Protein AF-A0A3M7N2R2-F1 (afdb_monomer)

pLDDT: mean 72.58, std 25.27, range [22.66, 98.56]

Solvent-accessible surface area (backbone atoms only — not comparable to full-atom values): 35216 Å² total; per-residue (Å²): 145,80,88,87,88,80,86,85,82,85,84,80,87,85,84,91,87,86,88,87,83,89,89,89,83,96,84,85,85,85,82,63,71,76,46,90,87,60,56,60,75,69,77,81,58,79,75,78,83,73,83,75,81,64,78,78,63,75,79,76,78,75,76,82,89,76,85,82,92,79,80,88,79,89,80,85,88,80,91,81,74,99,67,85,85,73,81,83,85,83,85,88,86,88,86,61,90,68,68,75,62,40,80,56,42,72,60,48,73,85,70,78,74,69,78,76,85,76,64,88,87,76,83,77,87,78,90,69,78,85,81,62,92,46,73,65,58,51,50,49,51,49,59,76,67,41,85,74,81,78,76,80,79,76,59,65,72,55,46,53,52,10,37,48,40,20,64,71,56,50,34,74,69,56,66,52,66,57,64,85,78,60,49,77,93,81,45,55,65,61,35,52,46,36,35,23,21,47,7,14,36,69,39,98,46,73,64,37,41,53,51,15,52,53,44,42,54,53,49,51,50,54,48,63,78,36,39,65,69,51,71,66,44,95,67,64,55,69,56,55,55,54,20,53,56,49,42,39,53,37,21,61,34,54,56,39,47,69,38,33,50,50,34,62,71,43,43,63,57,54,52,53,50,49,54,53,47,50,54,55,50,50,54,50,48,66,69,46,67,86,50,95,69,89,50,66,66,61,57,49,53,49,46,36,51,46,36,49,53,39,50,49,46,39,47,34,29,49,48,18,70,54,58,73,43,59,43,83,69,50,78,75,73,63,68,65,79,88,63,72,54,65,65,60,62,64,48,89,85,78,99,81,78,83,82,68,77,77,52,68,41,65,67,58,50,32,55,51,29,50,53,36,30,50,50,46,37,46,63,68,71,40,63,97,81,60,86,56,64,68,59,50,48,50,56,28,49,55,48,55,78,60,47,51,93,59,38,70,66,32,29,59,67,58,42,57,65,35,55,51,32,36,36,49,37,60,69,49,37,66,62,60,60,49,41,26,42,72,36,47,67,38,66,73,53,11,61,76,36,38,64,60,46,30,55,44,34,66,35,69,43,39,58,53,35,49,54,32,25,50,51,32,50,54,55,58,72,71,59,54,87,87,58,71,78,30,89,62,46,50,59,33,45,40,52,29,28,48,54,29,49,47,40,43,71,35,31,54,98,82,52,74,71,72,94,50,72,72,81,49,42,83,41,57,69,49,31,36,32,44,79,46,64,77,45,42,75,68,53,49,56,50,48,49,74,55,54,50,43,56,71,36,22,49,53,52,26,51,49,42,26,52,49,28,46,67,57,41,47,37,39,33,20,39,45,46,19,54,42,50,48,58,56,74,72,109

Secondary structure (DSSP, 8-state):
------PPP-PPP------------S--PPP-TTSTTSS-GGGG------GGGGTTSPP----------------------TTTTSS-S-----S-SSTTSGGG-TT-------S----GGG-SS---STT---HHHHHHHHHHTS-PPPPPPPPHHHHHHHHHHHHHTGGGTS--S-GGG--GGGS-HHHHHHHHHHHHHTS-SHHHHHHHHHHHHHHHHHHHHTHHHHHHSS---HHHHHHHHHHHHHHHHTT-HHHHHHHHHHHHHHHHHHHHHHHHHHHHHHHHTTS----HHHHHHHHHHHHHHHHHHHHHHHHHHHHT---SS-TTTT-PPPPPPHHHHH--S---S---S----HHHHHHHHHHHHHHHHHHHHS-TT---HHHHHHHHHHHHHH-STTHHHHTTTT-HHHHHHHHHHHHH--HHHHHHHTTTTHHHHHHHHHHHHHHHHHSHHHHHHHHHHHHHHHHHHT--TTPPPPTTHHHHHHHHHHHHHHHHHHS-TT----SSGGGTTTSHHHHHHHHTTSS-HHHHHHHHHHHSSHHHHHHHHHHHHHHHHHTTTSHHHHHHHHHHHHHHT-

Radius of gyration: 28.62 Å; Cα contacts (8 Å, |Δi|>4): 581; chains: 1; bounding box: 61×123×64 Å

Sequence (586 aa):
MVPGDEPAATTLDTSTAGSTWPSYTPNDMFPDVFSGELAPDWFNQLDFDLPDLFQFAPPAQMPYTGATAVSNVMGADGSATPAAMRELEMTAPKASELEGREARWFSFVETPTALDEEDPQHSQNNAPEAYRFDDRYRGIAQRELSPMRSSALPPTSCLNRYLRQATTRFLRLLPLIHLPTFRPRESNAWLLIVLCSLGSQLVDTTEARHHGHAMFENLHRAVLSSWTSLFTKERVGLPILQAVILAQTFAMLSASPYHLLTAITFHGSVTASYRRATRILERRWGAEGNAETGNNLIHLARQALMRIGHALCIHDTELALLSHQAPVLRAKERRLAASYSDQGYYIPEPPNAQDGLGAFGLWDYVALSNIVASVVENRFYLEHGGNLSELEMELYSWLRARAGSNFTLRNRSLRLDCLWHSGWLTMLSDLDMLEIALGREGIPKAQEVQDSATEWAASEQARRSLVHAFGIQRTLASITLSEVPAIHVPRSAYHAGLILCSLAIFAPEQFVLPSSIDEMAAYADIKALTESGLLTWYDWQRFKSDYSERERLVEQATSVSSLLRRLGTWGISRNFATTLEAILSK

Foldseek 3Di:
DDDDDDDDDDDDDDDDDDDDDDDDDDDDDDDDCPDPPNDPPVLVVPDDDPPPLPPPDDPDPDPPDDDDDDDDDDDDDDDDDPPVVPPPPDDDDDDPPFPPLLVLALLRDDDPPDPPPPDPPPPDDDDDPPPDPDVVVVVVVCVVVPDPDQDDADDSVLLSQLLSQLLPAVCQQQVLDQVVPDDPVPADSLLSLLSSLLSLLLDPDPVSLVNSVSSLVNSVVVCVVCVCVQQVPLDNDLSNLNSLLSSLLSLLQSLDSVSLVVSVVCLVVSVVSLVSNVVVLVVVCVVCVVDPDPPVVSLLSVLSSLSSLLSSLLSQLSSCLSNVHQRPQDLVSLPGDDHDFPVCSHDDDDDDDDPPDQADGSVLSSQLSSLLSVLSNCVVPDDPPDDCVVSLVSLLCSLLVQFDPCSCVSHVQAVCLLSSLLSLLSNLDPLVLLCQLLQSPHDVSVVVSLVVLLVSLQDVSLLVNLVSLLSLLVSLVPDDLPHQYHSCSLSSLLSSLSSLLSNLVRHDQQQAHDPFLVVVCVRSSSVSCVVSVVCDRVNVVVSCVQRGHSVSSLVSSLSSLVSLVSSSSTNSSPSSSVSSVVSSVD

Structure (mmCIF, N/CA/C/O backbone):
data_AF-A0A3M7N2R2-F1
#
_entry.id   AF-A0A3M7N2R2-F1
#
loop_
_atom_site.group_PDB
_atom_site.id
_atom_site.type_symbol
_atom_site.label_atom_id
_atom_site.label_alt_id
_atom_site.label_comp_id
_atom_site.label_asym_id
_atom_site.label_entity_id
_atom_site.label_seq_id
_atom_site.pdbx_PDB_ins_code
_atom_site.Cartn_x
_atom_site.Cartn_y
_atom_site.Cartn_z
_atom_site.occupancy
_atom_site.B_iso_or_equiv
_atom_site.auth_seq_id
_atom_site.auth_comp_id
_atom_site.auth_asym_id
_atom_site.auth_atom_id
_atom_site.pdbx_PDB_model_num
ATOM 1 N N . MET A 1 1 ? 33.103 66.852 24.308 1.00 42.84 1 MET A N 1
ATOM 2 C CA . MET A 1 1 ? 32.942 66.794 22.840 1.00 42.84 1 MET A CA 1
ATOM 3 C C . MET A 1 1 ? 34.083 65.970 22.262 1.00 42.84 1 MET A C 1
ATOM 5 O O . MET A 1 1 ? 35.115 66.537 21.949 1.00 42.84 1 MET A O 1
ATOM 9 N N . VAL A 1 2 ? 33.901 64.648 22.212 1.00 29.19 2 VAL A N 1
ATOM 10 C CA . VAL A 1 2 ? 34.574 63.654 21.347 1.00 29.19 2 VAL A CA 1
ATOM 11 C C . VAL A 1 2 ? 33.600 62.452 21.312 1.00 29.19 2 VAL A C 1
ATOM 13 O O . VAL A 1 2 ? 33.060 62.146 22.379 1.00 29.19 2 VAL A O 1
ATOM 16 N N . PRO A 1 3 ? 33.271 61.852 20.149 1.00 35.00 3 PRO A N 1
ATOM 17 C CA . PRO A 1 3 ? 32.200 60.861 20.009 1.00 35.00 3 PRO A CA 1
ATOM 18 C C . PRO A 1 3 ? 32.693 59.415 20.196 1.00 35.00 3 PRO A C 1
ATOM 20 O O . PRO A 1 3 ? 33.892 59.158 20.149 1.00 35.00 3 PRO A O 1
ATOM 23 N N . GLY A 1 4 ? 31.748 58.504 20.457 1.00 28.59 4 GLY A N 1
ATOM 24 C CA . GLY A 1 4 ? 31.983 57.084 20.728 1.00 28.59 4 GLY A CA 1
ATOM 25 C C . GLY A 1 4 ? 32.066 56.203 19.478 1.00 28.59 4 GLY A C 1
ATOM 26 O O . GLY A 1 4 ? 31.467 56.520 18.453 1.00 28.59 4 GLY A O 1
ATOM 27 N N . ASP A 1 5 ? 32.783 55.089 19.626 1.00 30.53 5 ASP A N 1
ATOM 28 C CA . ASP A 1 5 ? 32.916 54.000 18.656 1.00 30.53 5 ASP A CA 1
ATOM 29 C C . ASP A 1 5 ? 32.099 52.779 19.123 1.00 30.53 5 ASP A C 1
ATOM 31 O O . ASP A 1 5 ? 32.392 52.187 20.165 1.00 30.53 5 ASP A O 1
ATOM 35 N N . GLU A 1 6 ? 31.099 52.387 18.331 1.00 29.41 6 GLU A N 1
ATOM 36 C CA . GLU A 1 6 ? 30.490 51.048 18.326 1.00 29.41 6 GLU A CA 1
ATOM 37 C C . GLU A 1 6 ? 30.972 50.284 17.077 1.00 29.41 6 GLU A C 1
ATOM 39 O O . GLU A 1 6 ? 31.042 50.873 15.994 1.00 29.41 6 GLU A O 1
ATOM 44 N N . PRO A 1 7 ? 31.281 48.976 17.168 1.00 29.80 7 PRO A N 1
ATOM 45 C CA . PRO A 1 7 ? 31.627 48.172 16.003 1.00 29.80 7 PRO A CA 1
ATOM 46 C C . PRO A 1 7 ? 30.380 47.704 15.230 1.00 29.80 7 PRO A C 1
ATOM 48 O O . PRO A 1 7 ? 29.374 47.288 15.801 1.00 29.80 7 PRO A O 1
ATOM 51 N N . ALA A 1 8 ? 30.494 47.755 13.902 1.00 27.91 8 ALA A N 1
ATOM 52 C CA . ALA A 1 8 ? 29.441 47.533 12.916 1.00 27.91 8 ALA A CA 1
ATOM 53 C C . ALA A 1 8 ? 28.788 46.135 12.963 1.00 27.91 8 ALA A C 1
ATOM 55 O O . ALA A 1 8 ? 29.453 45.108 12.811 1.00 27.91 8 ALA A O 1
ATOM 56 N N . ALA A 1 9 ? 27.456 46.122 13.063 1.00 25.89 9 ALA A N 1
ATOM 57 C CA . ALA A 1 9 ? 26.610 44.962 12.814 1.00 25.89 9 ALA A CA 1
ATOM 58 C C . ALA A 1 9 ? 26.428 44.743 11.301 1.00 25.89 9 ALA A C 1
ATOM 60 O O . ALA A 1 9 ? 26.029 45.643 10.563 1.00 25.89 9 ALA A O 1
ATOM 61 N N . THR A 1 10 ? 26.716 43.529 10.839 1.00 25.66 10 THR A N 1
ATOM 62 C CA . THR A 1 10 ? 26.479 43.074 9.466 1.00 25.66 10 THR A CA 1
ATOM 63 C C . THR A 1 10 ? 25.011 42.663 9.331 1.00 25.66 10 THR A C 1
ATOM 65 O O . THR A 1 10 ? 24.567 41.695 9.943 1.00 25.66 10 THR A O 1
ATOM 68 N N . THR A 1 11 ? 24.239 43.414 8.549 1.00 24.81 11 THR A N 1
ATOM 69 C CA . THR A 1 11 ? 22.847 43.109 8.196 1.00 24.81 11 THR A CA 1
ATOM 7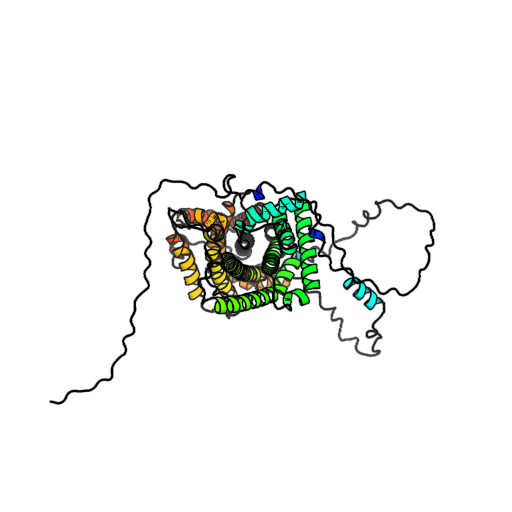0 C C . THR A 1 11 ? 22.794 41.981 7.164 1.00 24.81 11 THR A C 1
ATOM 72 O O . THR A 1 11 ? 23.331 42.127 6.067 1.00 24.81 11 THR A O 1
ATOM 75 N N . LEU A 1 12 ? 22.141 40.865 7.503 1.00 25.30 12 LEU A N 1
ATOM 76 C CA . LEU A 1 12 ? 21.748 39.819 6.555 1.00 25.30 12 LEU A CA 1
ATOM 77 C C . LEU A 1 12 ? 20.382 40.164 5.946 1.00 25.30 12 LEU A C 1
ATOM 79 O O . LEU A 1 12 ? 19.380 40.251 6.657 1.00 25.30 12 LEU A O 1
ATOM 83 N N . ASP A 1 13 ? 20.369 40.340 4.626 1.00 22.94 13 ASP A N 1
ATOM 84 C CA . ASP A 1 13 ? 19.175 40.509 3.800 1.00 22.94 13 ASP A CA 1
ATOM 85 C C . ASP A 1 13 ? 18.239 39.297 3.906 1.00 22.94 13 ASP A C 1
ATOM 87 O O . ASP A 1 13 ? 18.629 38.151 3.676 1.00 22.94 13 ASP A O 1
ATOM 91 N N . THR A 1 14 ? 16.969 39.569 4.197 1.00 26.58 14 THR A N 1
ATOM 92 C CA . THR A 1 14 ? 15.861 38.617 4.087 1.00 26.58 14 THR A CA 1
ATOM 93 C C . THR A 1 14 ? 14.987 39.029 2.909 1.00 26.58 14 THR A C 1
ATOM 95 O O . THR A 1 14 ? 14.162 39.931 3.006 1.00 26.58 14 THR A O 1
ATOM 98 N N . SER A 1 15 ? 15.142 38.359 1.767 1.00 24.53 15 SER A N 1
ATOM 99 C CA . SER A 1 15 ? 14.107 38.370 0.733 1.00 24.53 15 SER A CA 1
ATOM 100 C C . SER A 1 15 ? 14.062 37.042 -0.023 1.00 24.53 15 SER A C 1
ATOM 102 O O . SER A 1 15 ? 15.095 36.432 -0.283 1.00 24.53 15 SER A O 1
ATOM 104 N N . THR A 1 16 ? 12.834 36.652 -0.385 1.00 24.47 16 THR A N 1
ATOM 105 C CA . THR A 1 16 ? 12.381 35.517 -1.222 1.00 24.47 16 THR A CA 1
ATOM 106 C C . THR A 1 16 ? 11.805 34.282 -0.509 1.00 24.47 16 THR A C 1
ATOM 108 O O . THR A 1 16 ? 12.400 33.214 -0.452 1.00 24.47 16 THR A O 1
ATOM 111 N N . ALA A 1 17 ? 10.543 34.401 -0.078 1.00 25.84 17 ALA A N 1
ATOM 112 C CA . ALA A 1 17 ? 9.575 33.301 -0.108 1.00 25.84 17 ALA A CA 1
ATOM 113 C C . ALA A 1 17 ? 8.152 33.871 -0.249 1.00 25.84 17 ALA A C 1
ATOM 115 O O . ALA A 1 17 ? 7.616 34.470 0.678 1.00 25.84 17 ALA A O 1
ATOM 116 N N . GLY A 1 18 ? 7.546 33.704 -1.424 1.00 22.66 18 GLY A N 1
ATOM 117 C CA . GLY A 1 18 ? 6.162 34.092 -1.679 1.00 22.66 18 GLY A CA 1
ATOM 118 C C . GLY A 1 18 ? 5.741 33.705 -3.091 1.00 22.66 18 GLY A C 1
ATOM 119 O O . GLY A 1 18 ? 6.029 34.433 -4.033 1.00 22.66 18 GLY A O 1
ATOM 120 N N . SER A 1 19 ? 5.075 32.560 -3.248 1.00 24.39 19 SER A N 1
ATOM 121 C CA . SER A 1 19 ? 4.401 32.177 -4.495 1.00 24.39 19 SER A CA 1
ATOM 122 C C . SER A 1 19 ? 2.897 32.048 -4.246 1.00 24.39 19 SER A C 1
ATOM 124 O O . SER A 1 19 ? 2.455 31.103 -3.592 1.00 24.39 19 SER A O 1
ATOM 126 N N . THR A 1 20 ? 2.118 33.000 -4.751 1.00 25.47 20 THR A N 1
ATOM 127 C CA . THR A 1 20 ? 0.648 32.984 -4.783 1.00 25.47 20 THR A CA 1
ATOM 128 C C . THR A 1 20 ? 0.156 32.443 -6.133 1.00 25.47 20 THR A C 1
ATOM 130 O O . THR A 1 20 ? 0.708 32.779 -7.178 1.00 25.47 20 THR A O 1
ATOM 133 N N . TRP A 1 21 ? -0.881 31.595 -6.116 1.00 26.27 21 TRP A N 1
ATOM 134 C CA . TRP A 1 21 ? -1.510 30.990 -7.306 1.00 26.27 21 TRP A CA 1
ATOM 135 C C . TRP A 1 21 ? -2.873 31.653 -7.623 1.00 26.27 21 TRP A C 1
ATOM 137 O O . TRP A 1 21 ? -3.573 32.020 -6.677 1.00 26.27 21 TRP A O 1
ATOM 147 N N . PRO A 1 22 ? -3.287 31.796 -8.904 1.00 27.64 22 PRO A N 1
ATOM 148 C CA . PRO A 1 22 ? -4.569 32.404 -9.299 1.00 27.64 22 PRO A CA 1
ATOM 149 C C . PRO A 1 22 ? -5.723 31.386 -9.492 1.00 27.64 22 PRO A C 1
ATOM 151 O O . PRO A 1 22 ? -5.491 30.189 -9.647 1.00 27.64 22 PRO A O 1
ATOM 154 N N . SER A 1 23 ? -6.976 31.870 -9.483 1.00 27.22 23 SER A N 1
ATOM 155 C CA . SER A 1 23 ? -8.245 31.108 -9.555 1.00 27.22 23 SER A CA 1
ATOM 156 C C . SER A 1 23 ? -8.892 31.071 -10.962 1.00 27.22 23 SER A C 1
ATOM 158 O O . SER A 1 23 ? -8.635 31.955 -11.776 1.00 27.22 23 SER A O 1
ATOM 160 N N . TYR A 1 24 ? -9.758 30.072 -11.244 1.00 28.47 24 TYR A N 1
ATOM 161 C CA . TYR A 1 24 ? -10.377 29.815 -12.571 1.00 28.47 24 TYR A CA 1
ATOM 162 C C . TYR A 1 24 ? -11.889 29.466 -12.540 1.00 28.47 24 TYR A C 1
ATOM 164 O O . TYR A 1 24 ? -12.418 29.054 -11.507 1.00 28.47 24 TYR A O 1
ATOM 172 N N . THR A 1 25 ? -12.561 29.629 -13.695 1.00 26.98 25 THR A N 1
ATOM 173 C CA . THR A 1 25 ? -14.012 29.481 -13.978 1.00 26.98 25 THR A CA 1
ATOM 174 C C . THR A 1 25 ? -14.382 28.183 -14.753 1.00 26.98 25 THR A C 1
ATOM 176 O O . THR A 1 25 ? -13.494 27.551 -15.315 1.00 26.98 25 THR A O 1
ATOM 179 N N . PRO A 1 26 ? -15.669 27.742 -14.776 1.00 26.44 26 PRO A N 1
ATOM 180 C CA . PRO A 1 26 ? -16.032 26.307 -14.707 1.00 26.44 26 PRO A CA 1
ATOM 181 C C . PRO A 1 26 ? -16.337 25.486 -15.981 1.00 26.44 26 PRO A C 1
ATOM 183 O O . PRO A 1 26 ? -16.881 24.397 -15.823 1.00 26.44 26 PRO A O 1
ATOM 186 N N . ASN A 1 27 ? -16.047 25.914 -17.210 1.00 26.02 27 ASN A N 1
ATOM 187 C CA . ASN A 1 27 ? -16.445 25.133 -18.396 1.00 26.02 27 ASN A CA 1
ATOM 188 C C . ASN A 1 27 ? -15.246 24.837 -19.299 1.00 26.02 27 ASN A C 1
ATOM 190 O O . ASN A 1 27 ? -14.826 25.742 -20.002 1.00 26.02 27 ASN A O 1
ATOM 194 N N . ASP A 1 28 ? -14.703 23.612 -19.219 1.00 24.72 28 ASP A N 1
ATOM 195 C CA . ASP A 1 28 ? -14.259 22.765 -20.349 1.00 24.72 28 ASP A CA 1
ATOM 196 C C . ASP A 1 28 ? -13.649 21.438 -19.817 1.00 24.72 28 ASP A C 1
ATOM 198 O O . ASP A 1 28 ? -12.827 21.425 -18.900 1.00 24.72 28 ASP A O 1
ATOM 202 N N . MET A 1 29 ? -14.123 20.293 -20.331 1.00 28.56 29 MET A N 1
ATOM 203 C CA . MET A 1 29 ? -13.803 18.918 -19.890 1.00 28.56 29 MET A CA 1
ATOM 204 C C . MET A 1 29 ? -12.703 18.266 -20.761 1.00 28.56 29 MET A C 1
ATOM 206 O O . MET A 1 29 ? -12.718 18.405 -21.979 1.00 28.56 29 MET A O 1
ATOM 210 N N . PHE A 1 30 ? -11.782 17.516 -20.138 1.00 31.98 30 PHE A N 1
ATOM 211 C CA . PHE A 1 30 ? -10.568 16.920 -20.738 1.00 31.98 30 PHE A CA 1
ATOM 212 C C . PHE A 1 30 ? -10.793 15.711 -21.669 1.00 31.98 30 PHE A C 1
ATOM 214 O O . PHE A 1 30 ? -11.634 14.862 -21.361 1.00 31.98 30 PHE A O 1
ATOM 221 N N . PRO A 1 31 ? -9.938 15.524 -22.697 1.00 28.47 31 PRO A N 1
ATOM 222 C CA . PRO A 1 31 ? -9.765 14.253 -23.400 1.00 28.47 31 PRO A CA 1
ATOM 223 C C . PRO A 1 31 ? -8.740 13.324 -22.707 1.00 28.47 31 PRO A C 1
ATOM 225 O O . PRO A 1 31 ? -7.723 13.759 -22.168 1.00 28.47 31 PRO A O 1
ATOM 228 N N . ASP A 1 32 ? -9.011 12.017 -22.727 1.00 32.97 32 ASP A N 1
ATOM 229 C CA . ASP A 1 32 ? -8.154 10.948 -22.192 1.00 32.97 32 ASP A CA 1
ATOM 230 C C . ASP A 1 32 ? -6.944 10.720 -23.123 1.00 32.97 32 ASP A C 1
ATOM 232 O O . ASP A 1 32 ? -7.115 10.297 -24.265 1.00 32.97 32 ASP A O 1
ATOM 236 N N . VAL A 1 33 ? -5.717 10.972 -22.650 1.00 31.27 33 VAL A N 1
ATOM 237 C CA . VAL A 1 33 ? -4.449 10.867 -23.421 1.00 31.27 33 VAL A CA 1
ATOM 238 C C . VAL A 1 33 ? -4.163 9.436 -23.922 1.00 31.27 33 VAL A C 1
ATOM 240 O O . VAL A 1 33 ? -3.287 9.219 -24.752 1.00 31.27 33 VAL A O 1
ATOM 243 N N . PHE A 1 34 ? -4.918 8.439 -23.453 1.00 32.59 34 PHE A N 1
ATOM 244 C CA . PHE A 1 34 ? -4.834 7.051 -23.921 1.00 32.59 34 PHE A CA 1
ATOM 245 C C . PHE A 1 34 ? -6.103 6.561 -24.630 1.00 32.59 34 PHE A C 1
ATOM 247 O O . PHE A 1 34 ? -6.204 5.372 -24.948 1.00 32.59 34 PHE A O 1
ATOM 254 N N . SER A 1 35 ? -7.059 7.455 -24.898 1.00 33.78 35 SER A N 1
ATOM 255 C CA . SER A 1 35 ? -8.038 7.223 -25.958 1.00 33.78 35 SER A CA 1
ATOM 256 C C . SER A 1 35 ? -7.307 7.242 -27.307 1.00 33.78 35 SER A C 1
ATOM 258 O O . SER A 1 35 ? -6.276 7.899 -27.451 1.00 33.78 35 SER A O 1
ATOM 260 N N . GLY A 1 36 ? -7.766 6.424 -28.255 1.00 29.61 36 GLY A N 1
ATOM 261 C CA . GLY A 1 36 ? -6.981 5.883 -29.377 1.00 29.61 36 GLY A CA 1
ATOM 262 C C . GLY A 1 36 ? -6.277 6.852 -30.341 1.00 29.61 36 GLY A C 1
ATOM 263 O O . GLY A 1 36 ? -5.636 6.364 -31.264 1.00 29.61 36 GLY A O 1
ATOM 264 N N . GLU A 1 37 ? -6.352 8.168 -30.146 1.00 26.33 37 GLU A N 1
ATOM 265 C CA . GLU A 1 37 ? -5.715 9.182 -30.998 1.00 26.33 37 GLU A CA 1
ATOM 266 C C . GLU A 1 37 ? -4.309 9.617 -30.524 1.00 26.33 37 GLU A C 1
ATOM 268 O O . GLU A 1 37 ? -3.548 10.144 -31.329 1.00 26.33 37 GLU A O 1
ATOM 273 N N . LEU A 1 38 ? -3.922 9.366 -29.260 1.00 29.30 38 LEU A N 1
ATOM 274 C CA . LEU A 1 38 ? -2.619 9.774 -28.680 1.00 29.30 38 LEU A CA 1
ATOM 275 C C . LEU A 1 38 ? -1.691 8.600 -28.294 1.00 29.30 38 LEU A C 1
ATOM 277 O O . LEU A 1 38 ? -0.588 8.806 -27.783 1.00 29.30 38 LEU A O 1
ATOM 281 N N . ALA A 1 39 ? -2.104 7.353 -28.543 1.00 27.86 39 ALA A N 1
ATOM 282 C CA . ALA A 1 39 ? -1.231 6.194 -28.361 1.00 27.86 39 ALA A CA 1
ATOM 283 C C . ALA A 1 39 ? -0.158 6.166 -29.472 1.00 27.86 39 ALA A C 1
ATOM 285 O O . ALA A 1 39 ? -0.523 6.223 -30.644 1.00 27.86 39 ALA A O 1
ATOM 286 N N . PRO A 1 40 ? 1.148 6.051 -29.155 1.00 35.97 40 PRO A N 1
ATOM 287 C CA . PRO A 1 40 ? 2.190 6.040 -30.181 1.00 35.97 40 PRO A CA 1
ATOM 288 C C . PRO A 1 40 ? 2.008 4.848 -31.132 1.00 35.97 40 PRO A C 1
ATOM 290 O O . PRO A 1 40 ? 1.699 3.751 -30.677 1.00 35.97 40 PRO A O 1
ATOM 293 N N . ASP A 1 41 ? 2.238 5.037 -32.436 1.00 33.44 41 ASP A N 1
ATOM 294 C CA . ASP A 1 41 ? 1.888 4.081 -33.508 1.00 33.44 41 ASP A CA 1
ATOM 295 C C . ASP A 1 41 ? 2.359 2.631 -33.273 1.00 33.44 41 ASP A C 1
ATOM 297 O O . ASP A 1 41 ? 1.689 1.672 -33.664 1.00 33.44 41 ASP A O 1
ATOM 301 N N . TRP A 1 42 ? 3.478 2.440 -32.564 1.00 35.34 42 TRP A N 1
ATOM 302 C CA . TRP A 1 42 ? 4.003 1.116 -32.203 1.00 35.34 42 TRP A CA 1
ATOM 303 C C . TRP A 1 42 ? 3.094 0.331 -31.236 1.00 35.34 42 TRP A C 1
ATOM 305 O O . TRP A 1 42 ? 3.142 -0.898 -31.193 1.00 35.34 42 TRP A O 1
ATOM 315 N N . PHE A 1 43 ? 2.244 1.017 -30.469 1.00 28.03 43 PHE A N 1
ATOM 316 C CA . PHE A 1 43 ? 1.318 0.453 -29.484 1.00 28.03 43 PHE A CA 1
ATOM 317 C C . PHE A 1 43 ? 0.169 -0.354 -30.132 1.00 28.03 43 PHE A C 1
ATOM 319 O O . PHE A 1 43 ? -0.402 -1.269 -29.520 1.00 28.03 43 PHE A O 1
ATOM 326 N N . ASN A 1 44 ? -0.132 -0.063 -31.401 1.00 33.94 44 ASN A N 1
ATOM 327 C CA . ASN A 1 44 ? -1.134 -0.763 -32.209 1.00 33.94 44 ASN A CA 1
ATOM 328 C C . ASN A 1 44 ? -0.528 -1.855 -33.116 1.00 33.94 44 ASN A C 1
ATOM 330 O O . ASN A 1 44 ? -1.273 -2.643 -33.685 1.00 33.94 44 ASN A O 1
ATOM 334 N N . GLN A 1 45 ? 0.806 -1.956 -33.198 1.00 32.78 45 GLN A N 1
ATOM 335 C CA . GLN A 1 45 ? 1.544 -2.879 -34.082 1.00 32.78 45 GLN A CA 1
ATOM 336 C C . GLN A 1 45 ? 2.217 -4.049 -33.330 1.00 32.78 45 GLN A C 1
ATOM 338 O O . GLN A 1 45 ? 3.214 -4.606 -33.788 1.00 32.78 45 GLN A O 1
ATOM 343 N N . LEU A 1 46 ? 1.711 -4.414 -32.147 1.00 32.16 46 LEU A N 1
ATOM 344 C CA . LEU A 1 46 ? 2.277 -5.453 -31.269 1.00 32.16 46 LEU A CA 1
ATOM 345 C C . LEU A 1 46 ? 2.001 -6.890 -31.778 1.00 32.16 46 LEU A C 1
ATOM 347 O O . LEU A 1 46 ? 1.438 -7.702 -31.046 1.00 32.16 46 LEU A O 1
ATOM 351 N N . ASP A 1 47 ? 2.445 -7.209 -32.996 1.00 29.81 47 ASP A N 1
ATOM 352 C CA . ASP A 1 47 ? 2.693 -8.581 -33.452 1.00 29.81 47 ASP A CA 1
ATOM 353 C C . ASP A 1 47 ? 4.189 -8.884 -33.255 1.00 29.81 47 ASP A C 1
ATOM 355 O O . ASP A 1 47 ? 5.080 -8.182 -33.751 1.00 29.81 47 ASP A O 1
ATOM 359 N N . PHE A 1 48 ? 4.485 -9.883 -32.425 1.00 39.12 48 PHE A N 1
ATOM 360 C CA . PHE A 1 48 ? 5.846 -10.234 -32.024 1.00 39.12 48 PHE A CA 1
ATOM 361 C C . PHE A 1 48 ? 6.252 -11.565 -32.645 1.00 39.12 48 PHE A C 1
ATOM 363 O O . PHE A 1 48 ? 5.576 -12.567 -32.427 1.00 39.12 48 PHE A O 1
ATOM 370 N N . ASP A 1 49 ? 7.416 -11.582 -33.290 1.00 31.20 49 ASP A N 1
ATOM 371 C CA . ASP A 1 49 ? 8.203 -12.794 -33.491 1.00 31.20 49 ASP A CA 1
ATOM 372 C C . ASP A 1 49 ? 9.287 -12.851 -32.400 1.00 31.20 49 ASP A C 1
ATOM 374 O O . ASP A 1 49 ? 10.067 -11.916 -32.223 1.00 31.20 49 ASP A O 1
ATOM 378 N N . LEU A 1 50 ? 9.298 -13.944 -31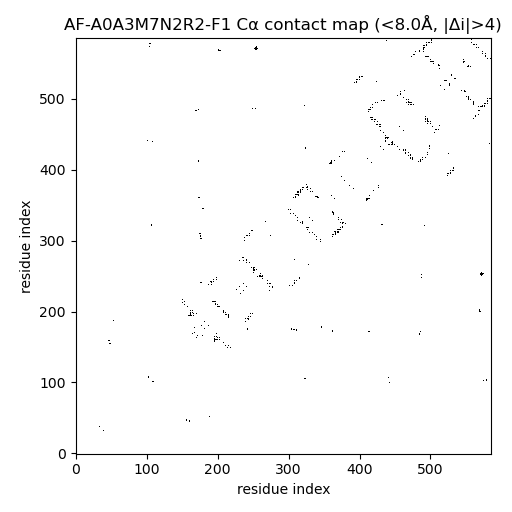.627 1.00 35.47 50 LEU A N 1
ATOM 379 C CA . LEU A 1 50 ? 10.153 -14.194 -30.454 1.00 35.47 50 LEU A CA 1
ATOM 380 C C . LEU A 1 50 ? 11.605 -14.715 -30.669 1.00 35.47 50 LEU A C 1
ATOM 382 O O . LEU A 1 50 ? 12.221 -15.027 -29.646 1.00 35.47 50 LEU A O 1
ATOM 386 N N . PRO A 1 51 ? 12.218 -14.848 -31.870 1.00 28.59 51 PRO A N 1
ATOM 387 C CA . PRO A 1 51 ? 13.520 -15.528 -31.977 1.00 28.59 51 PRO A CA 1
ATOM 388 C C . PRO A 1 51 ? 14.674 -14.926 -31.149 1.00 28.59 51 PRO A C 1
ATOM 390 O O . PRO A 1 51 ? 15.558 -15.667 -30.723 1.00 28.59 51 PRO A O 1
ATOM 393 N N . ASP A 1 52 ? 14.663 -13.621 -30.857 1.00 30.36 52 ASP A N 1
ATOM 394 C CA . ASP A 1 52 ? 15.836 -12.928 -30.296 1.00 30.36 52 ASP A CA 1
ATOM 395 C C . ASP A 1 52 ? 15.873 -12.823 -28.759 1.00 30.36 52 ASP A C 1
ATOM 397 O O . ASP A 1 52 ? 16.902 -12.454 -28.189 1.00 30.36 52 ASP A O 1
ATOM 401 N N . LEU A 1 53 ? 14.805 -13.211 -28.046 1.00 32.53 53 LEU A N 1
ATOM 402 C CA . LEU A 1 53 ? 14.779 -13.169 -26.570 1.00 32.53 53 LEU A CA 1
ATOM 403 C C . LEU A 1 53 ? 15.691 -14.233 -25.918 1.00 32.53 53 LEU A C 1
ATOM 405 O O . LEU A 1 53 ? 15.932 -14.193 -24.711 1.00 32.53 53 LEU A O 1
ATOM 409 N N . PHE A 1 54 ? 16.208 -15.176 -26.715 1.00 35.62 54 PHE A N 1
ATOM 410 C CA . PHE A 1 54 ? 16.868 -16.404 -26.262 1.00 35.62 54 PHE A CA 1
ATOM 411 C C . PHE A 1 54 ? 18.400 -16.417 -26.401 1.00 35.62 54 PHE A C 1
ATOM 413 O O . PHE A 1 54 ? 19.030 -17.405 -26.031 1.00 35.62 54 PHE A O 1
ATOM 420 N N . GLN A 1 55 ? 19.036 -15.338 -26.870 1.00 31.78 55 GLN A N 1
ATOM 421 C CA . GLN A 1 55 ? 20.503 -15.307 -27.027 1.00 31.78 55 GLN A CA 1
ATOM 422 C C . GLN A 1 55 ? 21.286 -15.061 -25.719 1.00 31.78 55 GLN A C 1
ATOM 424 O O . GLN A 1 55 ? 22.513 -15.095 -25.728 1.00 31.78 55 GLN A O 1
ATOM 429 N N . PHE A 1 56 ? 20.608 -14.852 -24.583 1.00 30.23 56 PHE A N 1
ATOM 430 C CA . PHE A 1 56 ? 21.240 -14.594 -23.278 1.00 30.23 56 PHE A CA 1
ATOM 431 C C . PHE A 1 56 ? 21.093 -15.740 -22.262 1.00 30.23 56 PHE A C 1
ATOM 433 O O . PHE A 1 56 ? 21.109 -15.507 -21.052 1.00 30.23 56 PHE A O 1
ATOM 440 N N . ALA A 1 57 ? 21.017 -16.990 -22.722 1.00 26.66 57 ALA A N 1
ATOM 441 C CA . ALA A 1 57 ? 21.491 -18.090 -21.886 1.00 26.66 57 ALA A CA 1
ATOM 442 C C . ALA A 1 57 ? 23.032 -18.008 -21.834 1.00 26.66 57 ALA A C 1
ATOM 444 O O . ALA A 1 57 ? 23.654 -17.924 -22.897 1.00 26.66 57 ALA A O 1
ATOM 445 N N . PRO A 1 58 ? 23.691 -18.012 -20.658 1.00 26.81 58 PRO A N 1
ATOM 446 C CA . PRO A 1 58 ? 25.133 -18.233 -20.633 1.00 26.81 58 PRO A CA 1
ATOM 447 C C . PRO A 1 58 ? 25.417 -19.566 -21.345 1.00 26.81 58 PRO A C 1
ATOM 449 O O . PRO A 1 58 ? 24.634 -20.506 -21.171 1.00 26.81 58 PRO A O 1
ATOM 452 N N . PRO A 1 59 ? 26.489 -19.681 -22.153 1.00 25.16 59 PRO A N 1
ATOM 453 C CA . PRO A 1 59 ? 26.854 -20.969 -22.719 1.00 25.16 59 PRO A CA 1
ATOM 454 C C . PRO A 1 59 ? 27.011 -21.934 -21.548 1.00 25.16 59 PRO A C 1
ATOM 456 O O . PRO A 1 59 ? 27.770 -21.655 -20.616 1.00 25.16 59 PRO A O 1
ATOM 459 N N . ALA A 1 60 ? 26.240 -23.023 -21.565 1.00 29.45 60 ALA A N 1
ATOM 460 C CA . ALA A 1 60 ? 26.421 -24.111 -20.622 1.00 29.45 60 ALA A CA 1
ATOM 461 C C . ALA A 1 60 ? 27.916 -24.439 -20.617 1.00 29.45 60 ALA A C 1
ATOM 463 O O . ALA A 1 60 ? 28.478 -24.782 -21.660 1.00 29.45 60 ALA A O 1
ATOM 464 N N . GLN A 1 61 ? 28.585 -24.237 -19.480 1.00 29.39 61 GLN A N 1
ATOM 465 C CA . GLN A 1 61 ? 29.967 -24.665 -19.341 1.00 29.39 61 GLN A CA 1
ATOM 466 C C . GLN A 1 61 ? 29.975 -26.165 -19.622 1.00 29.39 61 GLN A C 1
ATOM 468 O O . GLN A 1 61 ? 29.309 -26.934 -18.930 1.00 29.39 61 GLN A O 1
ATOM 473 N N . MET A 1 62 ? 30.654 -26.549 -20.704 1.00 26.39 62 MET A N 1
ATOM 474 C CA . MET A 1 62 ? 30.794 -27.937 -21.125 1.00 26.39 62 MET A CA 1
ATOM 475 C C . MET A 1 62 ? 31.287 -28.760 -19.929 1.00 26.39 62 MET A C 1
ATOM 477 O O . MET A 1 62 ? 32.324 -28.409 -19.356 1.00 26.39 62 MET A O 1
ATOM 481 N N . PRO A 1 63 ? 30.592 -29.840 -19.533 1.00 29.73 63 PRO A N 1
ATOM 482 C CA . PRO A 1 63 ? 31.143 -30.759 -18.557 1.00 29.73 63 PRO A CA 1
ATOM 483 C C . PRO A 1 63 ? 32.439 -31.342 -19.118 1.00 29.73 63 PRO A C 1
ATOM 485 O O . PRO A 1 63 ? 32.482 -31.793 -20.265 1.00 29.73 63 PRO A O 1
ATOM 488 N N . TYR A 1 64 ? 33.490 -31.325 -18.300 1.00 25.91 64 TYR A N 1
ATOM 489 C CA . TYR A 1 64 ? 34.721 -32.066 -18.547 1.00 25.91 64 TYR A CA 1
ATOM 490 C C . TYR A 1 64 ? 34.383 -33.498 -18.982 1.00 25.91 64 TYR A C 1
ATOM 492 O O . TYR A 1 64 ? 33.735 -34.249 -18.254 1.00 25.91 64 TYR A O 1
ATOM 500 N N . THR A 1 65 ? 34.826 -33.876 -20.179 1.00 30.50 65 THR A N 1
ATOM 501 C CA . THR A 1 65 ? 34.764 -35.250 -20.673 1.00 30.50 65 THR A CA 1
ATOM 502 C C . THR A 1 65 ? 35.693 -36.120 -19.837 1.00 30.50 65 THR A C 1
ATOM 504 O O . THR A 1 65 ? 36.914 -36.014 -19.946 1.00 30.50 65 THR A O 1
ATOM 507 N N . GLY A 1 66 ? 35.117 -36.995 -19.019 1.00 27.33 66 GLY A N 1
ATOM 508 C CA . GLY A 1 66 ? 35.854 -38.011 -18.286 1.00 27.33 66 GLY A CA 1
ATOM 509 C C . GLY A 1 66 ? 34.938 -39.138 -17.824 1.00 27.33 66 GLY A C 1
ATOM 510 O O . GLY A 1 66 ? 34.104 -38.927 -16.957 1.00 27.33 66 GLY A O 1
ATOM 511 N N . ALA A 1 67 ? 35.182 -40.325 -18.384 1.00 26.36 67 ALA A N 1
ATOM 512 C CA . ALA A 1 67 ? 34.714 -41.651 -17.964 1.00 26.36 67 ALA A CA 1
ATOM 513 C C . ALA A 1 67 ? 33.335 -42.155 -18.462 1.00 26.36 67 ALA A C 1
ATOM 515 O O . ALA A 1 67 ? 32.292 -41.981 -17.847 1.00 26.36 67 ALA A O 1
ATOM 516 N N . THR A 1 68 ? 33.434 -42.886 -19.582 1.00 26.12 68 THR A N 1
ATOM 517 C CA . THR A 1 68 ? 32.928 -44.256 -19.825 1.00 26.12 68 THR A CA 1
ATOM 518 C C . THR A 1 68 ? 31.442 -44.578 -19.648 1.00 26.12 68 THR A C 1
ATOM 520 O O . THR A 1 68 ? 30.908 -44.670 -18.548 1.00 26.12 68 THR A O 1
ATOM 523 N N . ALA A 1 69 ? 30.844 -44.910 -20.794 1.00 30.70 69 ALA A N 1
ATOM 524 C CA . ALA A 1 69 ? 29.574 -45.593 -20.961 1.00 30.70 69 ALA A CA 1
ATOM 525 C C . ALA A 1 69 ? 29.461 -46.867 -20.109 1.00 30.70 69 ALA A C 1
ATOM 527 O O . ALA A 1 69 ? 30.347 -47.722 -20.141 1.00 30.70 69 ALA A O 1
ATOM 528 N N . VAL A 1 70 ? 28.313 -47.031 -19.450 1.00 26.56 70 VAL A N 1
ATOM 529 C CA . VAL A 1 70 ? 27.798 -48.346 -19.063 1.00 26.56 70 VAL A CA 1
ATOM 530 C C . VAL A 1 70 ? 26.413 -48.501 -19.682 1.00 26.56 70 VAL A C 1
ATOM 532 O O . VAL A 1 70 ? 25.553 -47.629 -19.603 1.00 26.56 70 VAL A O 1
ATOM 535 N N . SER A 1 71 ? 26.293 -49.607 -20.396 1.00 27.12 71 SER A N 1
ATOM 536 C CA . SER A 1 71 ? 25.240 -50.056 -21.292 1.00 27.12 71 SER A CA 1
ATOM 537 C C . SER A 1 71 ? 23.856 -50.201 -20.656 1.00 27.12 71 SER A C 1
ATOM 539 O O . SER A 1 71 ? 23.712 -50.729 -19.557 1.00 27.12 71 SER A O 1
ATOM 541 N N . ASN A 1 72 ? 22.845 -49.836 -21.448 1.00 28.80 72 ASN A N 1
ATOM 542 C CA . ASN A 1 72 ? 21.448 -50.229 -21.286 1.00 28.80 72 ASN A CA 1
ATOM 543 C C . ASN A 1 72 ? 21.307 -51.746 -21.096 1.00 28.80 72 ASN A C 1
ATOM 545 O O . ASN A 1 72 ? 21.829 -52.521 -21.898 1.00 28.80 72 ASN A O 1
ATOM 549 N N . VAL A 1 73 ? 20.487 -52.149 -20.127 1.00 28.25 73 VAL A N 1
ATOM 550 C CA . VAL A 1 73 ? 19.788 -53.436 -20.153 1.00 28.25 73 VAL A CA 1
ATOM 551 C C . VAL A 1 73 ? 18.297 -53.134 -20.078 1.00 28.25 73 VAL A C 1
ATOM 553 O O . VAL A 1 73 ? 17.801 -52.632 -19.074 1.00 28.25 73 VAL A O 1
ATOM 556 N N . MET A 1 74 ? 17.603 -53.406 -21.183 1.00 30.97 74 MET A N 1
ATOM 557 C CA . MET A 1 74 ? 16.153 -53.553 -21.197 1.00 30.97 74 MET A CA 1
ATOM 558 C C . MET A 1 74 ? 15.764 -54.904 -20.586 1.00 30.97 74 MET A C 1
ATOM 560 O O . MET A 1 74 ? 16.342 -55.930 -20.937 1.00 30.97 74 MET A O 1
ATOM 564 N N . GLY A 1 75 ? 14.719 -54.890 -19.765 1.00 29.00 75 GLY A N 1
ATOM 565 C CA . GLY A 1 75 ? 13.771 -55.986 -19.545 1.00 29.00 75 GLY A CA 1
ATOM 566 C C . GLY A 1 75 ? 12.435 -55.310 -19.222 1.00 29.00 75 GLY A C 1
ATOM 567 O O . GLY A 1 75 ? 12.373 -54.534 -18.277 1.00 29.00 75 GLY A O 1
ATOM 568 N N . ALA A 1 76 ? 11.507 -55.235 -20.172 1.00 28.80 76 ALA A N 1
ATOM 569 C CA . ALA A 1 76 ? 10.491 -56.245 -20.475 1.00 28.80 76 ALA A CA 1
ATOM 570 C C . ALA A 1 76 ? 9.414 -56.339 -19.373 1.00 28.80 76 ALA A C 1
ATOM 572 O O . ALA A 1 76 ? 9.631 -56.915 -18.313 1.00 28.80 76 ALA A O 1
ATOM 573 N N . ASP A 1 77 ? 8.257 -55.778 -19.737 1.00 27.27 77 ASP A N 1
ATOM 574 C CA . ASP A 1 77 ? 6.893 -56.134 -19.333 1.00 27.27 77 ASP A CA 1
ATOM 575 C C . ASP A 1 77 ? 6.330 -55.599 -18.004 1.00 27.27 77 ASP A C 1
ATOM 577 O O . ASP A 1 77 ? 6.777 -55.931 -16.912 1.00 27.27 77 ASP A O 1
ATOM 581 N N . GLY A 1 78 ? 5.234 -54.831 -18.118 1.00 27.81 78 GLY A N 1
ATOM 582 C CA . GLY A 1 78 ? 4.292 -54.595 -17.019 1.00 27.81 78 GLY A CA 1
ATOM 583 C C . GLY A 1 78 ? 3.740 -53.174 -16.947 1.00 27.81 78 GLY A C 1
ATOM 584 O O . GLY A 1 78 ? 4.266 -52.325 -16.241 1.00 27.81 78 GLY A O 1
ATOM 585 N N . SER A 1 79 ? 2.647 -52.918 -17.662 1.00 33.50 79 SER A N 1
ATOM 586 C CA . SER A 1 79 ? 1.827 -51.703 -17.584 1.00 33.50 79 SER A CA 1
ATOM 587 C C . SER A 1 79 ? 1.482 -51.267 -16.149 1.00 33.50 79 SER A C 1
ATOM 589 O O . SER A 1 79 ? 0.968 -52.077 -15.379 1.00 33.50 79 SER A O 1
ATOM 591 N N . ALA A 1 80 ? 1.599 -49.971 -15.845 1.00 25.78 80 ALA A N 1
ATOM 592 C CA . ALA A 1 80 ? 0.902 -49.348 -14.719 1.00 25.78 80 ALA A CA 1
ATOM 593 C C . ALA A 1 80 ? 0.282 -48.007 -15.146 1.00 25.78 80 ALA A C 1
ATOM 595 O O . ALA A 1 80 ? 0.958 -47.087 -15.602 1.00 25.78 80 ALA A O 1
ATOM 596 N N . THR A 1 81 ? -1.043 -47.947 -15.046 1.00 31.47 81 THR A N 1
ATOM 597 C CA . THR A 1 81 ? -1.935 -46.831 -15.384 1.00 31.47 81 THR A CA 1
ATOM 598 C C . THR A 1 81 ? -1.896 -45.684 -14.355 1.00 31.47 81 THR A C 1
ATOM 600 O O . THR A 1 81 ? -1.545 -45.927 -13.200 1.00 31.47 81 THR A O 1
ATOM 603 N N . PRO A 1 82 ? -2.357 -44.458 -14.699 1.00 36.75 82 PRO A N 1
ATOM 604 C CA . PRO A 1 82 ? -2.318 -43.251 -13.845 1.00 36.75 82 PRO A CA 1
ATOM 605 C C . PRO A 1 82 ? -3.277 -43.235 -12.630 1.00 36.75 82 PRO A C 1
ATOM 607 O O . PRO A 1 82 ? -3.737 -42.172 -12.221 1.00 36.75 82 PRO A O 1
ATOM 610 N N . ALA A 1 83 ? -3.622 -44.391 -12.060 1.00 29.00 83 ALA A N 1
ATOM 611 C CA . ALA A 1 83 ? -4.667 -44.521 -11.037 1.00 29.00 83 ALA A CA 1
ATOM 612 C C . ALA A 1 83 ? -4.144 -44.748 -9.601 1.00 29.00 83 ALA A C 1
ATOM 614 O O . ALA A 1 83 ? -4.926 -44.681 -8.662 1.00 29.00 83 ALA A O 1
ATOM 615 N N . ALA A 1 84 ? -2.837 -44.948 -9.394 1.00 28.48 84 ALA A N 1
ATOM 616 C CA . ALA A 1 84 ? -2.276 -45.280 -8.075 1.00 28.48 84 ALA A CA 1
ATOM 617 C C . ALA A 1 84 ? -1.912 -44.069 -7.182 1.00 28.48 84 ALA A C 1
ATOM 619 O O . ALA A 1 84 ? -1.328 -44.246 -6.120 1.00 28.48 84 ALA A O 1
ATOM 620 N N . MET A 1 85 ? -2.264 -42.838 -7.577 1.00 29.25 85 MET A N 1
ATOM 621 C CA . MET A 1 85 ? -2.062 -41.628 -6.754 1.00 29.25 85 MET A CA 1
ATOM 622 C C . MET A 1 85 ? -3.336 -41.145 -6.037 1.00 29.25 85 MET A C 1
ATOM 624 O O . MET A 1 85 ? -3.332 -40.052 -5.481 1.00 29.25 85 MET A O 1
ATOM 628 N N . ARG A 1 86 ? -4.434 -41.918 -6.050 1.00 31.72 86 ARG A N 1
ATOM 629 C CA . ARG A 1 86 ? -5.746 -41.450 -5.559 1.00 31.72 86 ARG A CA 1
ATOM 630 C C . ARG A 1 86 ? -6.353 -42.207 -4.373 1.00 31.72 86 ARG A C 1
ATOM 632 O O . ARG A 1 86 ? -7.468 -41.883 -3.996 1.00 31.72 86 ARG A O 1
ATOM 639 N N . GLU A 1 87 ? -5.637 -43.144 -3.752 1.00 28.94 87 GLU A N 1
ATOM 640 C CA . GLU A 1 87 ? -6.148 -43.923 -2.602 1.00 28.94 87 GLU A CA 1
ATOM 641 C C . GLU A 1 87 ? -5.208 -43.918 -1.382 1.00 28.94 87 GLU A C 1
ATOM 643 O O . GLU A 1 87 ? -4.983 -44.940 -0.742 1.00 28.94 87 GLU A O 1
ATOM 648 N N . LEU A 1 88 ? -4.660 -42.754 -1.024 1.00 28.28 88 LEU A N 1
ATOM 649 C CA . LEU A 1 88 ? -3.988 -42.560 0.275 1.00 28.28 88 LEU A CA 1
ATOM 650 C C . LEU A 1 88 ? -4.523 -41.360 1.071 1.00 28.28 88 LEU A C 1
ATOM 652 O O . LEU A 1 88 ? -3.945 -40.970 2.080 1.00 28.28 88 LEU A O 1
ATOM 656 N N . GLU A 1 89 ? -5.679 -40.830 0.674 1.00 32.94 89 GLU A N 1
ATOM 657 C CA . GLU A 1 89 ? -6.509 -39.980 1.524 1.00 32.94 89 GLU A CA 1
ATOM 658 C C . GLU A 1 89 ? -7.704 -40.803 1.991 1.00 32.94 89 GLU A C 1
ATOM 660 O O . GLU A 1 89 ? -8.663 -40.970 1.247 1.00 32.94 89 GLU A O 1
ATOM 665 N N . MET A 1 90 ? -7.596 -41.352 3.203 1.00 31.58 90 MET A N 1
ATOM 666 C CA . MET A 1 90 ? -8.669 -41.623 4.173 1.00 31.58 90 MET A CA 1
ATOM 667 C C . MET A 1 90 ? -8.304 -42.851 5.016 1.00 31.58 90 MET A C 1
ATOM 669 O O . MET A 1 90 ? -8.494 -43.983 4.593 1.00 31.58 90 MET A O 1
ATOM 673 N N . THR A 1 91 ? -7.796 -42.640 6.233 1.00 26.30 91 THR A N 1
ATOM 674 C CA . THR A 1 91 ? -8.490 -42.997 7.489 1.00 26.30 91 THR A CA 1
ATOM 675 C C . THR A 1 91 ? -7.639 -42.640 8.720 1.00 26.30 91 THR A C 1
ATOM 677 O O . THR A 1 91 ? -6.440 -42.892 8.745 1.00 26.30 91 THR A O 1
ATOM 680 N N . ALA A 1 92 ? -8.338 -42.143 9.751 1.00 25.45 92 ALA A N 1
ATOM 681 C CA . ALA A 1 92 ? -7.966 -41.929 11.163 1.00 25.45 92 ALA A CA 1
ATOM 682 C C . ALA A 1 92 ? -7.464 -40.518 11.589 1.00 25.45 92 ALA A C 1
ATOM 684 O O . ALA A 1 92 ? -6.824 -39.828 10.802 1.00 25.45 92 ALA A O 1
ATOM 685 N N . PRO A 1 93 ? -7.849 -40.028 12.797 1.00 30.33 93 PRO A N 1
ATOM 686 C CA . PRO A 1 93 ? -8.302 -38.643 12.974 1.00 30.33 93 PRO A CA 1
ATOM 687 C C . PRO A 1 93 ? -7.456 -37.731 13.898 1.00 30.33 93 PRO A C 1
ATOM 689 O O . PRO A 1 93 ? -6.884 -38.175 14.884 1.00 30.33 93 PRO A O 1
ATOM 692 N N . LYS A 1 94 ? -7.533 -36.424 13.580 1.00 40.38 94 LYS A N 1
ATOM 693 C CA . LYS A 1 94 ? -7.441 -35.183 14.392 1.00 40.38 94 LYS A CA 1
ATOM 694 C C . LYS A 1 94 ? -6.309 -35.009 15.427 1.00 40.38 94 LYS A C 1
ATOM 696 O O . LYS A 1 94 ? -6.508 -35.232 16.616 1.00 40.38 94 LYS A O 1
ATOM 701 N N . ALA A 1 95 ? -5.225 -34.373 14.971 1.00 26.97 95 ALA A N 1
ATOM 702 C CA . ALA A 1 95 ? -4.378 -33.479 15.781 1.00 26.97 95 ALA A CA 1
ATOM 703 C C . ALA A 1 95 ? -4.076 -32.115 15.099 1.00 26.97 95 ALA A C 1
ATOM 705 O O . ALA A 1 95 ? -3.493 -31.237 15.719 1.00 26.97 95 ALA A O 1
ATOM 706 N N . SER A 1 96 ? -4.522 -31.877 13.857 1.00 34.53 96 SER A N 1
ATOM 707 C CA . SER A 1 96 ? -4.004 -30.794 12.998 1.00 34.53 96 SER A CA 1
ATOM 708 C C . SER A 1 96 ? -4.984 -29.645 12.688 1.00 34.53 96 SER A C 1
ATOM 710 O O . SER A 1 96 ? -4.936 -29.070 11.605 1.00 34.53 96 SER A O 1
ATOM 712 N N . GLU A 1 97 ? -5.924 -29.305 13.576 1.00 32.56 97 GLU A N 1
ATOM 713 C CA . GLU A 1 97 ? -6.806 -28.136 13.342 1.00 32.56 97 GLU A CA 1
ATOM 714 C C . GLU A 1 97 ? -6.192 -26.801 13.837 1.00 32.56 97 GLU A C 1
ATOM 716 O O . GLU A 1 97 ? -6.706 -25.724 13.506 1.00 32.56 97 GLU A O 1
ATOM 721 N N . LEU A 1 98 ? -5.074 -26.865 14.578 1.00 34.56 98 LEU A N 1
ATOM 722 C CA . LEU A 1 98 ? -4.339 -25.714 15.128 1.00 34.56 98 LEU A CA 1
ATOM 723 C C . LEU A 1 98 ? -2.981 -25.468 14.446 1.00 34.56 98 LEU A C 1
ATOM 725 O O . LEU A 1 98 ? -2.668 -24.315 14.152 1.00 34.56 98 LEU A O 1
ATOM 729 N N . GLU A 1 99 ? -2.228 -26.517 14.111 1.00 34.38 99 GLU A N 1
ATOM 730 C CA . GLU A 1 99 ? -1.022 -26.418 13.276 1.00 34.38 99 GLU A CA 1
ATOM 731 C C . GLU A 1 99 ? -1.416 -26.147 11.814 1.00 34.38 99 GLU A C 1
ATOM 733 O O . GLU A 1 99 ? -2.195 -26.890 11.218 1.00 34.38 99 GLU A O 1
ATOM 738 N N . GLY A 1 100 ? -0.921 -25.046 11.237 1.00 42.22 100 GLY A N 1
ATOM 739 C CA . GLY A 1 100 ? -1.204 -24.645 9.849 1.00 42.22 100 GLY A CA 1
ATOM 740 C C . GLY A 1 100 ? -2.056 -23.380 9.673 1.00 42.22 100 GLY A C 1
ATOM 741 O O . GLY A 1 100 ? -2.398 -23.018 8.544 1.00 42.22 100 GLY A O 1
ATOM 742 N N . ARG A 1 101 ? -2.404 -22.671 10.759 1.00 50.38 101 ARG A N 1
ATOM 743 C CA . ARG A 1 101 ? -3.067 -21.349 10.683 1.00 50.38 101 ARG A CA 1
ATOM 744 C C . ARG A 1 101 ? -2.083 -20.185 10.519 1.00 50.38 101 ARG A C 1
ATOM 746 O O . ARG A 1 101 ? -2.445 -19.185 9.901 1.00 50.38 101 ARG A O 1
ATOM 753 N N . GLU A 1 102 ? -0.853 -20.338 11.001 1.00 53.16 102 GLU A N 1
ATOM 754 C CA . GLU A 1 102 ? 0.211 -19.322 10.948 1.00 53.16 102 GLU A CA 1
ATOM 755 C C . GLU A 1 102 ? 0.666 -19.043 9.502 1.00 53.16 102 GLU A C 1
ATOM 757 O O . GLU A 1 102 ? 0.822 -17.892 9.106 1.00 53.16 102 GLU A O 1
ATOM 762 N N . ALA A 1 103 ? 0.686 -20.075 8.647 1.00 52.56 103 ALA A N 1
ATOM 763 C CA . ALA A 1 103 ? 1.055 -20.002 7.226 1.00 52.56 103 ALA A CA 1
ATOM 764 C C . ALA A 1 103 ? 0.135 -19.128 6.336 1.00 52.56 103 ALA A C 1
ATOM 766 O O . ALA A 1 103 ? 0.375 -18.993 5.135 1.00 52.56 103 ALA A O 1
ATOM 767 N N . ARG A 1 104 ? -0.952 -18.563 6.883 1.00 63.38 104 ARG A N 1
ATOM 768 C CA . ARG A 1 104 ? -1.886 -17.688 6.146 1.00 63.38 104 ARG A CA 1
ATOM 769 C C . ARG A 1 104 ? -1.533 -16.208 6.251 1.00 63.38 104 ARG A C 1
ATOM 771 O O . ARG A 1 104 ? -1.947 -15.432 5.389 1.00 63.38 104 ARG A O 1
ATOM 778 N N . TRP A 1 105 ? -0.788 -15.824 7.282 1.00 72.75 105 TRP A N 1
ATOM 779 C CA . TRP A 1 105 ? -0.379 -14.446 7.505 1.00 72.75 105 TRP A CA 1
ATOM 780 C C . TRP A 1 105 ? 0.757 -14.092 6.553 1.00 72.75 105 TRP A C 1
ATOM 782 O O . TRP A 1 105 ? 1.798 -14.739 6.547 1.00 72.75 105 TRP A O 1
ATOM 792 N N . PHE A 1 106 ? 0.567 -13.053 5.741 1.00 74.25 106 PHE A N 1
ATOM 793 C CA . PHE A 1 106 ? 1.598 -12.604 4.803 1.00 74.25 106 PHE A CA 1
ATOM 794 C C . PHE A 1 106 ? 2.869 -12.107 5.511 1.00 74.25 106 PHE A C 1
ATOM 796 O O . PHE A 1 106 ? 3.959 -12.218 4.957 1.00 74.25 106 PHE A O 1
ATOM 803 N N . SER A 1 107 ? 2.709 -11.592 6.733 1.00 70.94 107 SER A N 1
ATOM 804 C CA . SER A 1 107 ? 3.762 -11.140 7.645 1.00 70.94 107 SER A CA 1
ATOM 805 C C . SER A 1 107 ? 4.434 -12.283 8.421 1.00 70.94 107 SER A C 1
ATOM 807 O O . SER A 1 107 ? 5.491 -12.069 9.010 1.00 70.94 107 SER A O 1
ATOM 809 N N . PHE A 1 108 ? 3.870 -13.498 8.428 1.00 68.94 108 PHE A N 1
ATOM 810 C CA . PHE A 1 108 ? 4.477 -14.639 9.115 1.00 68.94 108 PHE A CA 1
ATOM 811 C C . PHE A 1 108 ? 5.538 -15.298 8.232 1.00 68.94 108 PHE A C 1
ATOM 813 O O . PHE A 1 108 ? 5.264 -15.754 7.119 1.00 68.94 108 PHE A O 1
ATOM 820 N N . VAL A 1 109 ? 6.761 -15.366 8.752 1.00 57.25 109 VAL A N 1
ATOM 821 C CA . VAL A 1 109 ? 7.856 -16.133 8.162 1.00 57.25 109 VAL A CA 1
ATOM 822 C C . VAL A 1 109 ? 8.145 -17.288 9.104 1.00 57.25 109 VAL A C 1
ATOM 824 O O . VAL A 1 109 ? 8.636 -17.072 10.208 1.00 57.25 109 VAL A O 1
ATOM 827 N N . GLU A 1 110 ? 7.840 -18.506 8.664 1.00 52.56 110 GLU A N 1
ATOM 828 C CA . GLU A 1 110 ? 8.177 -19.721 9.400 1.00 52.56 110 GLU A CA 1
ATOM 829 C C . GLU A 1 110 ? 9.701 -19.781 9.572 1.00 52.56 110 GLU A C 1
ATOM 831 O O . GLU A 1 110 ? 10.454 -19.942 8.606 1.00 52.56 110 GLU A O 1
ATOM 836 N N . THR A 1 111 ? 10.184 -19.580 10.798 1.00 42.78 111 THR A N 1
ATOM 837 C CA . THR A 1 111 ? 11.573 -19.888 11.129 1.00 42.78 111 THR A CA 1
ATOM 838 C C . THR A 1 111 ? 11.720 -21.400 11.062 1.00 42.78 111 THR A C 1
ATOM 840 O O . THR A 1 111 ? 10.947 -22.077 11.744 1.00 42.78 111 THR A O 1
ATOM 843 N N . PRO A 1 112 ? 12.679 -21.951 10.289 1.00 35.84 112 PRO A N 1
ATOM 844 C CA . PRO A 1 112 ? 12.980 -23.371 10.372 1.00 35.84 112 PRO A CA 1
ATOM 845 C C . PRO A 1 112 ? 13.212 -23.677 11.844 1.00 35.84 112 PRO A C 1
ATOM 847 O O . PRO A 1 112 ? 14.063 -23.027 12.460 1.00 35.84 112 PRO A O 1
ATOM 850 N N . THR A 1 113 ? 12.415 -24.583 12.409 1.00 35.22 113 THR A N 1
ATOM 851 C CA . THR A 1 113 ? 12.630 -25.095 13.757 1.00 35.22 113 THR A CA 1
ATOM 852 C C . THR A 1 113 ? 14.113 -25.402 13.864 1.00 35.22 113 THR A C 1
ATOM 854 O O . THR A 1 113 ? 14.666 -26.145 13.045 1.00 35.22 113 THR A O 1
ATOM 857 N N . ALA A 1 114 ? 14.789 -24.714 14.789 1.00 34.03 114 ALA A N 1
ATOM 858 C CA . ALA A 1 114 ? 16.146 -25.068 15.151 1.00 34.03 114 ALA A CA 1
ATOM 859 C C . ALA A 1 114 ? 16.138 -26.582 15.354 1.00 34.03 114 ALA A C 1
ATOM 861 O O . ALA A 1 114 ? 15.240 -27.070 16.036 1.00 34.03 114 ALA A O 1
ATOM 862 N N . LEU A 1 115 ? 17.048 -27.291 14.673 1.00 34.19 115 LEU A N 1
ATOM 863 C CA . LEU A 1 115 ? 17.285 -28.723 14.858 1.00 34.19 115 LEU A CA 1
ATOM 864 C C . LEU A 1 115 ? 17.057 -29.034 16.332 1.00 34.19 115 LEU A C 1
ATOM 866 O O . LEU A 1 115 ? 17.787 -28.468 17.146 1.00 34.19 115 LEU A O 1
ATOM 870 N N . ASP A 1 116 ? 16.002 -29.796 16.630 1.00 33.44 116 ASP A N 1
ATOM 871 C CA . ASP A 1 116 ? 15.503 -29.985 17.986 1.00 33.44 116 ASP A CA 1
ATOM 872 C C . ASP A 1 116 ? 16.686 -30.157 18.943 1.00 33.44 116 ASP A C 1
ATOM 874 O O . ASP A 1 116 ? 17.519 -31.052 18.766 1.00 33.44 116 ASP A O 1
ATOM 878 N N . GLU A 1 117 ? 16.811 -29.249 19.916 1.00 37.50 117 GLU A N 1
ATOM 879 C CA . GLU A 1 117 ? 17.712 -29.426 21.051 1.00 37.50 117 GLU A CA 1
ATOM 880 C C . GLU A 1 117 ? 17.159 -30.589 21.889 1.00 37.50 117 GLU A C 1
ATOM 882 O O . GLU A 1 117 ? 16.539 -30.399 22.935 1.00 37.50 117 GLU A O 1
ATOM 887 N N . GLU A 1 118 ? 17.327 -31.818 21.400 1.00 37.22 118 GLU A N 1
ATOM 888 C CA . GLU A 1 118 ? 17.039 -33.019 22.167 1.00 37.22 118 GLU A CA 1
ATOM 889 C C . GLU A 1 118 ? 18.085 -33.158 23.285 1.00 37.22 118 GLU A C 1
ATOM 891 O O . GLU A 1 118 ? 19.239 -33.520 23.068 1.00 37.22 118 GLU A O 1
ATOM 896 N N . ASP A 1 119 ? 17.623 -32.831 24.491 1.00 33.84 119 ASP A N 1
ATOM 897 C CA . ASP A 1 119 ? 17.951 -33.431 25.788 1.00 33.84 119 ASP A CA 1
ATOM 898 C C . ASP A 1 119 ? 19.445 -33.491 26.224 1.00 33.84 119 ASP A C 1
ATOM 900 O O . ASP A 1 119 ? 20.215 -34.363 25.804 1.00 33.84 119 ASP A O 1
ATOM 904 N N . PRO A 1 120 ? 19.877 -32.651 27.192 1.00 35.72 120 PRO A N 1
ATOM 905 C CA . PRO A 1 120 ? 21.236 -32.667 27.743 1.00 35.72 120 PRO A CA 1
ATOM 906 C C . PRO A 1 120 ? 21.627 -33.935 28.530 1.00 35.72 120 PRO A C 1
ATOM 908 O O . PRO A 1 120 ? 22.762 -34.017 29.009 1.00 35.72 120 PRO A O 1
ATOM 911 N N . GLN A 1 121 ? 20.739 -34.919 28.723 1.00 37.41 121 GLN A N 1
ATOM 912 C CA . GLN A 1 121 ? 20.998 -36.062 29.615 1.00 37.41 121 GLN A CA 1
ATOM 913 C C . GLN A 1 121 ? 21.595 -37.317 28.957 1.00 37.41 121 GLN A C 1
ATOM 915 O O . GLN A 1 121 ? 21.727 -38.345 29.622 1.00 37.41 121 GLN A O 1
ATOM 920 N N . HIS A 1 122 ? 22.051 -37.259 27.703 1.00 34.22 122 HIS A N 1
ATOM 921 C CA . HIS A 1 122 ? 22.823 -38.350 27.073 1.00 34.22 122 HIS A CA 1
ATOM 922 C C . HIS A 1 122 ? 24.278 -37.981 26.741 1.00 34.22 122 HIS A C 1
ATOM 924 O O . HIS A 1 122 ? 24.903 -38.544 25.845 1.00 34.22 122 HIS A O 1
ATOM 930 N N . SER A 1 123 ? 24.880 -37.085 27.528 1.00 39.56 123 SER A N 1
ATOM 931 C CA . SER A 1 123 ? 26.332 -36.886 27.526 1.00 39.56 123 SER A CA 1
ATOM 932 C C . SER A 1 123 ? 27.012 -37.857 28.491 1.00 39.56 123 SER A C 1
ATOM 934 O O . SER A 1 123 ? 27.341 -37.501 29.621 1.00 39.56 123 SER A O 1
ATOM 936 N N . GLN A 1 124 ? 27.214 -39.098 28.046 1.00 41.09 124 GLN A N 1
ATOM 937 C CA . GLN A 1 124 ? 28.394 -39.883 28.412 1.00 41.09 124 GLN A CA 1
ATOM 938 C C . GLN A 1 124 ? 28.509 -41.133 27.533 1.00 41.09 124 GLN A C 1
ATOM 940 O O . GLN A 1 124 ? 27.703 -42.053 27.615 1.00 41.09 124 GLN A O 1
ATOM 945 N N . ASN A 1 125 ? 29.614 -41.159 26.786 1.00 39.94 125 ASN A N 1
ATOM 946 C CA . ASN A 1 125 ? 30.224 -42.283 26.072 1.00 39.94 125 ASN A CA 1
ATOM 947 C C . ASN A 1 125 ? 29.883 -42.403 24.577 1.00 39.94 125 ASN A C 1
ATOM 949 O O . ASN A 1 125 ? 28.794 -42.802 24.186 1.00 39.94 125 ASN A O 1
ATOM 953 N N . ASN A 1 126 ? 30.937 -42.165 23.784 1.00 38.41 126 ASN A N 1
ATOM 954 C CA . ASN A 1 126 ? 31.096 -42.303 22.331 1.00 38.41 126 ASN A CA 1
ATOM 955 C C . ASN A 1 126 ? 30.798 -41.030 21.528 1.00 38.41 126 ASN A C 1
ATOM 957 O O . ASN A 1 126 ? 29.664 -40.753 21.161 1.00 38.41 126 ASN A O 1
ATOM 961 N N . ALA A 1 127 ? 31.857 -40.287 21.186 1.00 33.69 127 ALA A N 1
ATOM 962 C CA . ALA A 1 127 ? 31.810 -39.313 20.098 1.00 33.69 127 ALA A CA 1
ATOM 963 C C . ALA A 1 127 ? 31.414 -40.046 18.792 1.00 33.69 127 ALA A C 1
ATOM 965 O O . ALA A 1 127 ? 32.176 -40.921 18.366 1.00 33.69 127 ALA A O 1
ATOM 966 N N . PRO A 1 128 ? 30.253 -39.761 18.169 1.00 37.78 128 PRO A N 1
ATOM 967 C CA . PRO A 1 128 ? 29.800 -40.506 16.997 1.00 37.78 128 PRO A CA 1
ATOM 968 C C . PRO A 1 128 ? 30.484 -40.014 15.717 1.00 37.78 128 PRO A C 1
ATOM 970 O O . PRO A 1 128 ? 30.907 -38.864 15.619 1.00 37.78 128 PRO A O 1
ATOM 973 N N . GLU A 1 129 ? 30.497 -40.867 14.692 1.00 43.06 129 GLU A N 1
ATOM 974 C CA . GLU A 1 129 ? 30.915 -40.632 13.295 1.00 43.06 129 GLU A CA 1
ATOM 975 C C . GLU A 1 129 ? 30.210 -39.460 12.561 1.00 43.06 129 GLU A C 1
ATOM 977 O O . GLU A 1 129 ? 30.317 -39.338 11.343 1.00 43.06 129 GLU A O 1
ATOM 982 N N . ALA A 1 130 ? 29.523 -38.560 13.267 1.00 42.19 130 ALA A N 1
ATOM 983 C CA . ALA A 1 130 ? 28.730 -37.448 12.736 1.00 42.19 130 ALA A CA 1
ATOM 984 C C . ALA A 1 130 ? 29.553 -36.331 12.052 1.00 42.19 130 ALA A C 1
ATOM 986 O O . ALA A 1 130 ? 28.982 -35.407 11.482 1.00 42.19 130 ALA A O 1
ATOM 987 N N . TYR A 1 131 ? 30.888 -36.421 12.065 1.00 39.28 131 TYR A N 1
ATOM 988 C CA . TYR A 1 131 ? 31.797 -35.488 11.382 1.00 39.28 131 TYR A CA 1
ATOM 989 C C . TYR A 1 131 ? 32.431 -36.056 10.097 1.00 39.28 131 TYR A C 1
ATOM 991 O O . TYR 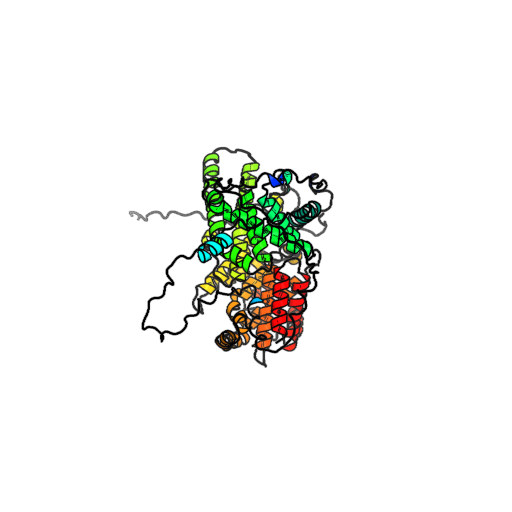A 1 131 ? 33.369 -35.466 9.555 1.00 39.28 131 TYR A O 1
ATOM 999 N N . ARG A 1 132 ? 31.950 -37.193 9.570 1.00 41.88 132 ARG A N 1
ATOM 1000 C CA . ARG A 1 132 ? 32.339 -37.661 8.227 1.00 41.88 132 ARG A CA 1
ATOM 1001 C C . ARG A 1 132 ? 31.448 -37.017 7.162 1.00 41.88 132 ARG A C 1
ATOM 1003 O O . ARG A 1 132 ? 30.254 -37.284 7.100 1.00 41.88 132 ARG A O 1
ATOM 1010 N N . PHE A 1 133 ? 32.049 -36.208 6.287 1.00 40.84 133 PHE A N 1
ATOM 1011 C CA . PHE A 1 133 ? 31.445 -35.792 5.016 1.00 40.84 133 PHE A CA 1
ATOM 1012 C C . PHE A 1 133 ? 31.141 -37.043 4.169 1.00 40.84 133 PHE A C 1
ATOM 1014 O O . PHE A 1 133 ? 32.047 -37.606 3.560 1.00 40.84 133 PHE A O 1
ATOM 1021 N N . ASP A 1 134 ? 29.888 -37.504 4.173 1.00 53.03 134 ASP A N 1
ATOM 1022 C CA . ASP A 1 134 ? 29.449 -38.695 3.433 1.00 53.03 134 ASP A CA 1
ATOM 1023 C C . ASP A 1 134 ? 29.009 -38.346 1.994 1.00 53.03 134 ASP A C 1
ATOM 1025 O O . ASP A 1 134 ? 28.518 -37.242 1.726 1.00 53.03 134 ASP A O 1
ATOM 1029 N N . ASP A 1 135 ? 29.120 -39.292 1.054 1.00 55.09 135 ASP A N 1
ATOM 1030 C CA . ASP A 1 135 ? 28.739 -39.101 -0.362 1.00 55.09 135 ASP A CA 1
ATOM 1031 C C . ASP A 1 135 ? 27.240 -38.779 -0.529 1.00 55.09 135 ASP A C 1
ATOM 1033 O O . ASP A 1 135 ? 26.821 -38.172 -1.518 1.00 55.09 135 ASP A O 1
ATOM 1037 N N . ARG A 1 136 ? 26.420 -39.109 0.477 1.00 44.47 136 ARG A N 1
ATOM 1038 C CA . ARG A 1 136 ? 25.008 -38.705 0.559 1.00 44.47 136 ARG A CA 1
ATOM 1039 C C . ARG A 1 136 ? 24.842 -37.200 0.744 1.00 44.47 136 ARG A C 1
ATOM 1041 O O . ARG A 1 136 ? 24.011 -36.608 0.061 1.00 44.47 136 ARG A O 1
ATOM 1048 N N . TYR A 1 137 ? 25.649 -36.568 1.600 1.00 46.94 137 TYR A N 1
ATOM 1049 C CA . TYR A 1 137 ? 25.650 -35.110 1.759 1.00 46.94 137 TYR A CA 1
ATOM 1050 C C . TYR A 1 137 ? 26.182 -34.425 0.506 1.00 46.94 137 TYR A C 1
ATOM 1052 O O . TYR A 1 137 ? 25.644 -33.395 0.108 1.00 46.94 137 TYR A O 1
ATOM 1060 N N . ARG A 1 138 ? 27.167 -35.028 -0.177 1.00 54.59 138 ARG A N 1
ATOM 1061 C CA . ARG A 1 138 ? 27.604 -34.573 -1.503 1.00 54.59 138 ARG A CA 1
ATOM 1062 C C . ARG A 1 138 ? 26.479 -34.675 -2.533 1.00 54.59 138 ARG A C 1
ATOM 1064 O O . ARG A 1 138 ? 26.290 -33.733 -3.288 1.00 54.59 138 ARG A O 1
ATOM 1071 N N . GLY A 1 139 ? 25.707 -35.761 -2.546 1.00 46.50 139 GLY A N 1
ATOM 1072 C CA . GLY A 1 139 ? 24.555 -35.940 -3.434 1.00 46.50 139 GLY A CA 1
ATOM 1073 C C . GLY A 1 139 ? 23.407 -34.966 -3.154 1.00 46.50 139 GLY A C 1
ATOM 1074 O O . GLY A 1 139 ? 22.837 -34.418 -4.094 1.00 46.50 139 GLY A O 1
ATOM 1075 N N . ILE A 1 140 ? 23.106 -34.697 -1.878 1.00 51.09 140 ILE A N 1
ATOM 1076 C CA . ILE A 1 140 ? 22.132 -33.675 -1.465 1.00 51.09 140 ILE A CA 1
ATOM 1077 C C . ILE A 1 140 ? 22.639 -32.296 -1.877 1.00 51.09 140 ILE A C 1
ATOM 1079 O O . ILE A 1 140 ? 21.960 -31.618 -2.635 1.00 51.09 140 ILE A O 1
ATOM 1083 N N . ALA A 1 141 ? 23.861 -31.917 -1.494 1.00 42.12 141 ALA A N 1
ATOM 1084 C CA . ALA A 1 141 ? 24.461 -30.646 -1.886 1.00 42.12 141 ALA A CA 1
ATOM 1085 C C . ALA A 1 141 ? 24.514 -30.490 -3.411 1.00 42.12 141 ALA A C 1
ATOM 1087 O O . ALA A 1 141 ? 24.189 -29.434 -3.925 1.00 42.12 141 ALA A O 1
ATOM 1088 N N . GLN A 1 142 ? 24.851 -31.538 -4.161 1.00 51.44 142 GLN A N 1
ATOM 1089 C CA . GLN A 1 142 ? 24.891 -31.503 -5.621 1.00 51.44 142 GLN A CA 1
ATOM 1090 C C . GLN A 1 142 ? 23.492 -31.434 -6.248 1.00 51.44 142 GLN A C 1
ATOM 1092 O O . GLN A 1 142 ? 23.348 -30.850 -7.319 1.00 51.44 142 GLN A O 1
ATOM 1097 N N . ARG A 1 143 ? 22.455 -31.964 -5.587 1.00 46.59 143 ARG A N 1
ATOM 1098 C CA . ARG A 1 143 ? 21.045 -31.782 -5.966 1.00 46.59 143 ARG A CA 1
ATOM 1099 C C . ARG A 1 143 ? 20.564 -30.358 -5.678 1.00 46.59 143 ARG A C 1
ATOM 1101 O O . ARG A 1 143 ? 19.945 -29.765 -6.553 1.00 46.59 143 ARG A O 1
ATOM 1108 N N . GLU A 1 144 ? 20.907 -29.799 -4.519 1.00 41.56 144 GLU A N 1
ATOM 1109 C CA . GLU A 1 144 ? 20.621 -28.401 -4.151 1.00 41.56 144 GLU A CA 1
ATOM 1110 C C . GLU A 1 144 ? 21.398 -27.400 -5.035 1.00 41.56 144 GLU A C 1
ATOM 1112 O O . GLU A 1 144 ? 20.899 -26.328 -5.366 1.00 41.56 144 GLU A O 1
ATOM 1117 N N . LEU A 1 145 ? 22.608 -27.768 -5.476 1.00 40.03 145 LEU A N 1
ATOM 1118 C CA . LEU A 1 145 ? 23.478 -26.993 -6.374 1.00 40.03 145 LEU A CA 1
ATOM 1119 C C . LEU A 1 145 ? 23.241 -27.291 -7.867 1.00 40.03 145 LEU A C 1
ATOM 1121 O O . LEU A 1 145 ? 23.902 -26.694 -8.721 1.00 40.03 145 LEU A O 1
ATOM 1125 N N . SER A 1 146 ? 22.350 -28.228 -8.213 1.00 39.31 146 SER A N 1
ATOM 1126 C CA . SER A 1 146 ? 22.080 -28.569 -9.614 1.00 39.31 146 SER A CA 1
ATOM 1127 C C . SER A 1 146 ? 21.440 -27.377 -10.337 1.00 39.31 146 SER A C 1
ATOM 1129 O O . SER A 1 146 ? 20.585 -26.705 -9.756 1.00 39.31 146 SER A O 1
ATOM 1131 N N . PRO A 1 147 ? 21.780 -27.113 -11.617 1.00 47.91 147 PRO A N 1
ATOM 1132 C CA . PRO A 1 147 ? 21.141 -26.052 -12.389 1.00 47.91 147 PRO A CA 1
ATOM 1133 C C . PRO A 1 147 ? 19.627 -26.289 -12.438 1.00 47.91 147 PRO A C 1
ATOM 1135 O O . PRO A 1 147 ? 19.155 -27.247 -13.056 1.00 47.91 147 PRO A O 1
ATOM 1138 N N . MET A 1 148 ? 18.863 -25.440 -11.750 1.00 45.00 148 MET A N 1
ATOM 1139 C CA . MET A 1 148 ? 17.410 -25.569 -11.680 1.00 45.00 148 MET A CA 1
ATOM 1140 C C . MET A 1 148 ? 16.820 -25.460 -13.088 1.00 45.00 148 MET A C 1
ATOM 1142 O O . MET A 1 148 ? 17.101 -24.506 -13.818 1.00 45.00 148 MET A O 1
ATOM 1146 N N . ARG A 1 149 ? 16.010 -26.452 -13.477 1.00 47.16 149 ARG A N 1
ATOM 1147 C CA . ARG A 1 149 ? 15.395 -26.528 -14.808 1.00 47.16 149 ARG A CA 1
ATOM 1148 C C . ARG A 1 149 ? 14.599 -25.245 -15.076 1.00 47.16 149 ARG A C 1
ATOM 1150 O O . ARG A 1 149 ? 13.693 -24.905 -14.319 1.00 47.16 149 ARG A O 1
ATOM 1157 N N . SER A 1 150 ? 14.943 -24.531 -16.147 1.00 52.16 150 SER A N 1
ATOM 1158 C CA . SER A 1 150 ? 14.154 -23.394 -16.629 1.00 52.16 150 SER A CA 1
ATOM 1159 C C . SER A 1 150 ? 12.801 -23.914 -17.103 1.00 52.16 150 SER A C 1
ATOM 1161 O O . SER A 1 150 ? 12.752 -24.748 -18.007 1.00 52.16 150 SER A O 1
ATOM 1163 N N . SER A 1 151 ? 11.701 -23.428 -16.526 1.00 59.38 151 SER A N 1
ATOM 1164 C CA . SER A 1 151 ? 10.390 -23.609 -17.152 1.00 59.38 151 SER A CA 1
ATOM 1165 C C . SER A 1 151 ? 10.360 -22.844 -18.480 1.00 59.38 151 SER A C 1
ATOM 1167 O O . SER A 1 151 ? 11.008 -21.801 -18.618 1.00 59.38 151 SER A O 1
ATOM 1169 N N . ALA A 1 152 ? 9.674 -23.392 -19.484 1.00 68.69 152 ALA A N 1
ATOM 1170 C CA . ALA A 1 152 ? 9.504 -22.714 -20.764 1.00 68.69 152 ALA A CA 1
ATOM 1171 C C . ALA A 1 152 ? 8.721 -21.406 -20.564 1.00 68.69 152 ALA A C 1
ATOM 1173 O O . ALA A 1 152 ? 7.811 -21.343 -19.733 1.00 68.69 152 ALA A O 1
ATOM 1174 N N . LEU A 1 153 ? 9.077 -20.360 -21.316 1.00 74.56 153 LEU A N 1
ATOM 1175 C CA . LEU A 1 153 ? 8.326 -19.107 -21.297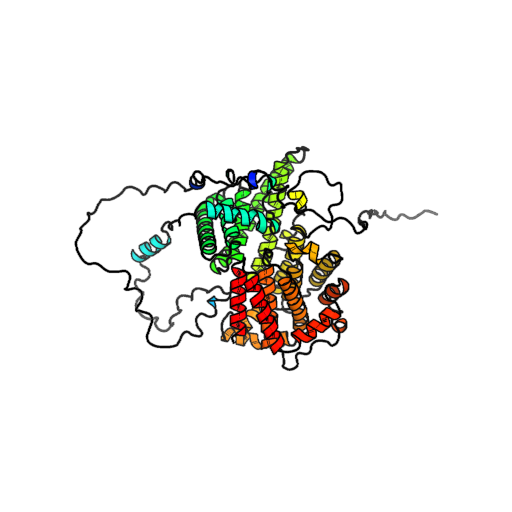 1.00 74.56 153 LEU A CA 1
ATOM 1176 C C . LEU A 1 153 ? 6.897 -19.319 -21.842 1.00 74.56 153 LEU A C 1
ATOM 1178 O O . LEU A 1 153 ? 6.698 -20.184 -22.700 1.00 74.56 153 LEU A O 1
ATOM 1182 N N . PRO A 1 154 ? 5.912 -18.520 -21.386 1.00 82.88 154 PRO A N 1
ATOM 1183 C CA . PRO A 1 154 ? 4.556 -18.543 -21.931 1.00 82.88 154 PRO A CA 1
ATOM 1184 C C . PRO A 1 154 ? 4.513 -18.256 -23.445 1.00 82.88 154 PRO A C 1
ATOM 1186 O O . PRO A 1 154 ? 5.433 -17.626 -23.975 1.00 82.88 154 PRO A O 1
ATOM 1189 N N . PRO A 1 155 ? 3.417 -18.621 -24.142 1.00 82.06 155 PRO A N 1
ATOM 1190 C CA . PRO A 1 155 ? 3.218 -18.265 -25.546 1.00 82.06 155 PRO A CA 1
ATOM 1191 C C . PRO A 1 155 ? 3.318 -16.754 -25.793 1.00 82.06 155 PRO A C 1
ATOM 1193 O O . PRO A 1 155 ? 2.905 -15.949 -24.954 1.00 82.06 155 PRO A O 1
ATOM 1196 N N . THR A 1 156 ? 3.777 -16.353 -26.982 1.00 79.12 156 THR A N 1
ATOM 1197 C CA . THR A 1 156 ? 3.947 -14.938 -27.358 1.00 79.12 156 THR A CA 1
ATOM 1198 C C . THR A 1 156 ? 2.695 -14.095 -27.138 1.00 79.12 156 THR A C 1
ATOM 1200 O O . THR A 1 156 ? 2.766 -12.991 -26.608 1.00 79.12 156 THR A O 1
ATOM 1203 N N . SER A 1 157 ? 1.524 -14.625 -27.493 1.00 79.25 157 SER A N 1
ATOM 1204 C CA . SER A 1 157 ? 0.240 -13.936 -27.326 1.00 79.25 157 SER A CA 1
ATOM 1205 C C . SER A 1 157 ? -0.054 -13.591 -25.859 1.00 79.25 157 SER A C 1
ATOM 1207 O O . SER A 1 157 ? -0.593 -12.518 -25.573 1.00 79.25 157 SER A O 1
ATOM 1209 N N . CYS A 1 158 ? 0.353 -14.453 -24.923 1.00 83.88 158 CYS A N 1
ATOM 1210 C CA . CYS A 1 158 ? 0.264 -14.202 -23.488 1.00 83.88 158 CYS A CA 1
ATOM 1211 C C . CYS A 1 158 ? 1.241 -13.102 -23.059 1.00 83.88 158 CYS A C 1
ATOM 1213 O O . CYS A 1 158 ? 0.822 -12.145 -22.409 1.00 83.88 158 CYS A O 1
ATOM 1215 N N . LEU A 1 159 ? 2.508 -13.184 -23.478 1.00 83.12 159 LEU A N 1
ATOM 1216 C CA . LEU A 1 159 ? 3.526 -12.169 -23.171 1.00 83.12 159 LEU A CA 1
ATOM 1217 C C . LEU A 1 159 ? 3.110 -10.773 -23.659 1.00 83.12 159 LEU A C 1
ATOM 1219 O O . LEU A 1 159 ? 3.188 -9.807 -22.903 1.00 83.12 159 LEU A O 1
ATOM 1223 N N . ASN A 1 160 ? 2.566 -10.671 -24.873 1.00 81.25 160 ASN A N 1
ATOM 1224 C CA . ASN A 1 160 ? 2.102 -9.405 -25.449 1.00 81.25 160 ASN A CA 1
ATOM 1225 C C . ASN A 1 160 ? 0.946 -8.811 -24.646 1.00 81.25 160 ASN A C 1
ATOM 1227 O O . ASN A 1 160 ? 0.902 -7.605 -24.388 1.00 81.25 160 ASN A O 1
ATOM 1231 N N . ARG A 1 161 ? 0.008 -9.668 -24.222 1.00 87.62 161 ARG A N 1
ATOM 1232 C CA . ARG A 1 161 ? -1.110 -9.273 -23.364 1.00 87.62 161 ARG A CA 1
ATOM 1233 C C . ARG A 1 161 ? -0.604 -8.751 -22.023 1.00 87.62 161 ARG A C 1
ATOM 1235 O O . ARG A 1 161 ? -1.054 -7.692 -21.590 1.00 87.62 161 ARG A O 1
ATOM 1242 N N . TYR A 1 162 ? 0.324 -9.458 -21.383 1.00 91.81 162 TYR A N 1
ATOM 1243 C CA . TYR A 1 162 ? 0.881 -9.050 -20.094 1.00 91.81 162 TYR A CA 1
ATOM 1244 C C . TYR A 1 162 ? 1.649 -7.737 -20.212 1.00 91.81 162 TYR A C 1
ATOM 1246 O O . TYR A 1 162 ? 1.374 -6.800 -19.466 1.00 91.81 162 TYR A O 1
ATOM 1254 N N . LEU A 1 163 ? 2.535 -7.615 -21.201 1.00 87.56 163 LEU A N 1
ATOM 1255 C CA . LEU A 1 163 ? 3.275 -6.383 -21.444 1.00 87.56 163 LEU A CA 1
ATOM 1256 C C . LEU A 1 163 ? 2.330 -5.195 -21.660 1.00 87.56 163 LEU A C 1
ATOM 1258 O O . LEU A 1 163 ? 2.546 -4.138 -21.073 1.00 87.56 163 LEU A O 1
ATOM 1262 N N . ARG A 1 164 ? 1.246 -5.378 -22.429 1.00 87.56 164 ARG A N 1
ATOM 1263 C CA . ARG A 1 164 ? 0.217 -4.347 -22.623 1.00 87.56 164 ARG A CA 1
ATOM 1264 C C . ARG A 1 164 ? -0.440 -3.946 -21.303 1.00 87.56 164 ARG A C 1
ATOM 1266 O O . ARG A 1 164 ? -0.598 -2.755 -21.060 1.00 87.56 164 ARG A O 1
ATOM 1273 N N . GLN A 1 165 ? -0.806 -4.891 -20.434 1.00 90.56 165 GLN A N 1
ATOM 1274 C CA . GLN A 1 165 ? -1.375 -4.561 -19.117 1.00 90.56 165 GLN A CA 1
ATOM 1275 C C . GLN A 1 165 ? -0.384 -3.775 -18.247 1.00 90.56 165 GLN A C 1
ATOM 1277 O O . GLN A 1 165 ? -0.757 -2.781 -17.622 1.00 90.56 165 GLN A O 1
ATOM 1282 N N . ALA A 1 166 ? 0.890 -4.174 -18.242 1.00 90.75 166 ALA A N 1
ATOM 1283 C CA . ALA A 1 166 ? 1.918 -3.491 -17.469 1.00 90.75 166 ALA A CA 1
ATOM 1284 C C . ALA A 1 166 ? 2.148 -2.052 -17.953 1.00 90.75 166 ALA A C 1
ATOM 1286 O O . ALA A 1 166 ? 2.172 -1.127 -17.143 1.00 90.75 166 ALA A O 1
ATOM 1287 N N . THR A 1 167 ? 2.265 -1.837 -19.266 1.00 86.88 167 THR A N 1
ATOM 1288 C CA . THR A 1 167 ? 2.548 -0.506 -19.822 1.00 86.88 167 THR A CA 1
ATOM 1289 C C . THR A 1 167 ? 1.359 0.441 -19.762 1.00 86.88 167 THR A C 1
ATOM 1291 O O . THR A 1 167 ? 1.546 1.638 -19.569 1.00 86.88 167 THR A O 1
ATOM 1294 N N . THR A 1 168 ? 0.136 -0.077 -19.888 1.00 85.25 168 THR A N 1
ATOM 1295 C CA . THR A 1 168 ? -1.071 0.763 -19.915 1.00 85.25 168 THR A CA 1
ATOM 1296 C C . THR A 1 168 ? -1.654 1.060 -18.555 1.00 85.25 168 THR A C 1
ATOM 1298 O O . THR A 1 168 ? -2.271 2.109 -18.405 1.00 85.25 168 THR A O 1
ATOM 1301 N N . ARG A 1 169 ? -1.515 0.152 -17.586 1.00 88.94 169 ARG A N 1
ATOM 1302 C CA . ARG A 1 169 ? -2.186 0.280 -16.288 1.00 88.94 169 ARG A CA 1
ATOM 1303 C C . ARG A 1 169 ? -1.184 0.418 -15.155 1.00 88.94 169 ARG A C 1
ATOM 1305 O O . ARG A 1 169 ? -1.251 1.393 -14.419 1.00 88.94 169 ARG A O 1
ATOM 1312 N N . PHE A 1 170 ? -0.221 -0.497 -15.045 1.00 91.75 170 PHE A N 1
ATOM 1313 C CA . PHE A 1 170 ? 0.734 -0.469 -13.933 1.00 91.75 170 PHE A CA 1
ATOM 1314 C C . PHE A 1 170 ? 1.699 0.727 -14.000 1.00 91.75 170 PHE A C 1
ATOM 1316 O O . PHE A 1 170 ? 1.851 1.440 -13.011 1.00 91.75 170 PHE A O 1
ATOM 1323 N N . LEU A 1 171 ? 2.315 1.004 -15.156 1.00 90.50 171 LEU A N 1
ATOM 1324 C CA . LEU A 1 171 ? 3.290 2.101 -15.275 1.00 90.50 171 LEU A CA 1
ATOM 1325 C C . LEU A 1 171 ? 2.678 3.500 -15.083 1.00 90.50 171 LEU A C 1
ATOM 1327 O O . LEU A 1 171 ? 3.427 4.446 -14.872 1.00 90.50 171 LEU A O 1
ATOM 1331 N N . ARG A 1 172 ? 1.343 3.642 -15.074 1.00 86.44 172 ARG A N 1
ATOM 1332 C CA . ARG A 1 172 ? 0.680 4.891 -14.653 1.00 86.44 172 ARG A CA 1
ATOM 1333 C C . ARG A 1 172 ? 0.785 5.140 -13.146 1.00 86.44 172 ARG A C 1
ATOM 1335 O O . ARG A 1 172 ? 0.753 6.286 -12.721 1.00 86.44 172 ARG A O 1
ATOM 1342 N N . LEU A 1 173 ? 0.882 4.074 -12.351 1.00 89.69 173 LEU A N 1
ATOM 1343 C CA . LEU A 1 173 ? 1.011 4.133 -10.892 1.00 89.69 173 LEU A CA 1
ATOM 1344 C C . LEU A 1 173 ? 2.475 4.299 -10.475 1.00 89.69 173 LEU A C 1
ATOM 1346 O O . LEU A 1 173 ? 2.771 4.985 -9.500 1.00 89.69 173 LEU A O 1
ATOM 1350 N N . LEU A 1 174 ? 3.384 3.662 -11.221 1.00 92.31 174 LEU A N 1
ATOM 1351 C CA . LEU A 1 174 ? 4.824 3.711 -10.982 1.00 92.31 174 LEU A CA 1
ATOM 1352 C C . LEU A 1 174 ? 5.587 4.001 -12.294 1.00 92.31 174 LEU A C 1
ATOM 1354 O O . LEU A 1 174 ? 6.130 3.085 -12.923 1.00 92.31 174 LEU A O 1
ATOM 1358 N N . PRO A 1 175 ? 5.613 5.272 -12.735 1.00 91.31 175 PRO A N 1
ATOM 1359 C CA . PRO A 1 175 ? 6.200 5.708 -14.006 1.00 91.31 175 PRO A CA 1
ATOM 1360 C C . PRO A 1 175 ? 7.735 5.673 -13.993 1.00 91.31 175 PRO A C 1
ATOM 1362 O O . PRO A 1 175 ? 8.401 6.702 -13.907 1.00 91.31 175 PRO A O 1
ATOM 1365 N N . LEU A 1 176 ? 8.305 4.468 -14.075 1.00 91.50 176 LEU A N 1
ATOM 1366 C CA . LEU A 1 176 ? 9.755 4.221 -14.068 1.00 91.50 176 LEU A CA 1
ATOM 1367 C C . LEU A 1 176 ? 10.393 4.189 -15.452 1.00 91.50 176 LEU A C 1
ATOM 1369 O O . LEU A 1 176 ? 11.611 4.322 -15.576 1.00 91.50 176 LEU A O 1
ATOM 1373 N N . ILE A 1 177 ? 9.582 3.957 -16.479 1.00 89.00 177 ILE A N 1
ATOM 1374 C CA . ILE A 1 177 ? 10.015 3.812 -17.865 1.00 89.00 177 ILE A CA 1
ATOM 1375 C C . ILE A 1 177 ? 9.413 4.956 -18.661 1.00 89.00 177 ILE A C 1
ATOM 1377 O O . ILE A 1 177 ? 8.210 5.211 -18.576 1.00 89.00 177 ILE A O 1
ATOM 1381 N N . HIS A 1 178 ? 10.243 5.610 -19.465 1.00 85.88 178 HIS A N 1
ATOM 1382 C CA . HIS A 1 178 ? 9.792 6.610 -20.415 1.00 85.88 178 HIS A CA 1
ATOM 1383 C C . HIS A 1 178 ? 9.092 5.942 -21.600 1.00 85.88 178 HIS A C 1
ATOM 1385 O O . HIS A 1 178 ? 9.740 5.510 -22.555 1.00 85.88 178 HIS A O 1
ATOM 1391 N N . LEU A 1 179 ? 7.765 5.832 -21.517 1.00 85.06 179 LEU A N 1
ATOM 1392 C CA . LEU A 1 179 ? 6.934 5.154 -22.512 1.00 85.06 179 LEU A CA 1
ATOM 1393 C C . LEU A 1 179 ? 7.134 5.663 -23.952 1.00 85.06 179 LEU A C 1
ATOM 1395 O O . LEU A 1 179 ? 7.254 4.813 -24.832 1.00 85.06 179 LEU A O 1
ATOM 1399 N N . PRO A 1 180 ? 7.248 6.980 -24.226 1.00 82.00 180 PRO A N 1
ATOM 1400 C CA . PRO A 1 180 ? 7.411 7.465 -25.598 1.00 82.00 180 PRO A CA 1
ATOM 1401 C C . PRO A 1 180 ? 8.672 6.948 -26.299 1.00 82.00 180 PRO A C 1
ATOM 1403 O O . PRO A 1 180 ? 8.666 6.745 -27.509 1.00 82.00 180 PRO A O 1
ATOM 1406 N N . THR A 1 181 ? 9.756 6.703 -25.554 1.00 76.00 181 THR A N 1
ATOM 1407 C CA . THR A 1 181 ? 11.016 6.175 -26.114 1.00 76.00 181 THR A CA 1
ATOM 1408 C C . THR A 1 181 ? 11.197 4.682 -25.861 1.00 76.00 181 THR A C 1
ATOM 1410 O O . THR A 1 181 ? 12.224 4.120 -26.238 1.00 76.00 181 THR A O 1
ATOM 1413 N N . PHE A 1 182 ? 10.258 4.029 -25.177 1.00 80.75 182 PHE A N 1
ATOM 1414 C CA . PHE A 1 182 ? 10.385 2.624 -24.822 1.00 80.75 182 PHE A CA 1
ATOM 1415 C C . PHE A 1 182 ? 10.125 1.744 -26.043 1.00 80.75 182 PHE A C 1
ATOM 1417 O O . PHE A 1 182 ? 9.028 1.733 -26.596 1.00 80.75 182 PHE A O 1
ATOM 1424 N N . ARG A 1 183 ? 11.140 0.977 -26.448 1.00 73.69 183 ARG A N 1
ATOM 1425 C CA . ARG A 1 183 ? 11.054 0.030 -27.564 1.00 73.69 183 ARG A CA 1
ATOM 1426 C C . ARG A 1 183 ? 11.230 -1.390 -27.039 1.00 73.69 183 ARG A C 1
ATOM 1428 O O . ARG A 1 183 ? 12.365 -1.774 -26.750 1.00 73.69 183 ARG A O 1
ATOM 1435 N N . PRO A 1 184 ? 10.156 -2.194 -26.925 1.00 72.81 184 PRO A N 1
ATOM 1436 C CA . PRO A 1 184 ? 10.252 -3.540 -26.368 1.00 72.81 184 PRO A CA 1
ATOM 1437 C C . PRO A 1 184 ? 11.281 -4.427 -27.077 1.00 72.81 184 PRO A C 1
ATOM 1439 O O . PRO A 1 184 ? 12.059 -5.094 -26.413 1.00 72.81 184 PRO A O 1
ATOM 1442 N N . ARG A 1 185 ? 11.352 -4.378 -28.415 1.00 68.12 185 ARG A N 1
ATOM 1443 C CA . ARG A 1 185 ? 12.283 -5.199 -29.215 1.00 68.12 185 ARG A CA 1
ATOM 1444 C C . ARG A 1 185 ? 13.762 -4.898 -28.951 1.00 68.12 185 ARG A C 1
ATOM 1446 O O . ARG A 1 185 ? 14.597 -5.778 -29.090 1.00 68.12 185 ARG A O 1
ATOM 1453 N N . GLU A 1 186 ? 14.076 -3.668 -28.557 1.00 66.31 186 GLU A N 1
ATOM 1454 C CA . GLU A 1 186 ? 15.444 -3.203 -28.286 1.00 66.31 186 GLU A CA 1
ATOM 1455 C C . GLU A 1 186 ? 15.750 -3.182 -26.773 1.00 66.31 186 GLU A C 1
ATOM 1457 O O . GLU A 1 186 ? 16.816 -2.742 -26.342 1.00 66.31 186 GLU A O 1
ATOM 1462 N N . SER A 1 187 ? 14.798 -3.622 -25.941 1.00 70.94 187 SER A N 1
ATOM 1463 C CA . SER A 1 187 ? 14.892 -3.539 -24.486 1.00 70.94 187 SER A CA 1
ATOM 1464 C C . SER A 1 187 ? 15.600 -4.740 -23.873 1.00 70.94 187 SER A C 1
ATOM 1466 O O . SER A 1 187 ? 15.620 -5.845 -24.408 1.00 70.94 187 SER A O 1
ATOM 1468 N N . ASN A 1 188 ? 16.152 -4.530 -22.679 1.00 80.12 188 ASN A N 1
ATOM 1469 C CA . ASN A 1 188 ? 16.754 -5.601 -21.899 1.00 80.12 188 ASN A CA 1
ATOM 1470 C C . ASN A 1 188 ? 15.721 -6.700 -21.572 1.00 80.12 188 ASN A C 1
ATOM 1472 O O . ASN A 1 188 ? 14.631 -6.404 -21.079 1.00 80.12 188 ASN A O 1
ATOM 1476 N N . ALA A 1 189 ? 16.089 -7.966 -21.787 1.00 79.56 189 ALA A N 1
ATOM 1477 C CA . ALA A 1 189 ? 15.194 -9.104 -21.582 1.00 79.56 189 ALA A CA 1
ATOM 1478 C C . ALA A 1 189 ? 14.637 -9.192 -20.148 1.00 79.56 189 ALA A C 1
ATOM 1480 O O . ALA A 1 189 ? 13.475 -9.542 -19.968 1.00 79.56 189 ALA A O 1
ATOM 1481 N N . TRP A 1 190 ? 15.410 -8.822 -19.122 1.00 84.25 190 TRP A N 1
ATOM 1482 C CA . TRP A 1 190 ? 14.947 -8.857 -17.727 1.00 84.25 190 TRP A CA 1
ATOM 1483 C C . TRP A 1 190 ? 13.874 -7.813 -17.453 1.00 84.25 190 TRP A C 1
ATOM 1485 O O . TRP A 1 190 ? 12.913 -8.091 -16.739 1.00 84.25 190 TRP A O 1
ATOM 1495 N N . LEU A 1 191 ? 14.009 -6.635 -18.068 1.00 84.50 191 LEU A N 1
ATOM 1496 C CA . LEU A 1 191 ? 12.995 -5.589 -17.999 1.00 84.50 191 LEU A CA 1
ATOM 1497 C C . LEU A 1 191 ? 11.684 -6.054 -18.648 1.00 84.50 191 LEU A C 1
ATOM 1499 O O . LEU A 1 191 ? 10.611 -5.842 -18.091 1.00 84.50 191 LEU A O 1
ATOM 1503 N N . LEU A 1 192 ? 11.758 -6.736 -19.793 1.00 86.69 192 LEU A N 1
ATOM 1504 C CA . LEU A 1 192 ? 10.574 -7.286 -20.456 1.00 86.69 192 LEU A CA 1
ATOM 1505 C C . LEU A 1 192 ? 9.916 -8.397 -19.638 1.00 86.69 192 LEU A C 1
ATOM 1507 O O . LEU A 1 192 ? 8.697 -8.385 -19.473 1.00 86.69 192 LEU A O 1
ATOM 1511 N N . ILE A 1 193 ? 10.713 -9.329 -19.107 1.00 87.88 193 ILE A N 1
ATOM 1512 C CA . ILE A 1 193 ? 10.214 -10.444 -18.295 1.00 87.88 193 ILE A CA 1
ATOM 1513 C C . ILE A 1 193 ? 9.504 -9.910 -17.054 1.00 87.88 193 ILE A C 1
ATOM 1515 O O . ILE A 1 193 ? 8.379 -10.320 -16.793 1.00 87.88 193 ILE A O 1
ATOM 1519 N N . VAL A 1 194 ? 10.089 -8.951 -16.328 1.00 93.00 194 VAL A N 1
ATOM 1520 C CA . VAL A 1 194 ? 9.447 -8.422 -15.117 1.00 93.00 194 VAL A CA 1
ATOM 1521 C C . VAL A 1 194 ? 8.190 -7.605 -15.416 1.00 93.00 194 VAL A C 1
ATOM 1523 O O . VAL A 1 194 ? 7.216 -7.687 -14.667 1.00 93.00 194 VAL A O 1
ATOM 1526 N N . LEU A 1 195 ? 8.158 -6.865 -16.532 1.00 92.56 195 LEU A N 1
ATOM 1527 C CA . LEU A 1 195 ? 6.938 -6.201 -16.993 1.00 92.56 195 LEU A CA 1
ATOM 1528 C C . LEU A 1 195 ? 5.857 -7.234 -17.325 1.00 92.56 195 LEU A C 1
ATOM 1530 O O . LEU A 1 195 ? 4.706 -7.053 -16.937 1.00 92.56 195 LEU A O 1
ATOM 1534 N N . CYS A 1 196 ? 6.214 -8.343 -17.975 1.00 92.81 196 CYS A N 1
ATOM 1535 C CA . CYS A 1 196 ? 5.282 -9.441 -18.219 1.00 92.81 196 CYS A CA 1
ATOM 1536 C C . CYS A 1 196 ? 4.829 -10.102 -16.907 1.00 92.81 196 CYS A C 1
ATOM 1538 O O . CYS A 1 196 ? 3.643 -10.381 -16.750 1.00 92.81 196 CYS A O 1
ATOM 1540 N N . SER A 1 197 ? 5.719 -10.297 -15.931 1.00 93.81 197 SER A N 1
ATOM 1541 C CA . SER A 1 197 ? 5.353 -10.802 -14.603 1.00 93.81 197 SER A CA 1
ATOM 1542 C C . SER A 1 197 ? 4.336 -9.888 -13.920 1.00 93.81 197 SER A C 1
ATOM 1544 O O . SER A 1 197 ? 3.277 -10.361 -13.513 1.00 93.81 197 SER A O 1
ATOM 1546 N N . LEU A 1 198 ? 4.577 -8.576 -13.858 1.00 94.81 198 LEU A N 1
ATOM 1547 C CA . LEU A 1 198 ? 3.628 -7.612 -13.284 1.00 94.81 198 LEU A CA 1
ATOM 1548 C C . LEU A 1 198 ? 2.301 -7.580 -14.046 1.00 94.81 198 LEU A C 1
ATOM 1550 O O . LEU A 1 198 ? 1.230 -7.659 -13.448 1.00 94.81 198 LEU A O 1
ATOM 1554 N N . GLY A 1 199 ? 2.367 -7.513 -15.374 1.00 93.25 199 GLY A N 1
ATOM 1555 C CA . GLY A 1 199 ? 1.193 -7.472 -16.237 1.00 93.25 199 GLY A CA 1
ATOM 1556 C C . GLY A 1 199 ? 0.337 -8.734 -16.169 1.00 93.25 199 GLY A C 1
ATOM 1557 O O . GLY A 1 199 ? -0.878 -8.654 -16.327 1.00 93.25 199 GLY A O 1
ATOM 1558 N N . SER A 1 200 ? 0.942 -9.886 -15.882 1.00 93.81 200 SER A N 1
ATOM 1559 C CA . SER A 1 200 ? 0.212 -11.139 -15.691 1.00 93.81 200 SER A CA 1
ATOM 1560 C C . SER A 1 200 ? -0.678 -11.131 -14.444 1.00 93.81 200 SER A C 1
ATOM 1562 O O . SER A 1 200 ? -1.741 -11.743 -14.475 1.00 93.81 200 SER A O 1
ATOM 1564 N N . GLN A 1 201 ? -0.313 -10.382 -13.390 1.00 90.94 201 GLN A N 1
ATOM 1565 C CA . GLN A 1 201 ? -1.172 -10.219 -12.208 1.00 90.94 201 GLN A CA 1
ATOM 1566 C C . GLN A 1 201 ? -2.457 -9.455 -12.554 1.00 90.94 201 GLN A C 1
ATOM 1568 O O . GLN A 1 201 ? -3.521 -9.742 -12.021 1.00 90.94 201 GLN A O 1
ATOM 1573 N N . LEU A 1 202 ? -2.380 -8.529 -13.512 1.00 91.06 202 LEU A N 1
ATOM 1574 C CA . LEU A 1 202 ? -3.519 -7.735 -13.976 1.00 91.06 202 LEU A CA 1
ATOM 1575 C C . LEU A 1 202 ? -4.466 -8.497 -14.917 1.00 91.06 202 LEU A C 1
ATOM 1577 O O . LEU A 1 202 ? -5.487 -7.945 -15.330 1.00 91.06 202 LEU A O 1
ATOM 1581 N N . VAL A 1 203 ? -4.133 -9.741 -15.272 1.00 90.69 203 VAL A N 1
ATOM 1582 C CA . VAL A 1 203 ? -4.995 -10.634 -16.047 1.00 90.69 203 VAL A CA 1
ATOM 1583 C C . VAL A 1 203 ? -5.678 -11.602 -15.088 1.00 90.69 203 VAL A C 1
ATOM 1585 O O . VAL A 1 203 ? -5.021 -12.427 -14.460 1.00 90.69 203 VAL A O 1
ATOM 1588 N N . ASP A 1 204 ? -7.007 -11.532 -15.008 1.00 83.12 204 ASP A N 1
ATOM 1589 C CA . ASP A 1 204 ? -7.804 -12.287 -14.034 1.00 83.12 204 ASP A CA 1
ATOM 1590 C C . ASP A 1 204 ? -7.993 -13.766 -14.426 1.00 83.12 204 ASP A C 1
ATOM 1592 O O . ASP A 1 204 ? -9.083 -14.233 -14.742 1.00 83.12 204 ASP A O 1
ATOM 1596 N N . THR A 1 205 ? -6.888 -14.515 -14.476 1.00 90.06 205 THR A N 1
ATOM 1597 C CA . THR A 1 205 ? -6.880 -15.965 -14.719 1.00 90.06 205 THR A CA 1
ATOM 1598 C C . THR A 1 205 ? -5.846 -16.645 -13.825 1.00 90.06 205 THR A C 1
ATOM 1600 O O . THR A 1 205 ? -4.803 -16.074 -13.499 1.00 90.06 205 THR A O 1
ATOM 1603 N N . THR A 1 206 ? -6.113 -17.889 -13.428 1.00 88.44 206 THR A N 1
ATOM 1604 C CA . THR A 1 206 ? -5.162 -18.699 -12.651 1.00 88.44 206 THR A CA 1
ATOM 1605 C C . THR A 1 206 ? -3.891 -18.993 -13.445 1.00 88.44 206 THR A C 1
ATOM 1607 O O . THR A 1 206 ? -2.797 -18.908 -12.897 1.00 88.44 206 THR A O 1
ATOM 1610 N N . GLU A 1 207 ? -4.018 -19.271 -14.742 1.00 89.94 207 GLU A N 1
ATOM 1611 C CA . GLU A 1 207 ? -2.898 -19.524 -15.653 1.00 89.94 207 GLU A CA 1
ATOM 1612 C C . GLU A 1 207 ? -1.935 -18.330 -15.742 1.00 89.94 207 GLU A C 1
ATOM 1614 O O . GLU A 1 207 ? -0.733 -18.498 -15.540 1.00 89.94 207 GLU A O 1
ATOM 1619 N N . ALA A 1 208 ? -2.446 -17.108 -15.950 1.00 92.19 208 ALA A N 1
ATOM 1620 C CA . ALA A 1 208 ? -1.597 -15.916 -15.996 1.00 92.19 208 ALA A CA 1
ATOM 1621 C C . ALA A 1 208 ? -0.822 -15.703 -14.693 1.00 92.19 208 ALA A C 1
ATOM 1623 O O . ALA A 1 208 ? 0.352 -15.343 -14.724 1.00 92.19 208 ALA A O 1
ATOM 1624 N N . ARG A 1 209 ? -1.442 -15.998 -13.548 1.00 89.56 209 ARG A N 1
ATOM 1625 C CA . ARG A 1 209 ? -0.771 -15.919 -12.249 1.00 89.56 209 ARG A CA 1
ATOM 1626 C C . ARG A 1 209 ? 0.397 -16.900 -12.148 1.00 89.56 209 ARG A C 1
ATOM 1628 O O . ARG A 1 209 ? 1.479 -16.494 -11.730 1.00 89.56 209 ARG A O 1
ATOM 1635 N N . HIS A 1 210 ? 0.201 -18.151 -12.570 1.00 89.25 210 HIS A N 1
ATOM 1636 C CA . HIS A 1 210 ? 1.277 -19.145 -12.611 1.00 89.25 210 HIS A CA 1
ATOM 1637 C C . HIS A 1 210 ? 2.409 -18.711 -13.550 1.00 89.25 210 HIS A C 1
ATOM 1639 O O . HIS A 1 210 ? 3.577 -18.800 -13.174 1.00 89.25 210 HIS A O 1
ATOM 1645 N N . HIS A 1 211 ? 2.082 -18.169 -14.730 1.00 91.31 211 HIS A N 1
ATOM 1646 C CA . HIS A 1 211 ? 3.080 -17.597 -15.637 1.00 91.31 211 HIS A CA 1
ATOM 1647 C C . HIS A 1 211 ? 3.884 -16.476 -14.972 1.00 91.31 211 HIS A C 1
ATOM 1649 O O . HIS A 1 211 ? 5.109 -16.464 -15.068 1.00 91.31 211 HIS A O 1
ATOM 1655 N N . GLY A 1 212 ? 3.212 -15.554 -14.280 1.00 91.25 212 GLY A N 1
ATOM 1656 C CA . GLY A 1 212 ? 3.853 -14.448 -13.574 1.00 91.25 212 GLY A CA 1
ATOM 1657 C C . GLY A 1 212 ? 4.856 -14.898 -12.526 1.00 91.25 212 GLY A C 1
ATOM 1658 O O . GLY A 1 212 ? 5.988 -14.409 -12.523 1.00 91.25 212 GLY A O 1
ATOM 1659 N N . HIS A 1 213 ? 4.440 -15.840 -11.673 1.00 90.19 213 HIS A N 1
ATOM 1660 C CA . HIS A 1 213 ? 5.281 -16.443 -10.634 1.00 90.19 213 HIS A CA 1
ATOM 1661 C C . HIS A 1 213 ? 6.492 -17.147 -11.250 1.00 90.19 213 HIS A C 1
ATOM 1663 O O . HIS A 1 213 ? 7.622 -16.792 -10.930 1.00 90.19 213 HIS A O 1
ATOM 1669 N N . ALA A 1 214 ? 6.280 -18.035 -12.225 1.00 86.50 214 ALA A N 1
ATOM 1670 C CA . ALA A 1 214 ? 7.368 -18.757 -12.883 1.00 86.50 214 ALA A CA 1
ATOM 1671 C C . ALA A 1 214 ? 8.378 -17.816 -13.572 1.00 86.50 214 ALA A C 1
ATOM 1673 O O . ALA A 1 214 ? 9.589 -18.001 -13.449 1.00 86.50 214 ALA A O 1
ATOM 1674 N N . MET A 1 215 ? 7.897 -16.783 -14.276 1.00 89.94 215 MET A N 1
ATOM 1675 C CA . MET A 1 215 ? 8.755 -15.770 -14.903 1.00 89.94 215 MET A CA 1
ATOM 1676 C C . MET A 1 215 ? 9.560 -14.976 -13.866 1.00 89.94 215 MET A C 1
ATOM 1678 O O . MET A 1 215 ? 10.754 -14.754 -14.071 1.00 89.94 215 MET A O 1
ATOM 1682 N N . PHE A 1 216 ? 8.933 -14.580 -12.753 1.00 91.00 216 PHE A N 1
ATOM 1683 C CA . PHE A 1 216 ? 9.609 -13.867 -11.669 1.00 91.00 216 PHE A CA 1
ATOM 1684 C C . PHE A 1 216 ? 10.686 -14.734 -11.012 1.00 91.00 216 PHE A C 1
ATOM 1686 O O . PHE A 1 216 ? 11.818 -14.284 -10.870 1.00 91.00 216 PHE A O 1
ATOM 1693 N N . GLU A 1 217 ? 10.375 -15.982 -10.666 1.00 87.56 217 GLU A N 1
ATOM 1694 C CA . GLU A 1 217 ? 11.328 -16.900 -10.038 1.00 87.56 217 GLU A CA 1
ATOM 1695 C C . GLU A 1 217 ? 12.510 -17.218 -10.960 1.00 87.56 217 GLU A C 1
ATOM 1697 O O . GLU A 1 217 ? 13.656 -17.231 -10.511 1.00 87.56 217 GLU A O 1
ATOM 1702 N N . ASN A 1 218 ? 12.256 -17.445 -12.255 1.00 82.69 218 ASN A N 1
ATOM 1703 C CA . ASN A 1 218 ? 13.309 -17.646 -13.254 1.00 82.69 218 ASN A CA 1
ATOM 1704 C C . ASN A 1 218 ? 14.208 -16.400 -13.364 1.00 82.69 218 ASN A C 1
ATOM 1706 O O . ASN A 1 218 ? 15.434 -16.525 -13.379 1.00 82.69 218 ASN A O 1
ATOM 1710 N N . LEU A 1 219 ? 13.614 -15.200 -13.407 1.00 84.12 219 LEU A N 1
ATOM 1711 C CA . LEU A 1 219 ? 14.355 -13.938 -13.435 1.00 84.12 219 LEU A CA 1
ATOM 1712 C C . LEU A 1 219 ? 15.188 -13.754 -12.163 1.00 84.12 219 LEU A C 1
ATOM 1714 O O . LEU A 1 219 ? 16.374 -13.445 -12.248 1.00 84.12 219 LEU A O 1
ATOM 1718 N N . HIS A 1 220 ? 14.588 -13.961 -10.993 1.00 82.75 220 HIS A N 1
ATOM 1719 C CA . HIS A 1 220 ? 15.266 -13.820 -9.712 1.00 82.75 220 HIS A CA 1
ATOM 1720 C C . HIS A 1 220 ? 16.456 -14.781 -9.613 1.00 82.75 220 HIS A C 1
ATOM 1722 O O . HIS A 1 220 ? 17.564 -14.363 -9.278 1.00 82.75 220 HIS A O 1
ATOM 1728 N N . ARG A 1 221 ? 16.279 -16.043 -10.028 1.00 81.00 221 ARG A N 1
ATOM 1729 C CA . ARG A 1 221 ? 17.370 -17.023 -10.131 1.00 81.00 221 ARG A CA 1
ATOM 1730 C C . ARG A 1 221 ? 18.491 -16.558 -11.062 1.00 81.00 221 ARG A C 1
ATOM 1732 O O . ARG A 1 221 ? 19.657 -16.664 -10.690 1.00 81.00 221 ARG A O 1
ATOM 1739 N N . ALA A 1 222 ? 18.163 -15.998 -12.226 1.00 75.31 222 ALA A N 1
ATOM 1740 C CA . ALA A 1 222 ? 19.156 -15.470 -13.165 1.00 75.31 222 ALA A CA 1
ATOM 1741 C C . ALA A 1 222 ? 19.917 -14.246 -12.615 1.00 75.31 222 ALA A C 1
ATOM 1743 O O . ALA A 1 222 ? 21.121 -14.096 -12.854 1.00 75.31 222 ALA A O 1
ATOM 1744 N N . VAL A 1 223 ? 19.237 -13.378 -11.857 1.00 72.75 223 VAL A N 1
ATOM 1745 C CA . VAL A 1 223 ? 19.859 -12.248 -11.151 1.00 72.75 223 VAL A CA 1
ATOM 1746 C C . VAL A 1 223 ? 20.823 -12.762 -10.084 1.00 72.75 223 VAL A C 1
ATOM 1748 O O . VAL A 1 223 ? 21.967 -12.312 -10.046 1.00 72.75 223 VAL A O 1
ATOM 1751 N N . LEU A 1 224 ? 20.403 -13.737 -9.271 1.00 74.19 224 LEU A N 1
ATOM 1752 C CA . LEU A 1 224 ? 21.244 -14.345 -8.238 1.00 74.19 224 LEU A CA 1
ATOM 1753 C C . LEU A 1 224 ? 22.456 -15.066 -8.826 1.00 74.19 224 LEU A C 1
ATOM 1755 O O . LEU A 1 224 ? 23.564 -14.865 -8.345 1.00 74.19 224 LEU A O 1
ATOM 1759 N N . SER A 1 225 ? 22.301 -15.840 -9.901 1.00 71.38 225 SER A N 1
ATOM 1760 C CA . SER A 1 225 ? 23.438 -16.514 -10.543 1.00 71.38 225 SER A CA 1
ATOM 1761 C C . SER A 1 225 ? 24.437 -15.529 -11.160 1.00 71.38 225 SER A C 1
ATOM 1763 O O . SER A 1 225 ? 25.605 -15.857 -11.355 1.00 71.38 225 SER A O 1
ATOM 1765 N N . SER A 1 226 ? 23.984 -14.311 -11.462 1.00 66.38 226 SER A N 1
ATOM 1766 C CA . SER A 1 226 ? 24.776 -13.259 -12.102 1.00 66.38 226 SER A CA 1
ATOM 1767 C C . SER A 1 226 ? 25.171 -12.135 -11.139 1.00 66.38 226 SER A C 1
ATOM 1769 O O . SER A 1 226 ? 25.747 -11.142 -11.586 1.00 66.38 226 SER A O 1
ATOM 1771 N N . TRP A 1 227 ? 24.882 -12.260 -9.838 1.00 66.12 227 TRP A N 1
ATOM 1772 C CA . TRP A 1 227 ? 24.942 -11.147 -8.884 1.00 66.12 227 TRP A CA 1
ATOM 1773 C C . TRP A 1 227 ? 26.326 -10.491 -8.826 1.00 66.12 227 TRP A C 1
ATOM 1775 O O . TRP A 1 227 ? 26.430 -9.266 -8.851 1.00 66.12 227 TRP A O 1
ATOM 1785 N N . THR A 1 228 ? 27.402 -11.284 -8.849 1.00 63.53 228 THR A N 1
ATOM 1786 C CA . THR A 1 228 ? 28.775 -10.768 -8.877 1.00 63.53 228 THR A CA 1
ATOM 1787 C C . THR A 1 228 ? 28.996 -9.933 -10.131 1.00 63.53 228 THR A C 1
ATOM 1789 O O . THR A 1 228 ? 29.354 -8.766 -10.036 1.00 63.53 228 THR A O 1
ATOM 1792 N N . SER A 1 229 ? 28.704 -10.462 -11.318 1.00 62.50 229 SER A N 1
ATOM 1793 C CA . SER A 1 229 ? 28.839 -9.738 -12.589 1.00 62.50 229 SER A CA 1
ATOM 1794 C C . SER A 1 229 ? 27.981 -8.467 -12.637 1.00 62.50 229 SER A C 1
ATOM 1796 O O . SER A 1 229 ? 28.433 -7.445 -13.146 1.00 62.50 229 SER A O 1
ATOM 1798 N N . LEU A 1 230 ? 26.767 -8.493 -12.084 1.00 60.47 230 LEU A N 1
ATOM 1799 C CA . LEU A 1 230 ? 25.848 -7.352 -12.089 1.00 60.47 230 LEU A CA 1
ATOM 1800 C C . LEU A 1 230 ? 26.280 -6.243 -11.136 1.00 60.47 230 LEU A C 1
ATOM 1802 O O . LEU A 1 230 ? 26.287 -5.077 -11.519 1.00 60.47 230 LEU A O 1
ATOM 1806 N N . PHE A 1 231 ? 26.626 -6.603 -9.902 1.00 58.56 231 PHE A N 1
ATOM 1807 C CA . PHE A 1 231 ? 26.828 -5.645 -8.821 1.00 58.56 231 PHE A CA 1
ATOM 1808 C C . PHE A 1 231 ? 28.300 -5.283 -8.597 1.00 58.56 231 PHE A C 1
ATOM 1810 O O . PHE A 1 231 ? 28.570 -4.276 -7.944 1.00 58.56 231 PHE A O 1
ATOM 1817 N N . THR A 1 232 ? 29.260 -6.029 -9.166 1.00 56.97 232 THR A N 1
ATOM 1818 C CA . THR A 1 232 ? 30.696 -5.680 -9.111 1.00 56.97 232 THR A CA 1
ATOM 1819 C C . THR A 1 232 ? 31.143 -4.811 -10.281 1.00 56.97 232 THR A C 1
ATOM 1821 O O . THR A 1 232 ? 31.955 -3.904 -10.061 1.00 56.97 232 THR A O 1
ATOM 1824 N N . LYS A 1 233 ? 30.574 -5.001 -11.486 1.00 55.91 233 LYS A N 1
ATOM 1825 C CA . LYS A 1 233 ? 30.872 -4.164 -12.659 1.00 55.91 233 LYS A CA 1
ATOM 1826 C C . LYS A 1 233 ? 30.707 -2.689 -12.313 1.00 55.91 233 LYS A C 1
ATOM 1828 O O . LYS A 1 233 ? 29.788 -2.300 -11.596 1.00 55.91 233 LYS A O 1
ATOM 1833 N N . GLU A 1 234 ? 31.587 -1.849 -12.859 1.00 47.16 234 GLU A N 1
ATOM 1834 C CA . GLU A 1 234 ? 31.521 -0.401 -12.638 1.00 47.16 234 GLU A CA 1
ATOM 1835 C C . GLU A 1 234 ? 30.174 0.205 -13.030 1.00 47.16 234 GLU A C 1
ATOM 1837 O O . GLU A 1 234 ? 29.817 1.251 -12.506 1.00 47.16 234 GLU A O 1
ATOM 1842 N N . ARG A 1 235 ? 29.409 -0.433 -13.922 1.00 52.69 235 ARG A N 1
ATOM 1843 C CA . ARG A 1 235 ? 28.159 0.107 -14.456 1.00 52.69 235 ARG A CA 1
ATOM 1844 C C . ARG A 1 235 ? 27.038 -0.921 -14.337 1.00 52.69 235 ARG A C 1
ATOM 1846 O O . ARG A 1 235 ? 27.049 -1.921 -15.051 1.00 52.69 235 ARG A O 1
ATOM 1853 N N . VAL A 1 236 ? 26.046 -0.626 -13.499 1.00 59.19 236 VAL A N 1
ATOM 1854 C CA . VAL A 1 236 ? 24.723 -1.256 -13.590 1.00 59.19 236 VAL A CA 1
ATOM 1855 C C . VAL A 1 236 ? 23.918 -0.460 -14.613 1.00 59.19 236 VAL A C 1
ATOM 1857 O O . VAL A 1 236 ? 23.794 0.759 -14.492 1.00 59.19 236 VAL A O 1
ATOM 1860 N N . GLY A 1 237 ? 23.415 -1.122 -15.655 1.00 70.06 237 GLY A N 1
ATOM 1861 C CA . GLY A 1 237 ? 22.600 -0.461 -16.674 1.00 70.06 237 GLY A CA 1
ATOM 1862 C C . GLY A 1 237 ? 21.255 0.003 -16.109 1.00 70.06 237 GLY A C 1
ATOM 1863 O O . GLY A 1 237 ? 20.640 -0.712 -15.320 1.00 70.06 237 GLY A O 1
ATOM 1864 N N . LEU A 1 238 ? 20.769 1.166 -16.553 1.00 78.69 238 LEU A N 1
ATOM 1865 C CA . LEU A 1 238 ? 19.457 1.701 -16.164 1.00 78.69 238 LEU A CA 1
ATOM 1866 C C . LEU A 1 238 ? 18.309 0.676 -16.339 1.00 78.69 238 LEU A C 1
ATOM 1868 O O . LEU A 1 238 ? 17.554 0.506 -15.382 1.00 78.69 238 LEU A O 1
ATOM 1872 N N . PRO A 1 239 ? 18.215 -0.090 -17.450 1.00 81.12 239 PRO A N 1
ATOM 1873 C CA . PRO A 1 239 ? 17.184 -1.123 -17.601 1.00 81.12 239 PRO A CA 1
ATOM 1874 C C . PRO A 1 239 ? 17.245 -2.237 -16.554 1.00 81.12 239 PRO A C 1
ATOM 1876 O O . PRO A 1 239 ? 16.214 -2.792 -16.194 1.00 81.12 239 PRO A O 1
ATOM 1879 N N . ILE A 1 240 ? 18.437 -2.560 -16.043 1.00 79.81 240 ILE A N 1
ATOM 1880 C CA . ILE A 1 240 ? 18.610 -3.578 -14.998 1.00 79.81 240 ILE A CA 1
ATOM 1881 C C . ILE A 1 240 ? 18.117 -3.030 -13.658 1.00 79.81 240 ILE A C 1
ATOM 1883 O O . ILE A 1 240 ? 17.404 -3.730 -12.950 1.00 79.81 240 ILE A O 1
ATOM 1887 N N . LEU A 1 241 ? 18.433 -1.773 -13.321 1.00 82.44 241 LEU A N 1
ATOM 1888 C CA . LEU A 1 241 ? 17.894 -1.135 -12.112 1.00 82.44 241 LEU A CA 1
ATOM 1889 C C . LEU A 1 241 ? 16.367 -1.025 -12.168 1.00 82.44 241 LEU A C 1
ATOM 1891 O O . LEU A 1 241 ? 15.708 -1.344 -11.183 1.00 82.44 241 LEU A O 1
ATOM 1895 N N . GLN A 1 242 ? 15.812 -0.644 -13.326 1.00 89.50 242 GLN A N 1
ATOM 1896 C CA . GLN A 1 242 ? 14.367 -0.660 -13.575 1.00 89.50 242 GLN A CA 1
ATOM 1897 C C . GLN A 1 242 ? 13.792 -2.072 -13.406 1.00 89.50 242 GLN A C 1
ATOM 1899 O O . GLN A 1 242 ? 12.760 -2.239 -12.766 1.00 89.50 242 GLN A O 1
ATOM 1904 N N . ALA A 1 243 ? 14.467 -3.100 -13.928 1.00 88.12 243 ALA A N 1
ATOM 1905 C CA . ALA A 1 243 ? 13.994 -4.472 -13.805 1.00 88.12 243 ALA A CA 1
ATOM 1906 C C . ALA A 1 243 ? 13.973 -4.949 -12.344 1.00 88.12 243 ALA A C 1
ATOM 1908 O O . ALA A 1 243 ? 12.987 -5.526 -11.895 1.00 88.12 243 ALA A O 1
ATOM 1909 N N . VAL A 1 244 ? 15.037 -4.671 -11.588 1.00 87.12 244 VAL A N 1
ATOM 1910 C CA . VAL A 1 244 ? 15.169 -5.087 -10.186 1.00 87.12 244 VAL A CA 1
ATOM 1911 C C . VAL A 1 244 ? 14.158 -4.371 -9.286 1.00 87.12 244 VAL A C 1
ATOM 1913 O O . VAL A 1 244 ? 13.535 -5.020 -8.450 1.00 87.12 244 VAL A O 1
ATOM 1916 N N . ILE A 1 245 ? 13.936 -3.063 -9.470 1.00 92.56 245 ILE A N 1
ATOM 1917 C CA . ILE A 1 245 ? 12.935 -2.339 -8.672 1.00 92.56 245 ILE A CA 1
ATOM 1918 C C . ILE A 1 245 ? 11.513 -2.831 -8.993 1.00 92.56 245 ILE A C 1
ATOM 1920 O O . ILE A 1 245 ? 10.739 -3.092 -8.079 1.00 92.56 245 ILE A O 1
ATOM 1924 N N . LEU A 1 246 ? 11.188 -3.074 -10.269 1.00 95.31 246 LEU A N 1
ATOM 1925 C CA . LEU A 1 246 ? 9.903 -3.658 -10.676 1.00 95.31 246 LEU A CA 1
ATOM 1926 C C . LEU A 1 246 ? 9.722 -5.090 -10.148 1.00 95.31 246 LEU A C 1
ATOM 1928 O O . LEU A 1 246 ? 8.604 -5.494 -9.824 1.00 95.31 246 LEU A O 1
ATOM 1932 N N . ALA A 1 247 ? 10.812 -5.852 -10.020 1.00 93.38 247 ALA A N 1
ATOM 1933 C CA . ALA A 1 247 ? 10.784 -7.196 -9.452 1.00 93.38 247 ALA A CA 1
ATOM 1934 C C . ALA A 1 247 ? 10.424 -7.149 -7.962 1.00 93.38 247 ALA A C 1
ATOM 1936 O O . ALA A 1 247 ? 9.621 -7.963 -7.512 1.00 93.38 247 ALA A O 1
ATOM 1937 N N . GLN A 1 248 ? 10.923 -6.156 -7.215 1.00 94.25 248 GLN A N 1
ATOM 1938 C CA . GLN A 1 248 ? 10.477 -5.926 -5.836 1.00 94.25 248 GLN A CA 1
ATOM 1939 C C . GLN A 1 248 ? 8.984 -5.590 -5.769 1.00 94.25 248 GLN A C 1
ATOM 1941 O O . GLN A 1 248 ? 8.287 -6.120 -4.906 1.00 94.25 248 GLN A O 1
ATOM 1946 N N . THR A 1 249 ? 8.461 -4.784 -6.702 1.00 96.25 249 THR A N 1
ATOM 1947 C CA . THR A 1 249 ? 7.014 -4.530 -6.764 1.00 96.25 249 THR A CA 1
ATOM 1948 C C . THR A 1 249 ? 6.225 -5.816 -6.997 1.00 96.25 249 THR A C 1
ATOM 1950 O O . THR A 1 249 ? 5.236 -6.061 -6.309 1.00 96.25 249 THR A O 1
ATOM 1953 N N . PHE A 1 250 ? 6.664 -6.664 -7.936 1.00 95.81 250 PHE A N 1
ATOM 1954 C CA . PHE A 1 250 ? 6.011 -7.951 -8.182 1.00 95.81 250 PHE A CA 1
ATOM 1955 C C . PHE A 1 250 ? 5.998 -8.800 -6.913 1.00 95.81 250 PHE A C 1
ATOM 1957 O O . PHE A 1 250 ? 4.951 -9.334 -6.548 1.00 95.81 250 PHE A O 1
ATOM 1964 N N . ALA A 1 251 ? 7.148 -8.894 -6.246 1.00 93.31 251 ALA A N 1
ATOM 1965 C CA . ALA A 1 251 ? 7.335 -9.707 -5.063 1.00 93.31 251 ALA A CA 1
ATOM 1966 C C . ALA A 1 251 ? 6.353 -9.331 -3.942 1.00 93.31 251 ALA A C 1
ATOM 1968 O O . ALA A 1 251 ? 5.615 -10.204 -3.481 1.00 93.31 251 ALA A O 1
ATOM 1969 N N . MET A 1 252 ? 6.251 -8.036 -3.613 1.00 94.12 252 MET A N 1
ATOM 1970 C CA . MET A 1 252 ? 5.296 -7.517 -2.623 1.00 94.12 252 MET A CA 1
ATOM 1971 C C . MET A 1 252 ? 3.840 -7.816 -2.999 1.00 94.12 252 MET A C 1
ATOM 1973 O O . MET A 1 252 ? 3.041 -8.183 -2.148 1.00 94.12 252 MET A O 1
ATOM 1977 N N . LEU A 1 253 ? 3.475 -7.708 -4.279 1.00 93.56 253 LEU A N 1
ATOM 1978 C CA . LEU A 1 253 ? 2.081 -7.860 -4.717 1.00 93.56 253 LEU A CA 1
ATOM 1979 C C . LEU A 1 253 ? 1.663 -9.316 -4.982 1.00 93.56 253 LEU A C 1
ATOM 1981 O O . LEU A 1 253 ? 0.472 -9.597 -5.128 1.00 93.56 253 LEU A O 1
ATOM 1985 N N . SER A 1 254 ? 2.612 -10.254 -5.044 1.00 90.56 254 SER A N 1
ATOM 1986 C CA . SER A 1 254 ? 2.394 -11.620 -5.545 1.00 90.56 254 SER A CA 1
ATOM 1987 C C . SER A 1 254 ? 1.610 -12.565 -4.621 1.00 90.56 254 SER A C 1
ATOM 1989 O O . SER A 1 254 ? 1.203 -13.628 -5.096 1.00 90.56 254 SER A O 1
ATOM 1991 N N . ALA A 1 255 ? 1.376 -12.192 -3.352 1.00 86.62 255 ALA A N 1
ATOM 1992 C CA . ALA A 1 255 ? 0.850 -13.066 -2.285 1.00 86.62 255 ALA A CA 1
ATOM 1993 C C . ALA A 1 255 ? 1.707 -14.308 -1.969 1.00 86.62 255 ALA A C 1
ATOM 1995 O O . ALA A 1 255 ? 1.194 -15.303 -1.468 1.00 86.62 255 ALA A O 1
ATOM 1996 N N . SER A 1 256 ? 3.011 -14.260 -2.246 1.00 86.62 256 SER A N 1
ATOM 1997 C CA . SER A 1 256 ? 3.958 -15.281 -1.792 1.00 86.62 256 SER A CA 1
ATOM 1998 C C . SER A 1 256 ? 4.814 -14.716 -0.653 1.00 86.62 256 SER A C 1
ATOM 2000 O O . SER A 1 256 ? 5.577 -13.777 -0.906 1.00 86.62 256 SER A O 1
ATOM 2002 N N . PRO A 1 257 ? 4.733 -15.268 0.573 1.00 83.50 257 PRO A N 1
ATOM 2003 C CA . PRO A 1 257 ? 5.620 -14.883 1.674 1.00 83.50 257 PRO A CA 1
ATOM 2004 C C . PRO A 1 257 ? 7.104 -15.069 1.321 1.00 83.50 257 PRO A C 1
ATOM 2006 O O . PRO A 1 257 ? 7.940 -14.247 1.682 1.00 83.50 257 PRO A O 1
ATOM 2009 N N . TYR A 1 258 ? 7.438 -16.084 0.514 1.00 85.25 258 TYR A N 1
ATOM 2010 C CA . TYR A 1 258 ? 8.801 -16.295 0.015 1.00 85.25 258 TYR A CA 1
ATOM 2011 C C . TYR A 1 258 ? 9.274 -15.161 -0.910 1.00 85.25 258 TYR A C 1
ATOM 2013 O O . TYR A 1 258 ? 10.419 -14.705 -0.826 1.00 85.25 258 TYR A O 1
ATOM 2021 N N . HIS A 1 259 ? 8.392 -14.661 -1.782 1.00 90.06 259 HIS A N 1
ATOM 2022 C CA . HIS A 1 259 ? 8.712 -13.493 -2.601 1.00 90.06 259 HIS A CA 1
ATOM 2023 C C . HIS A 1 259 ? 8.852 -12.234 -1.742 1.00 90.06 259 HIS A C 1
ATOM 2025 O O . HIS A 1 259 ? 9.782 -11.461 -1.966 1.00 90.06 259 HIS A O 1
ATOM 2031 N N . LEU A 1 260 ? 7.985 -12.033 -0.743 1.00 89.19 260 LEU A N 1
ATOM 2032 C CA . LEU A 1 260 ? 8.118 -10.918 0.196 1.00 89.19 260 LEU A CA 1
ATOM 2033 C C . LEU A 1 260 ? 9.472 -10.959 0.912 1.00 89.19 260 LEU A C 1
ATOM 2035 O O . LEU A 1 260 ? 10.200 -9.969 0.885 1.00 89.19 260 LEU A O 1
ATOM 2039 N N . LEU A 1 261 ? 9.841 -12.112 1.474 1.00 86.62 261 LEU A N 1
ATOM 2040 C CA . LEU A 1 261 ? 11.126 -12.306 2.141 1.00 86.62 261 LEU A CA 1
ATOM 2041 C C . LEU A 1 261 ? 12.287 -11.983 1.199 1.00 86.62 261 LEU A C 1
ATOM 2043 O O . LEU A 1 261 ? 13.194 -11.242 1.560 1.00 86.62 261 LEU A O 1
ATOM 2047 N N . THR A 1 262 ? 12.210 -12.448 -0.048 1.00 87.56 262 THR A N 1
ATOM 2048 C CA . THR A 1 262 ? 13.175 -12.094 -1.093 1.00 87.56 262 THR A CA 1
ATOM 2049 C C . THR A 1 262 ? 13.276 -10.573 -1.283 1.00 87.56 262 THR A C 1
ATOM 2051 O O . THR A 1 262 ? 14.376 -10.021 -1.332 1.00 87.56 262 THR A O 1
ATOM 2054 N N . ALA A 1 263 ? 12.146 -9.866 -1.365 1.00 91.81 263 ALA A N 1
ATOM 2055 C CA . ALA A 1 263 ? 12.144 -8.413 -1.514 1.00 91.81 263 ALA A CA 1
ATOM 2056 C C . ALA A 1 263 ? 12.806 -7.710 -0.321 1.00 91.81 263 ALA A C 1
ATOM 2058 O O . ALA A 1 263 ? 13.624 -6.818 -0.554 1.00 91.81 263 ALA A O 1
ATOM 2059 N N . ILE A 1 264 ? 12.502 -8.145 0.909 1.00 90.00 264 ILE A N 1
ATOM 2060 C CA . ILE A 1 264 ? 13.085 -7.635 2.161 1.00 90.00 264 ILE A CA 1
ATOM 2061 C C . ILE A 1 264 ? 14.599 -7.873 2.177 1.00 90.00 264 ILE A C 1
ATOM 2063 O O . ILE A 1 264 ? 15.374 -6.921 2.276 1.00 90.00 264 ILE A O 1
ATOM 2067 N N . THR A 1 265 ? 15.037 -9.125 2.002 1.00 87.44 265 THR A N 1
ATOM 2068 C CA . THR A 1 265 ? 16.453 -9.517 2.073 1.00 87.44 265 THR A CA 1
ATOM 2069 C C . THR A 1 265 ? 17.311 -8.751 1.069 1.00 87.44 265 THR A C 1
ATOM 2071 O O . THR A 1 265 ? 18.405 -8.297 1.402 1.00 87.44 265 THR A O 1
ATOM 2074 N N . PHE A 1 266 ? 16.820 -8.562 -0.159 1.00 87.12 266 PHE A N 1
ATOM 2075 C CA . PHE A 1 266 ? 17.591 -7.895 -1.207 1.00 87.12 266 PHE A CA 1
ATOM 2076 C C . PHE A 1 266 ? 17.401 -6.372 -1.253 1.00 87.12 266 PHE A C 1
ATOM 2078 O O . PHE A 1 266 ? 18.128 -5.707 -1.997 1.00 87.12 266 PHE A O 1
ATOM 2085 N N . HIS A 1 267 ? 16.507 -5.778 -0.448 1.00 91.25 267 HIS A N 1
ATOM 2086 C CA . HIS A 1 267 ? 16.230 -4.335 -0.494 1.00 91.25 267 HIS A CA 1
ATOM 2087 C C . HIS A 1 267 ? 17.471 -3.467 -0.250 1.00 91.25 267 HIS A C 1
ATOM 2089 O O . HIS A 1 267 ? 17.723 -2.512 -0.995 1.00 91.25 267 HIS A O 1
ATOM 2095 N N . GLY A 1 268 ? 18.318 -3.851 0.709 1.00 88.12 268 GLY A N 1
ATOM 2096 C CA . GLY A 1 268 ? 19.599 -3.183 0.959 1.00 88.12 268 GLY A CA 1
ATOM 2097 C C . GLY A 1 268 ? 20.561 -3.245 -0.237 1.00 88.12 268 GLY A C 1
ATOM 2098 O O . GLY A 1 268 ? 21.224 -2.255 -0.560 1.00 88.12 268 GLY A O 1
ATOM 2099 N N . SER A 1 269 ? 20.601 -4.372 -0.958 1.00 83.69 269 SER A N 1
ATOM 2100 C CA . SER A 1 269 ? 21.440 -4.550 -2.153 1.00 83.69 269 SER A CA 1
ATOM 2101 C C . SER A 1 269 ? 20.965 -3.689 -3.325 1.00 83.69 269 SER A C 1
ATOM 2103 O O . SER A 1 269 ? 21.787 -3.060 -4.002 1.00 83.69 26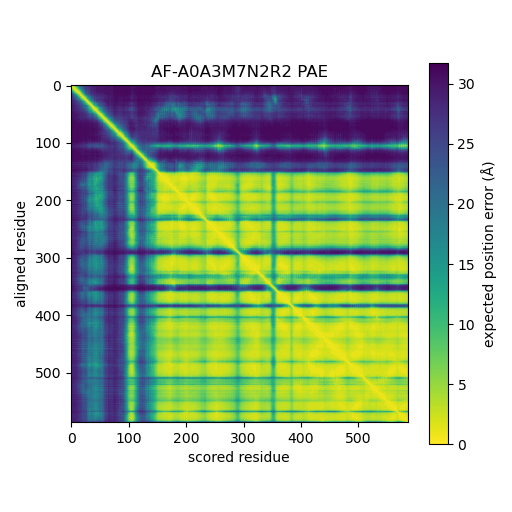9 SER A O 1
ATOM 2105 N N . VAL A 1 270 ? 19.648 -3.604 -3.548 1.00 84.94 270 VAL A N 1
ATOM 2106 C CA . VAL A 1 270 ? 19.071 -2.716 -4.574 1.00 84.94 270 VAL A CA 1
ATOM 2107 C C . VAL A 1 270 ? 19.397 -1.260 -4.245 1.00 84.94 270 VAL A C 1
ATOM 2109 O O . VAL A 1 270 ? 19.896 -0.522 -5.098 1.00 84.94 270 VAL A O 1
ATOM 2112 N N . THR A 1 271 ? 19.223 -0.877 -2.981 1.00 86.38 271 THR A N 1
ATOM 2113 C CA . THR A 1 271 ? 19.565 0.450 -2.468 1.00 86.38 271 THR A CA 1
ATOM 2114 C C . THR A 1 271 ? 21.039 0.798 -2.694 1.00 86.38 271 THR A C 1
ATOM 2116 O O . THR A 1 271 ? 21.356 1.877 -3.204 1.00 86.38 271 THR A O 1
ATOM 2119 N N . ALA A 1 272 ? 21.964 -0.109 -2.371 1.00 82.62 272 ALA A N 1
ATOM 2120 C CA . ALA A 1 272 ? 23.394 0.098 -2.600 1.00 82.62 272 ALA A CA 1
ATOM 2121 C C . ALA A 1 272 ? 23.721 0.272 -4.096 1.00 82.62 272 ALA A C 1
ATOM 2123 O O . ALA A 1 272 ? 24.519 1.139 -4.470 1.00 82.62 272 ALA A O 1
ATOM 2124 N N . SER A 1 273 ? 23.059 -0.506 -4.954 1.00 78.94 273 SER A N 1
ATOM 2125 C CA . SER A 1 273 ? 23.228 -0.463 -6.411 1.00 78.94 273 SER A CA 1
ATOM 2126 C C . SER A 1 273 ? 22.738 0.852 -7.009 1.00 78.94 273 SER A C 1
ATOM 2128 O O . SER A 1 273 ? 23.447 1.467 -7.808 1.00 78.94 273 SER A O 1
ATOM 2130 N N . TYR A 1 274 ? 21.574 1.329 -6.564 1.00 83.06 274 TYR A N 1
ATOM 2131 C CA . TYR A 1 274 ? 21.052 2.646 -6.915 1.00 83.06 274 TYR A CA 1
ATOM 2132 C C . TYR A 1 274 ? 22.028 3.757 -6.511 1.00 83.06 274 TYR A C 1
ATOM 2134 O O . TYR A 1 274 ? 22.443 4.542 -7.361 1.00 83.06 274 TYR A O 1
ATOM 2142 N N . ARG A 1 275 ? 22.501 3.773 -5.255 1.00 81.62 275 ARG A N 1
ATOM 2143 C CA . ARG A 1 275 ? 23.475 4.778 -4.777 1.00 81.62 275 ARG A CA 1
ATOM 2144 C C . ARG A 1 275 ? 24.738 4.805 -5.629 1.00 81.62 275 ARG A C 1
ATOM 2146 O O . ARG A 1 275 ? 25.252 5.878 -5.941 1.00 81.62 275 ARG A O 1
ATOM 2153 N N . ARG A 1 276 ? 25.256 3.630 -5.999 1.00 76.25 276 ARG A N 1
ATOM 2154 C CA . ARG A 1 276 ? 26.431 3.518 -6.870 1.00 76.25 276 ARG A CA 1
ATOM 2155 C C . ARG A 1 276 ? 26.155 4.126 -8.246 1.00 76.25 276 ARG A C 1
ATOM 2157 O O . ARG A 1 276 ? 26.969 4.920 -8.714 1.00 76.25 276 ARG A O 1
ATOM 2164 N N . ALA A 1 277 ? 25.022 3.791 -8.864 1.00 73.94 277 ALA A N 1
ATOM 2165 C CA . ALA A 1 277 ? 24.636 4.321 -10.170 1.00 73.94 277 ALA A CA 1
ATOM 2166 C C . ALA A 1 277 ? 24.452 5.847 -10.149 1.00 73.94 277 ALA A C 1
ATOM 2168 O O . ALA A 1 277 ? 24.993 6.533 -11.017 1.00 73.94 277 ALA A O 1
ATOM 2169 N N . THR A 1 278 ? 23.789 6.381 -9.119 1.00 75.31 278 THR A N 1
ATOM 2170 C CA . THR A 1 278 ? 23.591 7.824 -8.931 1.00 75.31 278 THR A CA 1
ATOM 2171 C C . THR A 1 278 ? 24.913 8.567 -8.812 1.00 75.31 278 THR A C 1
ATOM 2173 O O . THR A 1 278 ? 25.144 9.488 -9.587 1.00 75.31 278 THR A O 1
ATOM 2176 N N . ARG A 1 279 ? 25.846 8.114 -7.961 1.00 76.56 279 ARG A N 1
ATOM 2177 C CA . ARG A 1 279 ? 27.166 8.767 -7.830 1.00 76.56 279 ARG A CA 1
ATOM 2178 C C . ARG A 1 279 ? 27.957 8.789 -9.136 1.00 76.56 279 ARG A C 1
ATOM 2180 O O . ARG A 1 279 ? 28.667 9.751 -9.415 1.00 76.56 279 ARG A O 1
ATOM 2187 N N . ILE A 1 280 ? 27.904 7.708 -9.915 1.00 69.62 280 ILE A N 1
ATOM 2188 C CA . ILE A 1 280 ? 28.629 7.627 -11.191 1.00 69.62 280 ILE A CA 1
ATOM 2189 C C . ILE A 1 280 ? 28.059 8.626 -12.183 1.00 69.62 280 ILE A C 1
ATOM 2191 O O . ILE A 1 280 ? 28.819 9.311 -12.868 1.00 69.62 280 ILE A O 1
ATOM 2195 N N . LEU A 1 281 ? 26.734 8.703 -12.263 1.00 66.19 281 LEU A N 1
ATOM 2196 C CA . LEU A 1 281 ? 26.096 9.630 -13.171 1.00 66.19 281 LEU A CA 1
ATOM 2197 C C . LEU A 1 281 ? 26.280 11.084 -12.705 1.00 66.19 281 LEU A C 1
ATOM 2199 O O . LEU A 1 281 ? 26.618 11.919 -13.532 1.00 66.19 281 LEU A O 1
ATOM 2203 N N . GLU A 1 282 ? 26.207 11.381 -11.403 1.00 69.81 282 GLU A N 1
ATOM 2204 C CA . GLU A 1 282 ? 26.530 12.705 -10.834 1.00 69.81 282 GLU A CA 1
ATOM 2205 C C . GLU A 1 282 ? 27.944 13.167 -11.176 1.00 69.81 282 GLU A C 1
ATOM 2207 O O . GLU A 1 282 ? 28.133 14.320 -11.549 1.00 69.81 282 GLU A O 1
ATOM 2212 N N . ARG A 1 283 ? 28.939 12.273 -11.126 1.00 70.06 283 ARG A N 1
ATOM 2213 C CA . ARG A 1 283 ? 30.310 12.601 -11.553 1.00 70.06 283 ARG A CA 1
ATOM 2214 C C . ARG A 1 283 ? 30.390 12.952 -13.037 1.00 70.06 283 ARG A C 1
ATOM 2216 O O . ARG A 1 283 ? 31.138 13.853 -13.398 1.00 70.06 283 ARG A O 1
ATOM 2223 N N . ARG A 1 284 ? 29.638 12.251 -13.891 1.00 61.59 284 ARG A N 1
ATOM 2224 C CA . ARG A 1 284 ? 29.574 12.561 -15.329 1.00 61.59 284 ARG A CA 1
ATOM 2225 C C . ARG A 1 284 ? 28.867 13.884 -15.581 1.00 61.59 284 ARG A C 1
ATOM 2227 O O . ARG A 1 284 ? 29.390 14.708 -16.314 1.00 61.59 284 ARG A O 1
ATOM 2234 N N . TRP A 1 285 ? 27.746 14.115 -14.904 1.00 63.22 285 TRP A N 1
ATOM 2235 C CA . TRP A 1 285 ? 27.001 15.367 -14.986 1.00 63.22 285 TRP A CA 1
ATOM 2236 C C . TRP A 1 285 ? 27.811 16.561 -14.486 1.00 63.22 285 TRP A C 1
ATOM 2238 O O . TRP A 1 285 ? 27.828 17.586 -15.148 1.00 63.22 285 TRP A O 1
ATOM 2248 N N . GLY A 1 286 ? 28.519 16.436 -13.361 1.00 58.97 286 GLY A N 1
ATOM 2249 C CA . GLY A 1 286 ? 29.388 17.497 -12.844 1.00 58.97 286 GLY A CA 1
ATOM 2250 C C . GLY A 1 286 ? 30.590 17.794 -13.747 1.00 58.97 286 GLY A C 1
ATOM 2251 O O . GLY A 1 286 ? 31.058 18.926 -13.775 1.00 58.97 286 GLY A O 1
ATOM 2252 N N . ALA A 1 287 ? 31.065 16.805 -14.512 1.00 56.97 287 ALA A N 1
ATOM 2253 C CA . ALA A 1 287 ? 32.099 16.999 -15.529 1.00 56.97 287 ALA A CA 1
ATOM 2254 C C . ALA A 1 287 ? 31.552 17.631 -16.826 1.00 56.97 287 ALA A C 1
ATOM 2256 O O . ALA A 1 287 ? 32.275 18.363 -17.497 1.00 56.97 287 ALA A O 1
ATOM 2257 N N . GLU A 1 288 ? 30.286 17.372 -17.169 1.00 51.03 288 GLU A N 1
ATOM 2258 C CA . GLU A 1 288 ? 29.600 17.911 -18.355 1.00 51.03 288 GLU A CA 1
ATOM 2259 C C . GLU A 1 288 ? 28.876 19.247 -18.094 1.00 51.03 288 GLU A C 1
ATOM 2261 O O . GLU A 1 288 ? 28.544 19.950 -19.041 1.00 51.03 288 GLU A O 1
ATOM 2266 N N . GLY A 1 289 ? 28.688 19.651 -16.832 1.00 46.81 289 GLY A N 1
ATOM 2267 C CA . GLY A 1 289 ? 27.946 20.850 -16.406 1.00 46.81 289 GLY A CA 1
ATOM 2268 C C . GLY A 1 289 ? 28.549 22.208 -16.795 1.00 46.81 289 GLY A C 1
ATOM 2269 O O . GLY A 1 289 ? 27.981 23.236 -16.441 1.00 46.81 289 GLY A O 1
ATOM 2270 N N . ASN A 1 290 ? 29.662 22.220 -17.534 1.00 44.62 290 ASN A N 1
ATOM 2271 C CA . ASN A 1 290 ? 30.221 23.413 -18.182 1.00 44.62 290 ASN A CA 1
ATOM 2272 C C . ASN A 1 290 ? 29.825 23.538 -19.663 1.00 44.62 290 ASN A C 1
ATOM 2274 O O . ASN A 1 290 ? 30.223 24.497 -20.321 1.00 44.62 290 ASN A O 1
ATOM 2278 N N . ALA A 1 291 ? 29.063 22.586 -20.199 1.00 44.38 291 ALA A N 1
ATOM 2279 C CA . ALA A 1 291 ? 28.456 22.690 -21.512 1.00 44.38 291 ALA A CA 1
ATOM 2280 C C . ALA A 1 291 ? 26.935 22.689 -21.341 1.00 44.38 291 ALA A C 1
ATOM 2282 O O . ALA A 1 291 ? 26.364 21.777 -20.748 1.00 44.38 291 ALA A O 1
ATOM 2283 N N . GLU A 1 292 ? 26.264 23.700 -21.885 1.00 46.12 292 GLU A N 1
ATOM 2284 C CA . GLU A 1 292 ? 24.827 23.680 -22.173 1.00 46.12 292 GLU A CA 1
ATOM 2285 C C . GLU A 1 292 ? 24.524 22.620 -23.254 1.00 46.12 292 GLU A C 1
ATOM 2287 O O . GLU A 1 292 ? 24.037 22.914 -24.344 1.00 46.12 292 GLU A O 1
ATOM 2292 N N . THR A 1 293 ? 24.886 21.360 -23.029 1.00 45.94 293 THR A N 1
ATOM 2293 C CA . THR A 1 293 ? 24.689 20.300 -24.010 1.00 45.94 293 THR A CA 1
ATOM 2294 C C . THR A 1 293 ? 23.264 19.785 -23.905 1.00 45.94 293 THR A C 1
ATOM 2296 O O . THR A 1 293 ? 22.942 18.954 -23.058 1.00 45.94 293 THR A O 1
ATOM 2299 N N . GLY A 1 294 ? 22.424 20.258 -24.830 1.00 51.22 294 GLY A N 1
ATOM 2300 C CA . GLY A 1 294 ? 21.075 19.780 -25.143 1.00 51.22 294 GLY A CA 1
ATOM 2301 C C . GLY A 1 294 ? 20.998 18.314 -25.592 1.00 51.22 294 GLY A C 1
ATOM 2302 O O . GLY A 1 294 ? 20.433 18.002 -26.637 1.00 51.22 294 GLY A O 1
ATOM 2303 N N . ASN A 1 295 ? 21.561 17.385 -24.816 1.00 61.91 295 ASN A N 1
ATOM 2304 C CA . ASN A 1 295 ? 21.394 15.955 -25.031 1.00 61.91 295 ASN A CA 1
ATOM 2305 C C . ASN A 1 295 ? 20.183 15.451 -24.233 1.00 61.91 295 ASN A C 1
ATOM 2307 O O . ASN A 1 295 ? 20.305 14.983 -23.097 1.00 61.91 295 ASN A O 1
ATOM 2311 N N . ASN A 1 296 ? 19.004 15.527 -24.854 1.00 67.69 296 ASN A N 1
ATOM 2312 C CA . ASN A 1 296 ? 17.721 15.101 -24.281 1.00 67.69 296 ASN A CA 1
ATOM 2313 C C . ASN A 1 296 ? 17.758 13.680 -23.675 1.00 67.69 296 ASN A C 1
ATOM 2315 O O . ASN A 1 296 ? 17.069 13.413 -22.690 1.00 67.69 296 ASN A O 1
ATOM 2319 N N . LEU A 1 297 ? 18.607 12.778 -24.187 1.00 67.56 297 LEU A N 1
ATOM 2320 C CA . LEU A 1 297 ? 18.758 11.414 -23.661 1.00 67.56 297 LEU A CA 1
ATOM 2321 C C . LEU A 1 297 ? 19.383 11.379 -22.259 1.00 67.56 297 LEU A C 1
ATOM 2323 O O . LEU A 1 297 ? 18.985 10.565 -21.425 1.00 67.56 297 LEU A O 1
ATOM 2327 N N . ILE A 1 298 ? 20.344 12.261 -21.982 1.00 67.75 298 ILE A N 1
ATOM 2328 C CA . ILE A 1 298 ? 21.016 12.343 -20.679 1.00 67.75 298 ILE A CA 1
ATOM 2329 C C . ILE A 1 298 ? 20.049 12.893 -19.623 1.00 67.75 298 ILE A C 1
ATOM 2331 O O . ILE A 1 298 ? 19.964 12.351 -18.516 1.00 67.75 298 ILE A O 1
ATOM 2335 N N . HIS A 1 299 ? 19.271 13.919 -19.979 1.00 72.19 299 HIS A N 1
ATOM 2336 C CA . HIS A 1 299 ? 18.204 14.445 -19.125 1.00 72.19 299 HIS A CA 1
ATOM 2337 C C . HIS A 1 299 ? 17.142 13.386 -18.831 1.00 72.19 299 HIS A C 1
ATOM 2339 O O . HIS A 1 299 ? 16.738 13.217 -17.679 1.00 72.19 299 HIS A O 1
ATOM 2345 N N . LEU A 1 300 ? 16.741 12.616 -19.842 1.00 76.38 300 LEU A N 1
ATOM 2346 C CA . LEU A 1 300 ? 15.752 11.567 -19.665 1.00 76.38 300 LEU A CA 1
ATOM 2347 C C . LEU A 1 300 ? 16.261 10.421 -18.779 1.00 76.38 300 LEU A C 1
ATOM 2349 O O . LEU A 1 300 ? 15.540 9.953 -17.895 1.00 76.38 300 LEU A O 1
ATOM 2353 N N . ALA A 1 301 ? 17.517 10.004 -18.959 1.00 74.62 301 ALA A N 1
ATOM 2354 C CA . ALA A 1 301 ? 18.156 9.010 -18.100 1.00 74.62 301 ALA A CA 1
ATOM 2355 C C . ALA A 1 301 ? 18.245 9.489 -16.640 1.00 74.62 301 ALA A C 1
ATOM 2357 O O . ALA A 1 301 ? 18.024 8.700 -15.719 1.00 74.62 301 ALA A O 1
ATOM 2358 N N . ARG A 1 302 ? 18.498 10.787 -16.417 1.00 76.81 302 ARG A N 1
ATOM 2359 C CA . ARG A 1 302 ? 18.462 11.403 -15.082 1.00 76.81 302 ARG A CA 1
ATOM 2360 C C . ARG A 1 302 ? 17.068 11.330 -14.464 1.00 76.81 302 ARG A C 1
ATOM 2362 O O . ARG A 1 302 ? 16.942 10.925 -13.312 1.00 76.81 302 ARG A O 1
ATOM 2369 N N . GLN A 1 303 ? 16.030 11.687 -15.220 1.00 82.50 303 GLN A N 1
ATOM 2370 C CA . GLN A 1 303 ? 14.643 11.606 -14.751 1.00 82.50 303 GLN A CA 1
ATOM 2371 C C . GLN A 1 303 ? 14.246 10.167 -14.408 1.00 82.50 303 GLN A C 1
ATOM 2373 O O . GLN A 1 303 ? 13.694 9.927 -13.337 1.00 82.50 303 GLN A O 1
ATOM 2378 N N . ALA A 1 304 ? 14.592 9.200 -15.263 1.00 84.50 304 ALA A N 1
ATOM 2379 C CA . ALA A 1 304 ? 14.355 7.783 -14.997 1.00 84.50 304 ALA A CA 1
ATOM 2380 C C . ALA A 1 304 ? 15.049 7.319 -13.705 1.00 84.50 304 ALA A C 1
ATOM 2382 O O . ALA A 1 304 ? 14.444 6.625 -12.892 1.00 84.50 304 ALA A O 1
ATOM 2383 N N . LEU A 1 305 ? 16.296 7.743 -13.474 1.00 83.75 305 LEU A N 1
ATOM 2384 C CA . LEU A 1 305 ? 17.024 7.402 -12.254 1.00 83.75 305 LEU A CA 1
ATOM 2385 C C . LEU A 1 305 ? 16.397 8.025 -10.999 1.00 83.75 305 LEU A C 1
ATOM 2387 O O . LEU A 1 305 ? 16.251 7.330 -9.998 1.00 83.75 305 LEU A O 1
ATOM 2391 N N . MET A 1 306 ? 15.986 9.297 -11.040 1.00 85.00 306 MET A N 1
ATOM 2392 C CA . MET A 1 306 ? 15.301 9.936 -9.904 1.00 85.00 306 MET A CA 1
ATOM 2393 C C . MET A 1 306 ? 14.003 9.202 -9.548 1.00 85.00 306 MET A C 1
ATOM 2395 O O . MET A 1 306 ? 13.744 8.948 -8.374 1.00 85.00 306 MET A O 1
ATOM 2399 N N . ARG A 1 307 ? 13.248 8.768 -10.563 1.00 91.44 307 ARG A N 1
ATOM 2400 C CA . ARG A 1 307 ? 12.013 7.987 -10.402 1.00 91.44 307 ARG A CA 1
ATOM 2401 C C . ARG A 1 307 ? 12.271 6.603 -9.792 1.00 91.44 307 ARG A C 1
ATOM 2403 O O . ARG A 1 307 ? 11.482 6.158 -8.964 1.00 91.44 307 ARG A O 1
ATOM 2410 N N . ILE A 1 308 ? 13.400 5.954 -10.109 1.00 91.06 308 ILE A N 1
ATOM 2411 C CA . ILE A 1 308 ? 13.849 4.730 -9.408 1.00 91.06 308 ILE A CA 1
ATOM 2412 C C . ILE A 1 308 ? 14.108 5.019 -7.925 1.00 91.06 308 ILE A C 1
ATOM 2414 O O . ILE A 1 308 ? 13.706 4.229 -7.076 1.00 91.06 308 ILE A O 1
ATOM 2418 N N . GLY A 1 309 ? 14.734 6.155 -7.604 1.00 91.25 309 GLY A N 1
ATOM 2419 C CA . GLY A 1 309 ? 14.905 6.605 -6.222 1.00 91.25 309 GLY A CA 1
ATOM 2420 C C . GLY A 1 309 ? 13.571 6.782 -5.492 1.00 91.25 309 GLY A C 1
ATOM 2421 O O . GLY A 1 309 ? 13.416 6.305 -4.372 1.00 91.25 309 GLY A O 1
ATOM 2422 N N . HIS A 1 310 ? 12.581 7.408 -6.134 1.00 93.50 310 HIS A N 1
ATOM 2423 C CA . HIS A 1 310 ? 11.244 7.564 -5.550 1.00 93.50 310 HIS A CA 1
ATOM 2424 C C . HIS A 1 310 ? 10.550 6.220 -5.322 1.00 93.50 310 HIS A C 1
ATOM 2426 O O . HIS A 1 310 ? 9.995 5.999 -4.248 1.00 93.50 310 HIS A O 1
ATOM 2432 N N . ALA A 1 311 ? 10.628 5.300 -6.288 1.00 95.75 311 ALA A N 1
ATOM 2433 C CA . ALA A 1 311 ? 10.100 3.948 -6.127 1.00 95.75 311 ALA A CA 1
ATOM 2434 C C . ALA A 1 311 ? 10.789 3.182 -4.991 1.00 95.75 311 ALA A C 1
ATOM 2436 O O . ALA A 1 311 ? 10.112 2.468 -4.260 1.00 95.75 311 ALA A O 1
ATOM 2437 N N . LEU A 1 312 ? 12.100 3.365 -4.795 1.00 94.62 312 LEU A N 1
ATOM 2438 C CA . LEU A 1 312 ? 12.815 2.795 -3.651 1.00 94.62 312 LEU A CA 1
ATOM 2439 C C . LEU A 1 312 ? 12.250 3.290 -2.320 1.00 94.62 312 LEU A C 1
ATOM 2441 O O . LEU A 1 312 ? 11.996 2.467 -1.453 1.00 94.62 312 LEU A O 1
ATOM 2445 N N . CYS A 1 313 ? 11.992 4.591 -2.167 1.00 94.75 313 CYS A N 1
ATOM 2446 C CA . CYS A 1 313 ? 11.379 5.133 -0.950 1.00 94.75 313 CYS A CA 1
ATOM 2447 C C . CYS A 1 313 ? 9.953 4.606 -0.715 1.00 94.75 313 CYS A C 1
ATOM 2449 O O . CYS A 1 313 ? 9.591 4.277 0.416 1.00 94.75 313 CYS A O 1
ATOM 2451 N N . ILE A 1 314 ? 9.152 4.487 -1.779 1.00 96.56 314 ILE A N 1
ATOM 2452 C CA . ILE A 1 314 ? 7.809 3.895 -1.697 1.00 96.56 314 ILE A CA 1
ATOM 2453 C C . ILE A 1 314 ? 7.903 2.426 -1.262 1.00 96.56 314 ILE A C 1
ATOM 2455 O O . ILE A 1 314 ? 7.179 2.014 -0.361 1.00 96.56 314 ILE A O 1
ATOM 2459 N N . HIS A 1 315 ? 8.803 1.646 -1.866 1.00 96.94 315 HIS A N 1
ATOM 2460 C CA . HIS A 1 315 ? 9.005 0.239 -1.517 1.00 96.94 315 HIS A CA 1
ATOM 2461 C C . HIS A 1 315 ? 9.561 0.057 -0.107 1.00 96.94 315 HIS A C 1
ATOM 2463 O O . HIS A 1 315 ? 9.125 -0.856 0.573 1.00 96.94 315 HIS A O 1
ATOM 2469 N N . ASP A 1 316 ? 10.484 0.905 0.344 1.00 95.88 316 ASP A N 1
ATOM 2470 C CA . ASP A 1 316 ? 11.028 0.853 1.706 1.00 95.88 316 ASP A CA 1
ATOM 2471 C C . ASP A 1 316 ? 9.918 1.048 2.748 1.00 95.88 316 ASP A C 1
ATOM 2473 O O . ASP A 1 316 ? 9.798 0.276 3.695 1.00 95.88 316 ASP A O 1
ATOM 2477 N N . THR A 1 317 ? 9.031 2.019 2.502 1.00 95.75 317 THR A N 1
ATOM 2478 C CA . THR A 1 317 ? 7.837 2.254 3.328 1.00 95.75 317 THR A CA 1
ATOM 2479 C C . THR A 1 317 ? 6.893 1.053 3.309 1.00 95.75 317 THR A C 1
ATOM 2481 O O . THR A 1 317 ? 6.394 0.628 4.346 1.00 95.75 317 THR A O 1
ATOM 2484 N N . GLU A 1 318 ? 6.615 0.518 2.119 1.00 96.38 318 GLU A N 1
ATOM 2485 C CA . GLU A 1 318 ? 5.658 -0.573 1.957 1.00 96.38 318 GLU A CA 1
ATOM 2486 C C . GLU A 1 318 ? 6.183 -1.877 2.566 1.00 96.38 318 GLU A C 1
ATOM 2488 O O . GLU A 1 318 ? 5.436 -2.554 3.261 1.00 96.38 318 GLU A O 1
ATOM 2493 N N . LEU A 1 319 ? 7.467 -2.199 2.384 1.00 95.56 319 LEU A N 1
ATOM 2494 C CA . LEU A 1 319 ? 8.108 -3.354 3.012 1.00 95.56 319 LEU A CA 1
ATOM 2495 C C . LEU A 1 319 ? 8.083 -3.234 4.535 1.00 95.56 319 LEU A C 1
ATOM 2497 O O . LEU A 1 319 ? 7.655 -4.180 5.181 1.00 95.56 319 LEU A O 1
ATOM 2501 N N . ALA A 1 320 ? 8.450 -2.073 5.087 1.00 93.88 320 ALA A N 1
ATOM 2502 C CA . ALA A 1 320 ? 8.411 -1.816 6.527 1.00 93.88 320 ALA A CA 1
ATOM 2503 C C . ALA A 1 320 ? 7.020 -2.080 7.131 1.00 93.88 320 ALA A C 1
ATOM 2505 O O . ALA A 1 320 ? 6.895 -2.720 8.172 1.00 93.88 320 ALA A O 1
ATOM 2506 N N . LEU A 1 321 ? 5.961 -1.638 6.443 1.00 94.12 321 LEU A N 1
ATOM 2507 C CA . LEU A 1 321 ? 4.579 -1.848 6.881 1.00 94.12 321 LEU A CA 1
ATOM 2508 C C . LEU A 1 321 ? 4.065 -3.276 6.643 1.00 94.12 321 LEU A C 1
ATOM 2510 O O . LEU A 1 321 ? 3.152 -3.696 7.339 1.00 94.12 321 LEU A O 1
ATOM 2514 N N . LEU A 1 322 ? 4.589 -4.000 5.648 1.00 93.38 322 LEU A N 1
ATOM 2515 C CA . LEU A 1 322 ? 4.212 -5.393 5.370 1.00 93.38 322 LEU A CA 1
ATOM 2516 C C . LEU A 1 322 ? 4.907 -6.392 6.302 1.00 93.38 322 LEU A C 1
ATOM 2518 O O . LEU A 1 322 ? 4.368 -7.472 6.527 1.00 93.38 322 LEU A O 1
ATOM 2522 N N . SER A 1 323 ? 6.106 -6.063 6.789 1.00 89.56 323 SER A N 1
ATOM 2523 C CA . SER A 1 323 ? 6.917 -6.944 7.634 1.00 89.56 323 SER A CA 1
ATOM 2524 C C . SER A 1 323 ? 6.985 -6.525 9.099 1.00 89.56 323 SER A C 1
ATOM 2526 O O . SER A 1 323 ? 7.663 -7.201 9.868 1.00 89.56 323 SER A O 1
ATOM 2528 N N . HIS A 1 324 ? 6.329 -5.423 9.478 1.00 89.88 324 HIS A N 1
ATOM 2529 C CA . HIS A 1 324 ? 6.422 -4.809 10.811 1.00 89.88 324 HIS A CA 1
ATOM 2530 C C . HIS A 1 324 ? 7.870 -4.527 11.245 1.00 89.88 324 HIS A C 1
ATOM 2532 O O . HIS A 1 324 ? 8.250 -4.692 12.401 1.00 89.88 324 HIS A O 1
ATOM 2538 N N . GLN A 1 325 ? 8.709 -4.098 10.299 1.00 88.44 325 GLN A N 1
ATOM 2539 C CA . GLN A 1 325 ? 10.118 -3.773 10.537 1.00 88.44 325 GLN A CA 1
ATOM 2540 C C . GLN A 1 325 ? 10.385 -2.284 10.330 1.00 88.44 325 GLN A C 1
ATOM 2542 O O . GLN A 1 325 ? 9.666 -1.597 9.606 1.00 88.44 325 GLN A O 1
ATOM 2547 N N . ALA A 1 326 ? 11.468 -1.780 10.925 1.00 88.50 326 ALA A N 1
ATOM 2548 C CA . ALA A 1 326 ? 11.950 -0.441 10.612 1.00 88.50 326 ALA A CA 1
ATOM 2549 C C . ALA A 1 326 ? 12.323 -0.322 9.116 1.00 88.50 326 ALA A C 1
ATOM 2551 O O . ALA A 1 326 ? 12.938 -1.243 8.566 1.00 88.50 326 ALA A O 1
ATOM 2552 N N . PRO A 1 327 ? 12.024 0.818 8.465 1.00 91.50 327 PRO A N 1
ATOM 2553 C CA . PRO A 1 327 ? 12.515 1.101 7.121 1.00 91.50 327 PRO A CA 1
ATOM 2554 C C . PRO A 1 327 ? 14.048 1.041 7.054 1.00 91.50 327 PRO A C 1
ATOM 2556 O O . PRO A 1 327 ? 14.747 1.446 7.986 1.00 91.50 327 PRO A O 1
ATOM 2559 N N . VAL A 1 328 ? 14.591 0.566 5.933 1.00 89.44 328 VAL A N 1
ATOM 2560 C CA . VAL A 1 328 ? 16.039 0.415 5.722 1.00 89.44 328 VAL A CA 1
ATOM 2561 C C . VAL A 1 328 ? 16.679 1.747 5.322 1.00 89.44 328 VAL A C 1
ATOM 2563 O O . VAL A 1 328 ? 17.846 1.998 5.645 1.00 89.44 328 VAL A O 1
ATOM 2566 N N . LEU A 1 329 ? 15.953 2.611 4.602 1.00 85.88 329 LEU A N 1
ATOM 2567 C CA . LEU A 1 329 ? 16.454 3.926 4.205 1.00 85.88 329 LEU A CA 1
ATOM 2568 C C . LEU A 1 329 ? 16.324 4.914 5.359 1.00 85.88 329 LEU A C 1
ATOM 2570 O O . LEU A 1 329 ? 15.233 5.175 5.861 1.00 85.88 329 LEU A O 1
ATOM 2574 N N . ARG A 1 330 ? 17.435 5.564 5.713 1.00 77.56 330 ARG A N 1
ATOM 2575 C CA . ARG A 1 330 ? 17.438 6.597 6.760 1.00 77.56 330 ARG A CA 1
ATOM 2576 C C . ARG A 1 330 ? 16.715 7.858 6.293 1.00 77.56 330 ARG A C 1
ATOM 2578 O O . ARG A 1 330 ? 16.751 8.195 5.109 1.00 77.56 330 ARG A O 1
ATOM 2585 N N . ALA A 1 331 ? 16.209 8.663 7.229 1.00 71.88 331 ALA A N 1
ATOM 2586 C CA . ALA A 1 331 ? 15.533 9.935 6.937 1.00 71.88 331 ALA A CA 1
ATOM 2587 C C . ALA A 1 331 ? 16.282 10.857 5.945 1.00 71.88 331 ALA A C 1
ATOM 2589 O O . ALA A 1 331 ? 15.671 11.449 5.057 1.00 71.88 331 ALA A O 1
ATOM 2590 N N . LYS A 1 332 ? 17.620 10.954 6.030 1.00 66.81 332 LYS A N 1
ATOM 2591 C CA . LYS A 1 332 ? 18.432 11.745 5.080 1.00 66.81 332 LYS A CA 1
ATOM 2592 C C . LYS A 1 332 ? 18.390 11.186 3.653 1.00 66.81 332 LYS A C 1
ATOM 2594 O O . LYS A 1 332 ? 18.430 11.950 2.697 1.00 66.81 332 LYS A O 1
ATOM 2599 N N . GLU A 1 333 ? 18.329 9.869 3.513 1.00 67.00 333 GLU A N 1
ATOM 2600 C CA . GLU A 1 333 ? 18.336 9.159 2.230 1.00 67.00 333 GLU A CA 1
ATOM 2601 C C . GLU A 1 333 ? 16.969 9.234 1.536 1.00 67.00 333 GLU A C 1
ATOM 2603 O O . GLU A 1 333 ? 16.898 9.114 0.316 1.00 67.00 333 GLU A O 1
ATOM 2608 N N . ARG A 1 334 ? 15.911 9.529 2.302 1.00 75.19 334 ARG A N 1
ATOM 2609 C CA . ARG A 1 334 ? 14.555 9.804 1.812 1.00 75.19 334 ARG A CA 1
ATOM 2610 C C . ARG A 1 334 ? 14.374 11.232 1.267 1.00 75.19 334 ARG A C 1
ATOM 2612 O O . ARG A 1 334 ? 13.416 11.494 0.542 1.00 75.19 334 ARG A O 1
ATOM 2619 N N . ARG A 1 335 ? 15.307 12.161 1.540 1.00 72.94 335 ARG A N 1
ATOM 2620 C CA . ARG A 1 335 ? 15.301 13.546 1.015 1.00 72.94 335 ARG A CA 1
ATOM 2621 C C . ARG A 1 335 ? 15.808 13.598 -0.432 1.00 72.94 335 ARG A C 1
ATOM 2623 O O . ARG A 1 335 ? 16.895 14.104 -0.709 1.00 72.94 335 ARG A O 1
ATOM 2630 N N . LEU A 1 336 ? 15.034 13.026 -1.350 1.00 75.31 336 LEU A N 1
ATOM 2631 C CA . LEU A 1 336 ? 15.342 12.999 -2.781 1.00 75.31 336 LEU A CA 1
ATOM 2632 C C . LEU A 1 336 ? 14.942 14.309 -3.471 1.00 75.31 336 LEU A C 1
ATOM 2634 O O . LEU A 1 336 ? 14.029 15.000 -3.031 1.00 75.31 336 LEU A O 1
ATOM 2638 N N . ALA A 1 337 ? 15.610 14.643 -4.578 1.00 75.75 337 ALA A N 1
ATOM 2639 C CA . ALA A 1 337 ? 15.196 15.758 -5.428 1.00 75.75 337 ALA A CA 1
ATOM 2640 C C . ALA A 1 337 ? 13.863 15.448 -6.133 1.00 75.75 337 ALA A C 1
ATOM 2642 O O . ALA A 1 337 ? 13.570 14.289 -6.454 1.00 75.75 337 ALA A O 1
ATOM 2643 N N . ALA A 1 338 ? 13.076 16.491 -6.405 1.00 74.50 338 ALA A N 1
ATOM 2644 C CA . ALA A 1 338 ? 11.849 16.361 -7.180 1.00 74.50 338 ALA A CA 1
ATOM 2645 C C . ALA A 1 338 ? 12.162 15.983 -8.638 1.00 74.50 338 ALA A C 1
ATOM 2647 O O . ALA A 1 338 ? 13.022 16.590 -9.282 1.00 74.50 338 ALA A O 1
ATOM 2648 N N . SER A 1 339 ? 11.458 14.976 -9.158 1.00 78.19 339 SER A N 1
ATOM 2649 C CA . SER A 1 339 ? 11.437 14.673 -10.593 1.00 78.19 339 SER A CA 1
ATOM 2650 C C . SER A 1 339 ? 10.454 15.597 -11.305 1.00 78.19 339 SER A C 1
ATOM 2652 O O . SER A 1 339 ? 9.652 16.281 -10.670 1.00 78.19 339 SER A O 1
ATOM 2654 N N . TYR A 1 340 ? 10.457 15.573 -12.636 1.00 74.75 340 TYR A N 1
ATOM 2655 C CA . TYR A 1 340 ? 9.372 16.178 -13.410 1.00 74.75 340 TYR A CA 1
ATOM 2656 C C . TYR A 1 340 ? 8.023 15.556 -13.053 1.00 74.75 340 TYR A C 1
ATOM 2658 O O . TYR A 1 340 ? 7.971 14.411 -12.587 1.00 74.75 340 TYR A O 1
ATOM 2666 N N . SER A 1 341 ? 6.944 16.302 -13.314 1.00 80.00 341 SER A N 1
ATOM 2667 C CA . SER A 1 341 ? 5.583 15.763 -13.274 1.00 80.00 341 SER A CA 1
ATOM 2668 C C . SER A 1 341 ? 5.470 14.546 -14.193 1.00 80.00 341 SER A C 1
ATOM 2670 O O . SER A 1 341 ? 6.258 14.382 -15.124 1.00 80.00 341 SER A O 1
ATOM 2672 N N . ASP A 1 342 ? 4.506 13.666 -13.940 1.00 80.25 342 ASP A N 1
ATOM 2673 C CA . ASP A 1 342 ? 4.344 12.459 -14.759 1.00 80.25 342 ASP A CA 1
ATOM 2674 C C . ASP A 1 342 ? 3.988 12.796 -16.213 1.00 80.25 342 ASP A C 1
ATOM 2676 O O . ASP A 1 342 ? 4.503 12.165 -17.130 1.00 80.25 342 ASP A O 1
ATOM 2680 N N . GLN A 1 343 ? 3.219 13.866 -16.435 1.00 74.94 343 GLN A N 1
ATOM 2681 C CA . GLN A 1 343 ? 2.971 14.409 -17.774 1.00 74.94 343 GLN A CA 1
ATOM 2682 C C . GLN A 1 343 ? 4.249 14.961 -18.416 1.00 74.94 343 GLN A C 1
ATOM 2684 O O . GLN A 1 343 ? 4.583 14.576 -19.533 1.00 74.94 343 GLN A O 1
ATOM 2689 N N . GLY A 1 344 ? 5.008 15.795 -17.697 1.00 72.31 344 GLY A N 1
ATOM 2690 C 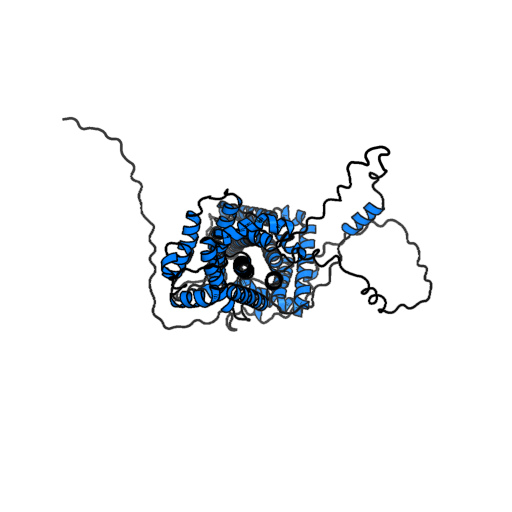CA . GLY A 1 344 ? 6.266 16.360 -18.197 1.00 72.31 344 GLY A CA 1
ATOM 2691 C C . GLY A 1 344 ? 7.374 15.319 -18.372 1.00 72.31 344 GLY A C 1
ATOM 2692 O O . GLY A 1 344 ? 8.346 15.558 -19.081 1.00 72.31 344 GLY A O 1
ATOM 2693 N N . TYR A 1 345 ? 7.241 14.147 -17.747 1.00 79.00 345 TYR A N 1
ATOM 2694 C CA . TYR A 1 345 ? 8.110 13.019 -18.035 1.00 79.00 345 TYR A CA 1
ATOM 2695 C C . TYR A 1 345 ? 7.793 12.406 -19.392 1.00 79.00 345 TYR A C 1
ATOM 2697 O O . TYR A 1 345 ? 8.735 11.996 -20.041 1.00 79.00 345 TYR A O 1
ATOM 2705 N N . TYR A 1 346 ? 6.532 12.365 -19.833 1.00 76.06 346 TYR A N 1
ATOM 2706 C CA . TYR A 1 346 ? 6.128 11.740 -21.098 1.00 76.06 346 TYR A CA 1
ATOM 2707 C C . TYR A 1 346 ? 5.994 12.701 -22.290 1.00 76.06 346 TYR A C 1
ATOM 2709 O O . TYR A 1 346 ? 5.936 12.231 -23.424 1.00 76.06 346 TYR A O 1
ATOM 2717 N N . ILE A 1 347 ? 5.946 14.018 -22.075 1.00 67.06 347 ILE A N 1
ATOM 2718 C CA . ILE A 1 347 ? 5.751 15.012 -23.142 1.00 67.06 347 ILE A CA 1
ATOM 2719 C C . ILE A 1 347 ? 6.898 16.039 -23.118 1.00 67.06 347 ILE A C 1
ATOM 2721 O O . ILE A 1 347 ? 7.053 16.742 -22.117 1.00 67.06 347 ILE A O 1
ATOM 2725 N N . PRO A 1 348 ? 7.695 16.164 -24.198 1.00 53.22 348 PRO A N 1
ATOM 2726 C CA . PRO A 1 348 ? 8.661 17.245 -24.358 1.00 53.22 348 PRO A CA 1
ATOM 2727 C C . PRO A 1 348 ? 8.048 18.435 -25.141 1.00 53.22 348 PRO A C 1
ATOM 2729 O O . PRO A 1 348 ? 7.770 18.285 -26.325 1.00 53.22 348 PRO A O 1
ATOM 2732 N N . GLU A 1 349 ? 7.920 19.603 -24.481 1.00 44.59 349 GLU A N 1
ATOM 2733 C CA . GLU A 1 349 ? 7.530 20.965 -24.972 1.00 44.59 349 GLU A CA 1
ATOM 2734 C C . GLU A 1 349 ? 6.028 21.346 -25.064 1.00 44.59 349 GLU A C 1
ATOM 2736 O O . GLU A 1 349 ? 5.189 20.493 -25.337 1.00 44.59 349 GLU A O 1
ATOM 2741 N N . PRO A 1 350 ? 5.683 22.661 -25.013 1.00 39.91 350 PRO A N 1
ATOM 2742 C CA . PRO A 1 350 ? 5.928 23.673 -23.976 1.00 39.91 350 PRO A CA 1
ATOM 2743 C C . PRO A 1 350 ? 4.652 23.947 -23.132 1.00 39.91 350 PRO A C 1
ATOM 2745 O O . PRO A 1 350 ? 3.534 23.704 -23.588 1.00 39.91 350 PRO A O 1
ATOM 2748 N N . PRO A 1 351 ? 4.773 24.509 -21.912 1.00 45.19 351 PRO A N 1
ATOM 2749 C CA . PRO A 1 351 ? 3.633 24.758 -21.037 1.00 45.19 351 PRO A CA 1
ATOM 2750 C C . PRO A 1 351 ? 2.943 26.052 -21.461 1.00 45.19 351 PRO A C 1
ATOM 2752 O O . PRO A 1 351 ? 3.318 27.114 -20.986 1.00 45.19 351 PRO A O 1
ATOM 2755 N N . ASN A 1 352 ? 1.975 25.998 -22.373 1.00 35.94 352 ASN A N 1
ATOM 2756 C CA . ASN A 1 352 ? 1.028 27.098 -22.566 1.00 35.94 352 ASN A CA 1
ATOM 2757 C C . ASN A 1 352 ? -0.258 26.604 -23.227 1.00 35.94 352 ASN A C 1
ATOM 2759 O O . ASN A 1 352 ? -0.468 26.770 -24.423 1.00 35.94 352 ASN A O 1
ATOM 2763 N N . ALA A 1 353 ? -1.125 26.012 -22.415 1.00 33.38 353 ALA A N 1
ATOM 2764 C CA . ALA A 1 353 ? -2.468 26.523 -22.157 1.00 33.38 353 ALA A CA 1
ATOM 2765 C C . ALA A 1 353 ? -3.183 25.511 -21.256 1.00 33.38 353 ALA A C 1
ATOM 2767 O O . ALA A 1 353 ? -3.623 24.469 -21.719 1.00 33.38 353 ALA A O 1
ATOM 2768 N N . GLN A 1 354 ? -3.327 25.861 -19.976 1.00 41.34 354 GLN A N 1
ATOM 2769 C CA . GLN A 1 354 ? -4.427 25.365 -19.144 1.00 41.34 354 GLN A CA 1
ATOM 2770 C C . GLN A 1 354 ? -4.478 23.834 -18.950 1.00 41.34 354 GLN A C 1
ATOM 2772 O O . GLN A 1 354 ? -5.488 23.194 -19.229 1.00 41.34 354 GLN A O 1
ATOM 2777 N N . ASP A 1 355 ? -3.421 23.249 -18.378 1.00 40.97 355 ASP A N 1
ATOM 2778 C CA . ASP A 1 355 ? -3.473 21.877 -17.858 1.00 40.97 355 ASP A CA 1
ATOM 2779 C C . ASP A 1 355 ? -4.343 21.845 -16.600 1.00 40.97 355 ASP A C 1
ATOM 2781 O O . ASP A 1 355 ? -3.925 22.177 -15.487 1.00 40.97 355 ASP A O 1
ATOM 2785 N N . GLY A 1 356 ? -5.616 21.533 -16.790 1.00 40.12 356 GLY A N 1
ATOM 2786 C CA . GLY A 1 356 ? -6.569 21.534 -15.704 1.00 40.12 356 GLY A CA 1
ATOM 2787 C C . GLY A 1 356 ? -6.321 20.447 -14.641 1.00 40.12 356 GLY A C 1
ATOM 2788 O O . GLY A 1 356 ? -5.616 19.464 -14.841 1.00 40.12 356 GLY A O 1
ATOM 2789 N N . LEU A 1 357 ? -6.934 20.682 -13.474 1.00 48.56 357 LEU A N 1
ATOM 2790 C CA . LEU A 1 357 ? -6.941 19.857 -12.256 1.00 48.56 357 LEU A CA 1
ATOM 2791 C C . LEU A 1 357 ? -5.717 18.938 -12.098 1.00 48.56 357 LEU A C 1
ATOM 2793 O O . LEU A 1 357 ? -5.857 17.719 -12.152 1.00 48.56 357 LEU A O 1
ATOM 2797 N N . GLY A 1 358 ? -4.536 19.521 -11.849 1.00 61.62 358 GLY A N 1
ATOM 2798 C CA . GLY A 1 358 ? -3.280 18.790 -11.641 1.00 61.62 358 GLY A CA 1
ATOM 2799 C C . GLY A 1 358 ? -3.453 17.557 -10.745 1.00 61.62 358 GLY A C 1
ATOM 2800 O O . GLY A 1 358 ? -3.652 17.682 -9.530 1.00 61.62 358 GLY A O 1
ATOM 2801 N N . ALA A 1 359 ? -3.446 16.373 -11.362 1.00 70.69 359 ALA A N 1
ATOM 2802 C CA . ALA A 1 359 ? -3.604 15.094 -10.681 1.00 70.69 359 ALA A CA 1
ATOM 2803 C C . ALA A 1 359 ? -2.415 14.832 -9.747 1.00 70.69 359 ALA A C 1
ATOM 2805 O O . ALA A 1 359 ? -1.325 15.366 -9.956 1.00 70.69 359 ALA A O 1
ATOM 2806 N N . PHE A 1 360 ? -2.619 14.004 -8.722 1.00 79.38 360 PHE A N 1
ATOM 2807 C CA . PHE A 1 360 ? -1.504 13.578 -7.877 1.00 79.38 360 PHE A CA 1
ATOM 2808 C C . PHE A 1 360 ? -0.523 12.748 -8.700 1.00 79.38 360 PHE A C 1
ATOM 2810 O O . PHE A 1 360 ? -0.930 11.815 -9.397 1.00 79.38 360 PHE A O 1
ATOM 2817 N N . GLY A 1 361 ? 0.757 13.100 -8.606 1.00 86.31 361 GLY A N 1
ATOM 2818 C CA . GLY A 1 361 ? 1.834 12.410 -9.310 1.00 86.31 361 GLY A CA 1
ATOM 2819 C C . GLY A 1 361 ? 2.751 11.634 -8.372 1.00 86.31 361 GLY A C 1
ATOM 2820 O O . GLY A 1 361 ? 2.590 11.643 -7.148 1.00 86.31 361 GLY A O 1
ATOM 2821 N N . LEU A 1 362 ? 3.776 11.008 -8.951 1.00 89.12 362 LEU A N 1
ATOM 2822 C CA . LEU A 1 362 ? 4.784 10.244 -8.207 1.00 89.12 362 LEU A CA 1
ATOM 2823 C C . LEU A 1 362 ? 5.429 11.035 -7.053 1.00 89.12 362 LEU A C 1
ATOM 2825 O O . LEU A 1 362 ? 5.730 10.460 -6.008 1.00 89.12 362 LEU A O 1
ATOM 2829 N N . TRP A 1 363 ? 5.615 12.350 -7.216 1.00 86.62 363 TRP A N 1
ATOM 2830 C CA . TRP A 1 363 ? 6.199 13.199 -6.175 1.00 86.62 363 TRP A CA 1
ATOM 2831 C C . TRP A 1 363 ? 5.321 13.297 -4.917 1.00 86.62 363 TRP A C 1
ATOM 2833 O O . TRP A 1 363 ? 5.827 13.230 -3.799 1.00 86.62 363 TRP A O 1
ATOM 2843 N N . ASP A 1 364 ? 4.001 13.408 -5.078 1.00 89.94 364 ASP A N 1
ATOM 2844 C CA . ASP A 1 364 ? 3.080 13.429 -3.939 1.00 89.94 364 ASP A CA 1
ATOM 2845 C C . ASP A 1 364 ? 3.041 12.081 -3.223 1.00 89.94 364 ASP A C 1
ATOM 2847 O O . ASP A 1 364 ? 2.960 12.042 -1.993 1.00 89.94 364 ASP A O 1
ATOM 2851 N N . TYR A 1 365 ? 3.148 10.992 -3.991 1.00 94.00 365 TYR A N 1
ATOM 2852 C CA . TYR A 1 365 ? 3.232 9.644 -3.447 1.00 94.00 365 TYR A CA 1
ATOM 2853 C C . TYR A 1 365 ? 4.488 9.497 -2.584 1.00 94.00 365 TYR A C 1
ATOM 2855 O O . TYR A 1 365 ? 4.374 9.204 -1.397 1.00 94.00 365 TYR A O 1
ATOM 2863 N N . VAL A 1 366 ? 5.679 9.772 -3.126 1.00 92.88 366 VAL A N 1
ATOM 2864 C CA . VAL A 1 366 ? 6.921 9.626 -2.350 1.00 92.88 366 VAL A CA 1
ATOM 2865 C C . VAL A 1 366 ? 6.961 10.560 -1.140 1.00 92.88 366 VAL A C 1
ATOM 2867 O O . VAL A 1 366 ? 7.410 10.144 -0.075 1.00 92.88 366 VAL A O 1
ATOM 2870 N N . ALA A 1 367 ? 6.445 11.789 -1.262 1.00 91.69 367 ALA A N 1
ATOM 2871 C CA . ALA A 1 367 ? 6.373 12.722 -0.143 1.00 91.69 367 ALA A CA 1
ATOM 2872 C C . ALA A 1 367 ? 5.546 12.144 1.014 1.00 91.69 367 ALA A C 1
ATOM 2874 O O . ALA A 1 367 ? 6.013 12.144 2.149 1.00 91.69 367 ALA A O 1
ATOM 2875 N N . LEU A 1 368 ? 4.360 11.600 0.728 1.00 95.56 368 LEU A N 1
ATOM 2876 C CA . LEU A 1 368 ? 3.522 10.989 1.756 1.00 95.56 368 LEU A CA 1
ATOM 2877 C C . LEU A 1 368 ? 4.121 9.682 2.291 1.00 95.56 368 LEU A C 1
ATOM 2879 O O . LEU A 1 368 ? 4.160 9.486 3.502 1.00 95.56 368 LEU A O 1
ATOM 2883 N N . SER A 1 369 ? 4.644 8.817 1.416 1.00 95.50 369 SER A N 1
ATOM 2884 C CA . SER A 1 369 ? 5.343 7.588 1.815 1.00 95.50 369 SER A CA 1
ATOM 2885 C C . SER A 1 369 ? 6.485 7.876 2.788 1.00 95.50 369 SER A C 1
ATOM 2887 O O . SER A 1 369 ? 6.609 7.192 3.794 1.00 95.50 369 SER A O 1
ATOM 2889 N N . ASN A 1 370 ? 7.266 8.934 2.562 1.00 93.94 370 ASN A N 1
ATOM 2890 C CA . ASN A 1 370 ? 8.360 9.314 3.454 1.00 93.94 370 ASN A CA 1
ATOM 2891 C C . ASN A 1 370 ? 7.893 9.755 4.848 1.00 93.94 370 ASN A C 1
ATOM 2893 O O . ASN A 1 370 ? 8.583 9.465 5.830 1.00 93.94 370 ASN A O 1
ATOM 2897 N N . ILE A 1 371 ? 6.748 10.440 4.945 1.00 94.00 371 ILE A N 1
ATOM 2898 C CA . ILE A 1 371 ? 6.142 10.782 6.240 1.00 94.00 371 ILE A CA 1
ATOM 2899 C C . ILE A 1 371 ? 5.760 9.481 6.952 1.00 94.00 371 ILE A C 1
ATOM 2901 O O . ILE A 1 371 ? 6.170 9.258 8.087 1.00 94.00 371 ILE A O 1
ATOM 2905 N N . VAL A 1 372 ? 5.073 8.567 6.256 1.00 95.38 372 VAL A N 1
ATOM 2906 C CA . VAL A 1 372 ? 4.649 7.274 6.818 1.00 95.38 372 VAL A CA 1
ATOM 2907 C C . VAL A 1 372 ? 5.842 6.405 7.236 1.00 95.38 372 VAL A C 1
ATOM 2909 O O . VAL A 1 372 ? 5.832 5.858 8.333 1.00 95.38 372 VAL A O 1
ATOM 2912 N N . ALA A 1 373 ? 6.908 6.325 6.436 1.00 93.81 373 ALA A N 1
ATOM 2913 C CA . ALA A 1 373 ? 8.137 5.631 6.822 1.00 93.81 373 ALA A CA 1
ATOM 2914 C C . ALA A 1 373 ? 8.750 6.230 8.092 1.00 93.81 373 ALA A C 1
ATOM 2916 O O . ALA A 1 373 ? 9.210 5.498 8.961 1.00 93.81 373 ALA A O 1
ATOM 2917 N N . SER A 1 374 ? 8.721 7.557 8.230 1.00 91.88 374 SER A N 1
ATOM 2918 C CA . SER A 1 374 ? 9.208 8.226 9.437 1.00 91.88 374 SER A CA 1
ATOM 2919 C C . SER A 1 374 ? 8.337 7.909 10.655 1.00 91.88 374 SER A C 1
ATOM 2921 O O . SER A 1 374 ? 8.883 7.760 11.743 1.00 91.88 374 SER A O 1
ATOM 2923 N N . VAL A 1 375 ? 7.020 7.731 10.487 1.00 92.00 375 VAL A N 1
ATOM 2924 C CA . VAL A 1 375 ? 6.131 7.231 11.554 1.00 92.00 375 VAL A CA 1
ATOM 2925 C C . VAL A 1 375 ? 6.544 5.827 11.989 1.00 92.00 375 VAL A C 1
ATOM 2927 O O . VAL A 1 375 ? 6.728 5.605 13.182 1.00 92.00 375 VAL A O 1
ATOM 2930 N N . VAL A 1 376 ? 6.746 4.901 11.045 1.00 91.31 376 VAL A N 1
ATOM 2931 C CA . VAL A 1 376 ? 7.169 3.521 11.354 1.00 91.31 376 VAL A CA 1
ATOM 2932 C C . VAL A 1 376 ? 8.533 3.503 12.044 1.00 91.31 376 VAL A C 1
ATOM 2934 O O . VAL A 1 376 ? 8.681 2.874 13.084 1.00 91.31 376 VAL A O 1
ATOM 2937 N N . GLU A 1 377 ? 9.518 4.226 11.505 1.00 89.88 377 GLU A N 1
ATOM 2938 C CA . GLU A 1 377 ? 10.871 4.309 12.070 1.00 89.88 377 GLU A CA 1
ATOM 2939 C C . GLU A 1 377 ? 10.846 4.842 13.507 1.00 89.88 377 GLU A C 1
ATOM 2941 O O . GLU A 1 377 ? 11.459 4.256 14.395 1.00 89.88 377 GLU A O 1
ATOM 2946 N N . ASN A 1 378 ? 10.096 5.920 13.758 1.00 87.94 378 ASN A N 1
ATOM 2947 C CA . ASN A 1 378 ? 9.972 6.476 15.100 1.00 87.94 378 ASN A CA 1
ATOM 2948 C C . ASN A 1 378 ? 9.259 5.504 16.041 1.00 87.94 378 ASN A C 1
ATOM 2950 O O . ASN A 1 378 ? 9.743 5.287 17.141 1.00 87.94 378 ASN A O 1
ATOM 2954 N N . ARG A 1 379 ? 8.169 4.856 15.623 1.00 84.88 379 ARG A N 1
ATOM 2955 C CA . ARG A 1 379 ? 7.496 3.859 16.470 1.00 84.88 379 ARG A CA 1
ATOM 2956 C C . ARG A 1 379 ? 8.356 2.639 16.779 1.00 84.88 379 ARG A C 1
ATOM 2958 O O . ARG A 1 379 ? 8.206 2.073 17.851 1.00 84.88 379 ARG A O 1
ATOM 2965 N N . PHE A 1 380 ? 9.240 2.253 15.865 1.00 83.94 380 PHE A N 1
ATOM 2966 C CA . PHE A 1 380 ? 10.139 1.124 16.073 1.00 83.94 380 PHE A CA 1
ATOM 2967 C C . PHE A 1 380 ? 11.241 1.437 17.098 1.00 83.94 380 PHE A C 1
ATOM 2969 O O . PHE A 1 380 ? 11.633 0.563 17.864 1.00 83.94 380 PHE A O 1
ATOM 2976 N N . TYR A 1 381 ? 11.765 2.670 17.105 1.00 79.25 381 TYR A N 1
ATOM 2977 C CA . TYR A 1 381 ? 12.894 3.053 17.965 1.00 79.25 381 TYR A CA 1
ATOM 2978 C C . TYR A 1 381 ? 12.513 3.813 19.237 1.00 79.25 381 TYR A C 1
ATOM 2980 O O . TYR A 1 381 ? 13.304 3.836 20.180 1.00 79.25 381 TYR A O 1
ATOM 2988 N N . LEU A 1 382 ? 11.361 4.481 19.270 1.00 70.88 382 LEU A N 1
ATOM 2989 C CA . LEU A 1 382 ? 10.908 5.187 20.460 1.00 70.88 382 LEU A CA 1
ATOM 2990 C C . LEU A 1 382 ? 10.406 4.171 21.488 1.00 70.88 382 LEU A C 1
ATOM 2992 O O . LEU A 1 382 ? 9.540 3.349 21.198 1.00 70.88 382 LEU A O 1
ATOM 2996 N N . GLU A 1 383 ? 10.905 4.278 22.718 1.00 57.69 383 GLU A N 1
ATOM 2997 C CA . GLU A 1 383 ? 10.237 3.687 23.876 1.00 57.69 383 GLU A CA 1
ATOM 2998 C C . GLU A 1 383 ? 8.815 4.274 23.990 1.00 57.69 383 GLU A C 1
ATOM 3000 O O . GLU A 1 383 ? 8.571 5.418 23.585 1.00 57.69 383 GLU A O 1
ATOM 3005 N N . HIS A 1 384 ? 7.866 3.491 24.515 1.00 51.38 384 HIS A N 1
ATOM 3006 C CA . HIS A 1 384 ? 6.463 3.884 24.689 1.00 51.38 384 HIS A CA 1
ATOM 3007 C C . HIS A 1 384 ? 6.346 5.320 25.247 1.00 51.38 384 HIS A C 1
ATOM 3009 O O . HIS A 1 384 ? 6.667 5.564 26.408 1.00 51.38 384 HIS A O 1
ATOM 3015 N N . GLY A 1 385 ? 5.894 6.276 24.419 1.00 51.00 385 GLY A N 1
ATOM 3016 C CA . GLY A 1 385 ? 5.712 7.685 24.809 1.00 51.00 385 GLY A CA 1
ATOM 3017 C C . GLY A 1 385 ? 6.575 8.722 24.076 1.00 51.00 385 GLY A C 1
ATOM 3018 O O . GLY A 1 385 ? 6.501 9.906 24.405 1.00 51.00 385 GLY A O 1
ATOM 3019 N N . GLY A 1 386 ? 7.377 8.328 23.082 1.00 62.78 386 GLY A N 1
ATOM 3020 C CA . GLY A 1 386 ? 8.091 9.289 22.240 1.00 62.78 386 GLY A CA 1
ATOM 3021 C C . GLY A 1 386 ? 7.154 10.250 21.487 1.00 62.78 386 GLY A C 1
ATOM 3022 O O . GLY A 1 386 ? 6.109 9.855 20.973 1.00 62.78 386 GLY A O 1
ATOM 3023 N N . ASN A 1 387 ? 7.514 11.536 21.439 1.00 73.50 387 ASN A N 1
ATOM 3024 C CA . ASN A 1 387 ? 6.655 12.574 20.873 1.00 73.50 387 ASN A CA 1
ATOM 3025 C C . ASN A 1 387 ? 6.610 12.499 19.333 1.00 73.50 387 ASN A C 1
ATOM 3027 O O . ASN A 1 387 ? 7.621 12.724 18.671 1.00 73.50 387 ASN A O 1
ATOM 3031 N N . LEU A 1 388 ? 5.425 12.241 18.769 1.00 86.06 388 LEU A N 1
ATOM 3032 C CA . LEU A 1 388 ? 5.177 12.194 17.322 1.00 86.06 388 LEU A CA 1
ATOM 3033 C C . LEU A 1 388 ? 4.569 13.496 16.763 1.00 86.06 388 LEU A C 1
ATOM 3035 O O . LEU A 1 388 ? 4.176 13.524 15.598 1.00 86.06 388 LEU A O 1
ATOM 3039 N N . SER A 1 389 ? 4.514 14.582 17.545 1.00 89.56 389 SER A N 1
ATOM 3040 C CA . SER A 1 389 ? 3.822 15.829 17.177 1.00 89.56 389 SER A CA 1
ATOM 3041 C C . SER A 1 389 ? 4.302 16.444 15.862 1.00 89.56 389 SER A C 1
ATOM 3043 O O . SER A 1 389 ? 3.517 17.035 15.127 1.00 89.56 389 SER A O 1
ATOM 3045 N N . GLU A 1 390 ? 5.595 16.319 15.546 1.00 90.88 390 GLU A N 1
ATOM 3046 C CA . GLU A 1 390 ? 6.135 16.807 14.270 1.00 90.88 390 GLU A CA 1
ATOM 3047 C C . GLU A 1 390 ? 5.533 16.034 13.087 1.00 90.88 390 GLU A C 1
ATOM 3049 O O . GLU A 1 390 ? 5.067 16.640 12.124 1.00 90.88 390 GLU A O 1
ATOM 3054 N N . LEU A 1 391 ? 5.446 14.706 13.196 1.00 92.69 391 LEU A N 1
ATOM 3055 C CA . LEU A 1 391 ? 4.876 13.841 12.160 1.00 92.69 391 LEU A CA 1
ATOM 3056 C C . LEU A 1 391 ? 3.351 13.984 12.063 1.00 92.69 391 LEU A C 1
ATOM 3058 O O . LEU A 1 391 ? 2.804 13.933 10.960 1.00 92.69 391 LEU A O 1
ATOM 3062 N N . GLU A 1 392 ? 2.663 14.218 13.186 1.00 94.44 392 GLU A N 1
ATOM 3063 C CA . GLU A 1 392 ? 1.242 14.591 13.197 1.00 94.44 392 GLU A CA 1
ATOM 3064 C C . GLU A 1 392 ? 1.009 15.869 12.382 1.00 94.44 392 GLU A C 1
ATOM 3066 O O . GLU A 1 392 ? 0.108 15.925 11.540 1.00 94.44 392 GLU A O 1
ATOM 3071 N N . MET A 1 393 ? 1.854 16.884 12.586 1.00 95.06 393 MET A N 1
ATOM 3072 C CA . MET A 1 393 ? 1.794 18.144 11.847 1.00 95.06 393 MET A CA 1
ATOM 3073 C C . MET A 1 393 ? 2.157 17.977 10.366 1.00 95.06 393 MET A C 1
ATOM 3075 O O . MET A 1 393 ? 1.543 18.623 9.511 1.00 95.06 393 MET A O 1
ATOM 3079 N N . GLU A 1 394 ? 3.105 17.102 10.026 1.00 95.00 394 GLU A N 1
ATOM 3080 C CA . GLU A 1 394 ? 3.421 16.766 8.634 1.00 95.00 394 GLU A CA 1
ATOM 3081 C C . GLU A 1 394 ? 2.238 16.083 7.930 1.00 95.00 394 GLU A C 1
ATOM 3083 O O . GLU A 1 394 ? 1.845 16.518 6.846 1.00 95.00 394 GLU A O 1
ATOM 3088 N N . LEU A 1 395 ? 1.596 15.084 8.549 1.00 96.25 395 LEU A N 1
ATOM 3089 C CA . LEU A 1 395 ? 0.393 14.449 7.992 1.00 96.25 395 LEU A CA 1
ATOM 3090 C C . LEU A 1 395 ? -0.773 15.440 7.879 1.00 96.25 395 LEU A C 1
ATOM 3092 O O . LEU A 1 395 ? -1.438 15.494 6.840 1.00 96.25 395 LEU A O 1
ATOM 3096 N N . TYR A 1 396 ? -1.012 16.245 8.917 1.00 95.75 396 TYR A N 1
ATOM 3097 C CA . TYR A 1 396 ? -2.031 17.298 8.918 1.00 95.75 396 TYR A CA 1
ATOM 3098 C C . TYR A 1 396 ? -1.826 18.276 7.755 1.00 95.75 396 TYR A C 1
ATOM 3100 O O . TYR A 1 396 ? -2.729 18.505 6.943 1.00 95.75 396 TYR A O 1
ATOM 3108 N N . SER A 1 397 ? -0.618 18.835 7.650 1.00 94.25 397 SER A N 1
ATOM 3109 C CA . SER A 1 397 ? -0.281 19.832 6.633 1.00 94.25 397 SER A CA 1
ATOM 3110 C C . SER A 1 397 ? -0.299 19.243 5.226 1.00 94.25 397 SER A C 1
ATOM 3112 O O . SER A 1 397 ? -0.746 19.921 4.300 1.00 94.25 397 SER A O 1
ATOM 3114 N N . TRP A 1 398 ? 0.098 17.975 5.058 1.00 94.50 398 TRP A N 1
ATOM 3115 C CA . TRP A 1 398 ? 0.047 17.293 3.769 1.00 94.50 398 TRP A CA 1
ATOM 3116 C C . TRP A 1 398 ? -1.374 17.268 3.207 1.00 94.50 398 TRP A C 1
ATOM 3118 O O . TRP A 1 398 ? -1.565 17.670 2.055 1.00 94.50 398 TRP A O 1
ATOM 3128 N N . LEU A 1 399 ? -2.364 16.855 4.012 1.00 94.75 399 LEU A N 1
ATOM 3129 C CA . LEU A 1 399 ? -3.758 16.804 3.570 1.00 94.75 399 LEU A CA 1
ATOM 3130 C C . LEU A 1 399 ? -4.301 18.211 3.345 1.00 94.75 399 LEU A C 1
ATOM 3132 O O . LEU A 1 399 ? -4.856 18.476 2.284 1.00 94.75 399 LEU A O 1
ATOM 3136 N N . ARG A 1 400 ? -4.085 19.138 4.285 1.00 92.50 400 ARG A N 1
ATOM 3137 C CA . ARG A 1 400 ? -4.602 20.514 4.182 1.00 92.50 400 ARG A CA 1
ATOM 3138 C C . ARG A 1 400 ? -4.076 21.263 2.961 1.00 92.50 400 ARG A C 1
ATOM 3140 O O . ARG A 1 400 ? -4.841 21.980 2.327 1.00 92.50 400 ARG A O 1
ATOM 3147 N N . ALA A 1 401 ? -2.810 21.065 2.596 1.00 89.62 401 ALA A N 1
ATOM 3148 C CA . ALA A 1 401 ? -2.209 21.694 1.419 1.00 89.62 401 ALA A CA 1
ATOM 3149 C C . ALA A 1 401 ? -2.753 21.149 0.085 1.00 89.62 401 ALA A C 1
ATOM 3151 O O . ALA A 1 401 ? -2.552 21.759 -0.964 1.00 89.62 401 ALA A O 1
ATOM 3152 N N . ARG A 1 402 ? -3.398 19.978 0.108 1.00 89.00 402 ARG A N 1
ATOM 3153 C CA . ARG A 1 402 ? -3.819 19.225 -1.084 1.00 89.00 402 ARG A CA 1
ATOM 3154 C C . ARG A 1 402 ? -5.330 19.069 -1.199 1.00 89.00 402 ARG A C 1
ATOM 3156 O O . ARG A 1 402 ? -5.834 18.835 -2.300 1.00 89.00 402 ARG A O 1
ATOM 3163 N N . ALA A 1 403 ? -6.028 19.201 -0.079 1.00 84.31 403 ALA A N 1
ATOM 3164 C CA . ALA A 1 403 ? -7.469 19.226 0.015 1.00 84.31 403 ALA A CA 1
ATOM 3165 C C . ALA A 1 403 ? -8.048 20.407 -0.769 1.00 84.31 403 ALA A C 1
ATOM 3167 O O . ALA A 1 403 ? -7.435 21.464 -0.911 1.00 84.31 403 ALA A O 1
ATOM 3168 N N . GLY A 1 404 ? -9.248 20.211 -1.302 1.00 81.62 404 GLY A N 1
ATOM 3169 C CA . GLY A 1 404 ? -9.950 21.215 -2.086 1.00 81.62 404 GLY A CA 1
ATOM 3170 C C . GLY A 1 404 ? -11.002 20.592 -2.990 1.00 81.62 404 GLY A C 1
ATOM 3171 O O . GLY A 1 404 ? -11.163 19.368 -3.053 1.00 81.62 404 GLY A O 1
ATOM 3172 N N . SER A 1 405 ? -11.705 21.446 -3.731 1.00 73.69 405 SER A N 1
ATOM 3173 C CA . SER A 1 405 ? -12.640 21.019 -4.770 1.00 73.69 405 SER A CA 1
ATOM 3174 C C . SER A 1 405 ? -11.935 20.070 -5.744 1.00 73.69 405 SER A C 1
ATOM 3176 O O . SER A 1 405 ? -10.861 20.381 -6.258 1.00 73.69 405 SER A O 1
ATOM 3178 N N . ASN A 1 406 ? -12.541 18.907 -5.986 1.00 80.81 406 ASN A N 1
ATOM 3179 C CA . ASN A 1 406 ? -12.020 17.831 -6.838 1.00 80.81 406 ASN A CA 1
ATOM 3180 C C . ASN A 1 406 ? -10.845 17.016 -6.265 1.00 80.81 406 ASN A C 1
ATOM 3182 O O . ASN A 1 406 ? -10.219 16.282 -7.029 1.00 80.81 406 ASN A O 1
ATOM 3186 N N . PHE A 1 407 ? -10.559 17.069 -4.954 1.00 85.81 407 PHE A N 1
ATOM 3187 C CA . PHE A 1 407 ? -9.541 16.211 -4.317 1.00 85.81 407 PHE A CA 1
ATOM 3188 C C . PHE A 1 407 ? -9.692 14.735 -4.719 1.00 85.81 407 PHE A C 1
ATOM 3190 O O . PHE A 1 407 ? -8.755 14.139 -5.245 1.00 85.81 407 PHE A O 1
ATOM 3197 N N . THR A 1 408 ? -10.895 14.172 -4.576 1.00 82.69 408 THR A N 1
ATOM 3198 C CA . THR A 1 408 ? -11.189 12.773 -4.931 1.00 82.69 408 THR A CA 1
ATOM 3199 C C . THR A 1 408 ? -10.920 12.468 -6.406 1.00 82.69 408 THR A C 1
ATOM 3201 O O . THR A 1 408 ? -10.412 11.398 -6.728 1.00 82.69 408 THR A O 1
ATOM 3204 N N . LEU A 1 409 ? -11.217 13.411 -7.308 1.00 83.69 409 LEU A N 1
ATOM 3205 C CA . LEU A 1 409 ? -10.985 13.246 -8.745 1.00 83.69 409 LEU A CA 1
ATOM 3206 C C . LEU A 1 409 ? -9.488 13.279 -9.074 1.00 83.69 409 LEU A C 1
ATOM 3208 O O . LEU A 1 409 ? -8.988 12.385 -9.753 1.00 83.69 409 LEU A O 1
ATOM 3212 N N . ARG A 1 410 ? -8.762 14.271 -8.546 1.00 84.56 410 ARG A N 1
ATOM 3213 C CA . ARG A 1 410 ? -7.308 14.417 -8.729 1.00 84.56 410 ARG A CA 1
ATOM 3214 C C . ARG A 1 410 ? -6.543 13.220 -8.166 1.00 84.56 410 ARG A C 1
ATOM 3216 O O . ARG A 1 410 ? -5.490 12.859 -8.685 1.00 84.56 410 ARG A O 1
ATOM 3223 N N . ASN A 1 411 ? -7.076 12.612 -7.107 1.00 86.38 411 ASN A N 1
ATOM 3224 C CA . ASN A 1 411 ? -6.496 11.489 -6.374 1.00 86.38 411 ASN A CA 1
ATOM 3225 C C . ASN A 1 411 ? -6.964 10.112 -6.871 1.00 86.38 411 ASN A C 1
ATOM 3227 O O . ASN A 1 411 ? -6.568 9.083 -6.331 1.00 86.38 411 ASN A O 1
ATOM 3231 N N . ARG A 1 412 ? -7.788 10.060 -7.921 1.00 87.88 412 ARG A N 1
ATOM 3232 C CA . ARG A 1 412 ? -8.439 8.826 -8.378 1.00 87.88 412 ARG A CA 1
ATOM 3233 C C . ARG A 1 412 ? -7.463 7.704 -8.760 1.00 87.88 412 ARG A C 1
ATOM 3235 O O . ARG A 1 412 ? -7.760 6.542 -8.500 1.00 87.88 412 ARG A O 1
ATOM 3242 N N . SER A 1 413 ? -6.320 8.044 -9.361 1.00 86.88 413 SER A N 1
ATOM 3243 C CA . SER A 1 413 ? -5.324 7.059 -9.813 1.00 86.88 413 SER A CA 1
ATOM 3244 C C . SER A 1 413 ? -4.549 6.443 -8.644 1.00 86.88 413 SER A C 1
ATOM 3246 O O . SER A 1 413 ? -4.498 5.225 -8.496 1.00 86.88 413 SER A O 1
ATOM 3248 N N . LEU A 1 414 ? -3.966 7.290 -7.790 1.00 91.81 414 LEU A N 1
ATOM 3249 C CA . LEU A 1 414 ? -3.052 6.846 -6.738 1.00 91.81 414 LEU A CA 1
ATOM 3250 C C . LEU A 1 414 ? -3.745 6.535 -5.412 1.00 91.81 414 LEU A C 1
ATOM 3252 O O . LEU A 1 414 ? -3.210 5.739 -4.655 1.00 91.81 414 LEU A O 1
ATOM 3256 N N . ARG A 1 415 ? -4.915 7.121 -5.130 1.00 93.50 415 ARG A N 1
ATOM 3257 C CA . ARG A 1 415 ? -5.645 6.948 -3.862 1.00 93.50 415 ARG A CA 1
ATOM 3258 C C . ARG A 1 415 ? -4.767 7.236 -2.633 1.00 93.50 415 ARG A C 1
ATOM 3260 O O . ARG A 1 415 ? -4.785 6.506 -1.653 1.00 93.50 415 ARG A O 1
ATOM 3267 N N . LEU A 1 416 ? -4.001 8.330 -2.674 1.00 95.19 416 LEU A N 1
ATOM 3268 C CA . LEU A 1 416 ? -3.110 8.775 -1.593 1.00 95.19 416 LEU A CA 1
ATOM 3269 C C . LEU A 1 416 ? -3.848 9.139 -0.295 1.00 95.19 416 LEU A C 1
ATOM 3271 O O . LEU A 1 416 ? -3.232 9.196 0.761 1.00 95.19 416 LEU A O 1
ATOM 3275 N N . ASP A 1 417 ? -5.163 9.326 -0.347 1.00 94.62 417 ASP A N 1
ATOM 3276 C CA . ASP A 1 417 ? -6.045 9.356 0.819 1.00 94.62 417 ASP A CA 1
ATOM 3277 C C . ASP A 1 417 ? -5.985 8.038 1.604 1.00 94.62 417 ASP A C 1
ATOM 3279 O O . ASP A 1 417 ? -5.848 8.078 2.824 1.00 94.62 417 ASP A O 1
ATOM 3283 N N . CYS A 1 418 ? -5.976 6.877 0.933 1.00 95.81 418 CYS A N 1
ATOM 3284 C CA . CYS A 1 418 ? -5.744 5.589 1.596 1.00 95.81 418 CYS A CA 1
ATOM 3285 C C . CYS A 1 418 ? -4.392 5.559 2.311 1.00 95.81 418 CYS A C 1
ATOM 3287 O O . CYS A 1 418 ? -4.327 5.133 3.463 1.00 95.81 418 CYS A O 1
ATOM 3289 N N . LEU A 1 419 ? -3.317 6.011 1.655 1.00 97.62 419 LEU A N 1
ATOM 3290 C CA . LEU A 1 419 ? -1.991 6.060 2.278 1.00 97.62 419 LEU A CA 1
ATOM 3291 C C . LEU A 1 419 ? -1.957 7.029 3.466 1.00 97.62 419 LEU A C 1
ATOM 3293 O O . LEU A 1 419 ? -1.337 6.725 4.481 1.00 97.62 419 LEU A O 1
ATOM 3297 N N . TRP A 1 420 ? -2.652 8.162 3.363 1.00 98.00 420 TRP A N 1
ATOM 3298 C CA . TRP A 1 420 ? -2.740 9.153 4.432 1.00 98.00 420 TRP A CA 1
ATOM 3299 C C . TRP A 1 420 ? -3.472 8.584 5.649 1.00 98.00 420 TRP A C 1
ATOM 3301 O O . TRP A 1 420 ? -2.953 8.648 6.762 1.00 98.00 420 TRP A O 1
ATOM 3311 N N . HIS A 1 421 ? -4.628 7.943 5.441 1.00 98.31 421 HIS A N 1
ATOM 3312 C CA . HIS A 1 421 ? -5.335 7.231 6.505 1.00 98.31 421 HIS A CA 1
ATOM 3313 C C . HIS A 1 421 ? -4.480 6.100 7.086 1.00 98.31 421 HIS A C 1
ATOM 3315 O O . HIS A 1 421 ? -4.436 5.942 8.301 1.00 98.31 421 HIS A O 1
ATOM 3321 N N . SER A 1 422 ? -3.749 5.356 6.248 1.00 97.75 422 SER A N 1
ATOM 3322 C CA . SER A 1 422 ? -2.822 4.323 6.715 1.00 97.75 422 SER A CA 1
ATOM 3323 C C . SER A 1 422 ? -1.697 4.889 7.581 1.00 97.75 422 SER A C 1
ATOM 3325 O O . SER A 1 422 ? -1.295 4.211 8.519 1.00 97.75 422 SER A O 1
ATOM 3327 N N . GLY A 1 423 ? -1.189 6.091 7.291 1.00 97.31 423 GLY A N 1
ATOM 3328 C CA . GLY A 1 423 ? -0.190 6.758 8.128 1.00 97.31 423 GLY A CA 1
ATOM 3329 C C . GLY A 1 423 ? -0.701 6.996 9.546 1.00 97.31 423 GLY A C 1
ATOM 3330 O O . GLY A 1 423 ? -0.009 6.685 10.513 1.00 97.31 423 GLY A O 1
ATOM 3331 N N . TRP A 1 424 ? -1.947 7.457 9.670 1.00 97.88 424 TRP A N 1
ATOM 3332 C CA . TRP A 1 424 ? -2.609 7.612 10.964 1.00 97.88 424 TRP A CA 1
ATOM 3333 C C . TRP A 1 424 ? -2.916 6.284 11.647 1.00 97.88 424 TRP A C 1
ATOM 3335 O O . TRP A 1 424 ? -2.698 6.179 12.846 1.00 97.88 424 TRP A O 1
ATOM 3345 N N . LEU A 1 425 ? -3.343 5.247 10.916 1.00 97.88 425 LEU A N 1
ATOM 3346 C CA . LEU A 1 425 ? -3.526 3.917 11.511 1.00 97.88 425 LEU A CA 1
ATOM 3347 C C . LEU A 1 425 ? -2.238 3.416 12.170 1.00 97.88 425 LEU A C 1
ATOM 3349 O O . LEU A 1 425 ? -2.264 3.007 13.326 1.00 97.88 425 LEU A O 1
ATOM 3353 N N . THR A 1 426 ? -1.109 3.519 11.469 1.00 94.50 426 THR A N 1
ATOM 3354 C CA . THR A 1 426 ? 0.205 3.155 12.011 1.00 94.50 426 THR A CA 1
ATOM 3355 C C . THR A 1 426 ? 0.623 4.061 13.169 1.00 94.50 426 THR A C 1
ATOM 3357 O O . THR A 1 426 ? 1.261 3.604 14.110 1.00 94.50 426 THR A O 1
ATOM 3360 N N . MET A 1 427 ? 0.254 5.342 13.153 1.00 93.81 427 MET A N 1
ATOM 3361 C CA . MET A 1 427 ? 0.542 6.264 14.255 1.00 93.81 427 MET A CA 1
ATOM 3362 C C . MET A 1 427 ? -0.278 5.961 15.517 1.00 93.81 427 MET A C 1
ATOM 3364 O O . MET A 1 427 ? 0.235 6.075 16.624 1.00 93.81 427 MET A O 1
ATOM 3368 N N . LEU A 1 428 ? -1.537 5.557 15.354 1.00 95.50 428 LEU A N 1
ATOM 3369 C CA . LEU A 1 428 ? -2.505 5.379 16.438 1.00 95.50 428 LEU A CA 1
ATOM 3370 C C . LEU A 1 428 ? -2.563 3.945 16.974 1.00 95.50 428 LEU A C 1
ATOM 3372 O O . LEU A 1 428 ? -3.070 3.715 18.068 1.00 95.50 428 LEU A O 1
ATOM 3376 N N . SER A 1 429 ? -2.061 2.972 16.215 1.00 94.81 429 SER A N 1
ATOM 3377 C CA . SER A 1 429 ? -2.211 1.549 16.528 1.00 94.81 429 SER A CA 1
ATOM 3378 C C . SER A 1 429 ? -0.899 0.808 16.357 1.00 94.81 429 SER A C 1
ATOM 3380 O O . SER A 1 429 ? -0.200 1.001 15.364 1.00 94.81 429 SER A O 1
ATOM 3382 N N . ASP A 1 430 ? -0.565 -0.035 17.331 1.00 94.19 430 ASP A N 1
ATOM 3383 C CA . ASP A 1 430 ? 0.488 -1.031 17.152 1.00 94.19 430 ASP A CA 1
ATOM 3384 C C . ASP A 1 430 ? -0.081 -2.191 16.329 1.00 94.19 430 ASP A C 1
ATOM 3386 O O . ASP A 1 430 ? -0.739 -3.088 16.851 1.00 94.19 430 ASP A O 1
ATOM 3390 N N . LEU A 1 431 ? 0.076 -2.101 15.009 1.00 94.81 431 LEU A N 1
ATOM 3391 C CA . LEU A 1 431 ? -0.521 -3.058 14.082 1.00 94.81 431 LEU A CA 1
ATOM 3392 C C . LEU A 1 431 ? 0.097 -4.453 14.217 1.00 94.81 431 LEU A C 1
ATOM 3394 O O . LEU A 1 431 ? -0.618 -5.428 14.008 1.00 94.81 431 LEU A O 1
ATOM 3398 N N . ASP A 1 432 ? 1.370 -4.550 14.604 1.00 94.00 432 ASP A N 1
ATOM 3399 C CA . ASP A 1 432 ? 2.038 -5.832 14.822 1.00 94.00 432 ASP A CA 1
ATOM 3400 C C . ASP A 1 432 ? 1.461 -6.540 16.049 1.00 94.00 432 ASP A C 1
ATOM 3402 O O . ASP A 1 432 ? 1.001 -7.681 15.962 1.00 94.00 432 ASP A O 1
ATOM 3406 N N . MET A 1 433 ? 1.357 -5.811 17.167 1.00 95.00 433 MET A N 1
ATOM 3407 C CA . MET A 1 433 ? 0.714 -6.299 18.388 1.00 95.00 433 MET A CA 1
ATOM 3408 C C . MET A 1 433 ? -0.725 -6.760 18.124 1.00 95.00 433 MET A C 1
ATOM 3410 O O . MET A 1 433 ? -1.125 -7.827 18.590 1.00 95.00 433 MET A O 1
ATOM 3414 N N . LEU A 1 434 ? -1.496 -6.011 17.325 1.00 96.56 434 LEU A N 1
ATOM 3415 C CA . LEU A 1 434 ? -2.863 -6.397 16.970 1.00 96.56 434 LEU A CA 1
ATOM 3416 C C . LEU A 1 434 ? -2.919 -7.663 16.101 1.00 96.56 434 LEU A C 1
ATOM 3418 O O . LEU A 1 434 ? -3.803 -8.492 16.308 1.00 96.56 434 LEU A O 1
ATOM 3422 N N . GLU A 1 435 ? -1.993 -7.862 15.159 1.00 94.94 435 GLU A N 1
ATOM 3423 C CA . GLU A 1 435 ? -1.916 -9.124 14.409 1.00 94.94 435 GLU A CA 1
ATOM 3424 C C . GLU A 1 435 ? -1.596 -10.314 15.322 1.00 94.94 435 GLU A C 1
ATOM 3426 O O . GLU A 1 435 ? -2.237 -11.365 15.211 1.00 94.94 435 GLU A O 1
ATOM 3431 N N . ILE A 1 436 ? -0.651 -10.148 16.255 1.00 93.94 436 ILE A N 1
ATOM 3432 C CA . ILE A 1 436 ? -0.308 -11.174 17.251 1.00 93.94 436 ILE A CA 1
ATOM 3433 C C . ILE A 1 436 ? -1.532 -11.498 18.112 1.00 93.94 436 ILE A C 1
ATOM 3435 O O . ILE A 1 436 ? -1.889 -12.671 18.228 1.00 93.94 436 ILE A O 1
ATOM 3439 N N . ALA A 1 437 ? -2.230 -10.482 18.632 1.00 95.31 437 ALA A N 1
ATOM 3440 C CA . ALA A 1 437 ? -3.440 -10.640 19.443 1.00 95.31 437 ALA A CA 1
ATOM 3441 C C . ALA A 1 437 ? -4.557 -11.390 18.693 1.00 95.31 437 ALA A C 1
ATOM 3443 O O . ALA A 1 437 ? -5.298 -12.180 19.276 1.00 95.31 437 ALA A O 1
ATOM 3444 N N . LEU A 1 438 ? -4.659 -11.191 17.375 1.00 94.00 438 LEU A N 1
ATOM 3445 C CA . LEU A 1 438 ? -5.610 -11.891 16.504 1.00 94.00 438 LEU A CA 1
ATOM 3446 C C . LEU A 1 438 ? -5.142 -13.301 16.092 1.00 94.00 438 LEU A C 1
ATOM 3448 O O . LEU A 1 438 ? -5.895 -14.049 15.450 1.00 94.00 438 LEU A O 1
ATOM 3452 N N . GLY A 1 439 ? -3.944 -13.712 16.516 1.00 90.25 439 GLY A N 1
ATOM 3453 C CA . GLY A 1 439 ? -3.417 -15.068 16.402 1.00 90.25 439 GLY A CA 1
ATOM 3454 C C . GLY A 1 439 ? -2.429 -15.283 15.258 1.00 90.25 439 GLY A C 1
ATOM 3455 O O . GLY A 1 439 ? -2.409 -16.386 14.707 1.00 90.25 439 GLY A O 1
ATOM 3456 N N . ARG A 1 440 ? -1.642 -14.263 14.884 1.00 89.56 440 ARG A N 1
ATOM 3457 C CA . ARG A 1 440 ? -0.543 -14.406 13.913 1.00 89.56 440 ARG A CA 1
ATOM 3458 C C . ARG A 1 440 ? 0.510 -15.426 14.334 1.00 89.56 440 ARG A C 1
ATOM 3460 O O . ARG A 1 440 ? 0.917 -16.232 13.506 1.00 89.56 440 ARG A O 1
ATOM 3467 N N . GLU A 1 441 ? 0.894 -15.416 15.607 1.00 88.25 441 GLU A N 1
ATOM 3468 C CA . GLU A 1 441 ? 1.934 -16.287 16.189 1.00 88.25 441 GLU A CA 1
ATOM 3469 C C . GLU A 1 441 ? 1.343 -17.364 17.118 1.00 88.25 441 GLU A C 1
ATOM 3471 O O . GLU A 1 441 ? 1.944 -17.773 18.111 1.00 88.25 441 GLU A O 1
ATOM 3476 N N . GLY A 1 442 ? 0.102 -17.773 16.846 1.00 86.12 442 GLY A N 1
ATOM 3477 C CA . GLY A 1 442 ? -0.588 -18.779 17.644 1.00 86.12 442 GLY A CA 1
ATOM 3478 C C . GLY A 1 442 ? -1.189 -18.251 18.954 1.00 86.12 442 GLY A C 1
ATOM 3479 O O . GLY A 1 442 ? -1.113 -17.073 19.303 1.00 86.12 442 GLY A O 1
ATOM 3480 N N . ILE A 1 443 ? -1.869 -19.149 19.672 1.00 88.00 443 ILE A N 1
ATOM 3481 C CA . ILE A 1 443 ? -2.637 -18.819 20.886 1.00 88.00 443 ILE A CA 1
ATOM 3482 C C . ILE A 1 443 ? -1.751 -18.340 22.049 1.00 88.00 443 ILE A C 1
ATOM 3484 O O . ILE A 1 443 ? -2.141 -17.360 22.682 1.00 88.00 443 ILE A O 1
ATOM 3488 N N . PRO A 1 444 ? -0.590 -18.962 22.350 1.00 90.50 444 PRO A N 1
ATOM 3489 C CA . PRO A 1 444 ? 0.232 -18.536 23.484 1.00 90.50 444 PRO A CA 1
ATOM 3490 C C . PRO A 1 444 ? 0.674 -17.075 23.360 1.00 90.50 444 PRO A C 1
ATOM 3492 O O . PRO A 1 444 ? 0.463 -16.289 24.279 1.00 90.50 444 PRO A O 1
ATOM 3495 N N . LYS A 1 445 ? 1.184 -16.682 22.186 1.00 90.38 445 LYS A N 1
ATOM 3496 C CA . LYS A 1 445 ? 1.591 -15.299 21.913 1.00 90.38 445 LYS A CA 1
ATOM 3497 C C . LYS A 1 445 ? 0.411 -14.333 21.897 1.00 90.38 445 LYS A C 1
ATOM 3499 O O . LYS A 1 445 ? 0.529 -13.234 22.424 1.00 90.38 445 LYS A O 1
ATOM 3504 N N . ALA A 1 446 ? -0.742 -14.750 21.370 1.00 92.19 446 ALA A N 1
ATOM 3505 C CA . ALA A 1 446 ? -1.956 -13.937 21.419 1.00 92.19 446 ALA A CA 1
ATOM 3506 C C . ALA A 1 446 ? -2.396 -13.623 22.861 1.00 92.19 446 ALA A C 1
ATOM 3508 O O . ALA A 1 446 ? -2.795 -12.496 23.140 1.00 92.19 446 ALA A O 1
ATOM 3509 N N . GLN A 1 447 ? -2.291 -14.592 23.781 1.00 93.25 447 GLN A N 1
ATOM 3510 C CA . GLN A 1 447 ? -2.609 -14.394 25.200 1.00 93.25 447 GLN A CA 1
ATOM 3511 C C . GLN A 1 447 ? -1.633 -13.429 25.886 1.00 93.25 447 GLN A C 1
ATOM 3513 O O . GLN A 1 447 ? -2.066 -12.631 26.710 1.00 93.25 447 GLN A O 1
ATOM 3518 N N . GLU A 1 448 ? -0.344 -13.454 25.524 1.00 95.44 448 GLU A N 1
ATOM 3519 C CA . GLU A 1 448 ? 0.668 -12.540 26.081 1.00 95.44 448 GLU A CA 1
ATOM 3520 C C . GLU A 1 448 ? 0.353 -11.058 25.807 1.00 95.44 448 GLU A C 1
ATOM 3522 O O . GLU A 1 448 ? 0.639 -10.209 26.648 1.00 95.44 448 GLU A O 1
ATOM 3527 N N . VAL A 1 449 ? -0.245 -10.738 24.653 1.00 96.25 449 VAL A N 1
ATOM 3528 C CA . VAL A 1 449 ? -0.537 -9.351 24.233 1.00 96.25 449 VAL A CA 1
ATOM 3529 C C . VAL A 1 449 ? -2.013 -8.957 24.374 1.00 96.25 449 VAL A C 1
ATOM 3531 O O . VAL A 1 449 ? -2.395 -7.835 24.035 1.00 96.25 449 VAL A O 1
ATOM 3534 N N . GLN A 1 450 ? -2.865 -9.860 24.868 1.00 95.75 450 GLN A N 1
ATOM 3535 C CA . GLN A 1 450 ? -4.316 -9.663 24.926 1.00 95.75 450 GLN A CA 1
ATOM 3536 C C . GLN A 1 450 ? -4.722 -8.462 25.795 1.00 95.75 450 GLN A C 1
ATOM 3538 O O . GLN A 1 450 ? -5.631 -7.709 25.427 1.00 95.75 450 GLN A O 1
ATOM 3543 N N . ASP A 1 451 ? -4.041 -8.261 26.924 1.00 97.00 451 ASP A N 1
ATOM 3544 C CA . ASP A 1 451 ? -4.303 -7.133 27.822 1.00 97.00 451 ASP A CA 1
ATOM 3545 C C . ASP A 1 451 ? -3.983 -5.800 27.132 1.00 97.00 451 ASP A C 1
ATOM 3547 O O . ASP A 1 451 ? -4.803 -4.883 27.153 1.00 97.00 451 ASP A O 1
ATOM 3551 N N . SER A 1 452 ? -2.853 -5.721 26.420 1.00 97.19 452 SER A N 1
ATOM 3552 C CA . SER A 1 452 ? -2.469 -4.542 25.634 1.00 97.19 452 SER A CA 1
ATOM 3553 C C . SER A 1 452 ? -3.444 -4.261 24.487 1.00 97.19 452 SER A C 1
ATOM 3555 O O . SER A 1 452 ? -3.784 -3.104 24.234 1.00 97.19 452 SER A O 1
ATOM 3557 N N . ALA A 1 453 ? -3.947 -5.301 23.814 1.00 97.44 453 ALA A N 1
ATOM 3558 C CA . ALA A 1 453 ? -4.966 -5.151 22.775 1.00 97.44 453 ALA A CA 1
ATOM 3559 C C . ALA A 1 453 ? -6.292 -4.613 23.341 1.00 97.44 453 ALA A C 1
ATOM 3561 O O . ALA A 1 453 ? -6.926 -3.752 22.726 1.00 97.44 453 ALA A O 1
ATOM 3562 N N . THR A 1 454 ? -6.688 -5.078 24.529 1.00 97.50 454 THR A N 1
ATOM 3563 C CA . THR A 1 454 ? -7.898 -4.627 25.237 1.00 97.50 454 THR A CA 1
ATOM 3564 C C . THR A 1 454 ? -7.758 -3.187 25.731 1.00 97.50 454 THR A C 1
ATOM 3566 O O . THR A 1 454 ? -8.671 -2.378 25.553 1.00 97.50 454 THR A O 1
ATOM 3569 N N . GLU A 1 455 ? -6.598 -2.832 26.288 1.00 97.00 455 GLU A N 1
ATOM 3570 C CA . GLU A 1 455 ? -6.275 -1.462 26.694 1.00 97.00 455 GLU A CA 1
ATOM 3571 C C . GLU A 1 455 ? -6.321 -0.505 25.497 1.00 97.00 455 GLU A C 1
ATOM 3573 O O . GLU A 1 455 ? -6.991 0.532 25.550 1.00 97.00 455 GLU A O 1
ATOM 3578 N N . TRP A 1 456 ? -5.685 -0.879 24.380 1.00 97.44 456 TRP A N 1
ATOM 3579 C CA . TRP A 1 456 ? -5.757 -0.103 23.146 1.00 97.44 456 TRP A CA 1
ATOM 3580 C C . TRP A 1 456 ? -7.204 0.037 22.664 1.00 97.44 456 TRP A C 1
ATOM 3582 O O . TRP A 1 456 ? -7.628 1.153 22.371 1.00 97.44 456 TRP A O 1
ATOM 3592 N N . ALA A 1 457 ? -7.996 -1.037 22.639 1.00 97.25 457 ALA A N 1
ATOM 3593 C CA . ALA A 1 457 ? -9.374 -1.004 22.147 1.00 97.25 457 ALA A CA 1
ATOM 3594 C C . ALA A 1 457 ? -10.310 -0.106 22.984 1.00 97.25 457 ALA A C 1
ATOM 3596 O O . ALA A 1 457 ? -11.295 0.416 22.457 1.00 97.25 457 ALA A O 1
ATOM 3597 N N . ALA A 1 458 ? -10.000 0.120 24.265 1.00 95.81 458 ALA A N 1
ATOM 3598 C CA . ALA A 1 458 ? -10.720 1.058 25.132 1.00 95.81 458 ALA A CA 1
ATOM 3599 C C . ALA A 1 458 ? -10.275 2.532 24.964 1.00 95.81 458 ALA A C 1
ATOM 3601 O O . ALA A 1 458 ? -10.950 3.456 25.438 1.00 95.81 458 ALA A O 1
ATOM 3602 N N . SER A 1 459 ? -9.148 2.767 24.291 1.00 95.81 459 SER A N 1
ATOM 3603 C CA . SER A 1 459 ? -8.513 4.080 24.175 1.00 95.81 459 SER A CA 1
ATOM 3604 C C . SER A 1 459 ? -9.200 5.024 23.177 1.00 95.81 459 SER A C 1
ATOM 3606 O O . SER A 1 459 ? -10.032 4.642 22.347 1.00 95.81 459 SER A O 1
ATOM 3608 N N . GLU A 1 460 ? -8.809 6.297 23.224 1.00 94.38 460 GLU A N 1
ATOM 3609 C CA . GLU A 1 460 ? -9.191 7.276 22.204 1.00 94.38 460 GLU A CA 1
ATOM 3610 C C . GLU A 1 460 ? -8.460 7.033 20.875 1.00 94.38 460 GLU A C 1
ATOM 3612 O O . GLU A 1 460 ? -9.004 7.303 19.803 1.00 94.38 460 GLU A O 1
ATOM 3617 N N . GLN A 1 461 ? -7.247 6.467 20.911 1.00 95.19 461 GLN A N 1
ATOM 3618 C CA . GLN A 1 461 ? -6.511 6.123 19.695 1.00 95.19 461 GLN A CA 1
ATOM 3619 C C . GLN A 1 461 ? -7.262 5.080 18.861 1.00 95.19 461 GLN A C 1
ATOM 3621 O O . GLN A 1 461 ? -7.274 5.184 17.633 1.00 95.19 461 GLN A O 1
ATOM 3626 N N . ALA A 1 462 ? -7.943 4.122 19.494 1.00 97.12 462 ALA A N 1
ATOM 3627 C CA . ALA A 1 462 ? -8.752 3.140 18.779 1.00 97.12 462 ALA A CA 1
ATOM 3628 C C . ALA A 1 462 ? -10.008 3.763 18.143 1.00 97.12 462 ALA A C 1
ATOM 3630 O O . ALA A 1 462 ? -10.315 3.475 16.985 1.00 97.12 462 ALA A O 1
ATOM 3631 N N . ARG A 1 463 ? -10.677 4.702 18.830 1.00 95.62 463 ARG A N 1
ATOM 3632 C CA . ARG A 1 463 ? -11.799 5.481 18.263 1.00 95.62 463 ARG A CA 1
ATOM 3633 C C . ARG A 1 463 ? -11.371 6.320 17.061 1.00 95.62 463 ARG A C 1
ATOM 3635 O O . ARG A 1 463 ? -12.041 6.305 16.031 1.00 95.62 463 ARG A O 1
ATOM 3642 N N . ARG A 1 464 ? -10.226 7.001 17.150 1.00 96.94 464 ARG A N 1
ATOM 3643 C CA . ARG A 1 464 ? -9.632 7.739 16.021 1.00 96.94 464 ARG A CA 1
ATOM 3644 C C . ARG A 1 464 ? -9.256 6.797 14.875 1.00 96.94 464 ARG A C 1
ATOM 3646 O O . ARG A 1 464 ? -9.613 7.055 13.727 1.00 96.94 464 ARG A O 1
ATOM 3653 N N . SER A 1 465 ? -8.631 5.657 15.175 1.00 98.25 465 SER A N 1
ATOM 3654 C CA . SER A 1 465 ? -8.273 4.636 14.176 1.00 98.25 465 SER A CA 1
ATOM 3655 C C . SER A 1 465 ? -9.493 4.121 13.415 1.00 98.25 465 SER A C 1
ATOM 3657 O O . SER A 1 465 ? -9.429 3.931 12.201 1.00 98.25 465 SER A O 1
ATOM 3659 N N . LEU A 1 466 ? -10.634 3.975 14.091 1.00 97.94 466 LEU A N 1
ATOM 3660 C CA . LEU A 1 466 ? -11.893 3.575 13.469 1.00 97.94 466 LEU A CA 1
ATOM 3661 C C . LEU A 1 466 ? -12.381 4.579 12.410 1.00 97.94 466 LEU A C 1
ATOM 3663 O O . LEU A 1 466 ? -12.851 4.170 11.348 1.00 97.94 466 LEU A O 1
ATOM 3667 N N . VAL A 1 467 ? -12.200 5.885 12.639 1.00 97.69 467 VAL A N 1
ATOM 3668 C CA . VAL A 1 467 ? -12.514 6.928 11.644 1.00 97.69 467 VAL A CA 1
ATOM 3669 C C . VAL A 1 467 ? -11.628 6.792 10.400 1.00 97.69 467 VAL A C 1
ATOM 3671 O O . VAL A 1 467 ? -12.106 6.930 9.271 1.00 97.69 467 VAL A O 1
ATOM 3674 N N . HIS A 1 468 ? -10.342 6.470 10.570 1.00 98.44 468 HIS A N 1
ATOM 3675 C CA . HIS A 1 468 ? -9.444 6.225 9.437 1.00 98.44 468 HIS A CA 1
ATOM 3676 C C . HIS A 1 468 ? -9.765 4.919 8.701 1.00 98.44 468 HIS A C 1
ATOM 3678 O O . HIS A 1 468 ? -9.704 4.895 7.471 1.00 98.44 468 HIS A O 1
ATOM 3684 N N . ALA A 1 469 ? -10.167 3.864 9.416 1.00 98.50 469 ALA A N 1
ATOM 3685 C CA . ALA A 1 469 ? -10.646 2.624 8.808 1.00 98.50 469 ALA A CA 1
ATOM 3686 C C . ALA A 1 469 ? -11.904 2.867 7.951 1.00 98.50 469 ALA A C 1
ATOM 3688 O O . ALA A 1 469 ? -11.972 2.402 6.811 1.00 98.50 469 ALA A O 1
ATOM 3689 N N . PHE A 1 470 ? -12.848 3.678 8.444 1.00 97.69 470 PHE A N 1
ATOM 3690 C CA . PHE A 1 470 ? -14.009 4.141 7.676 1.00 97.69 470 PHE A CA 1
ATOM 3691 C C . PHE A 1 470 ? -13.604 4.926 6.419 1.00 97.69 470 PHE A C 1
ATOM 3693 O O . PHE A 1 470 ? -14.121 4.660 5.331 1.00 97.69 470 PHE A O 1
ATOM 3700 N N . GLY A 1 471 ? -12.646 5.853 6.535 1.00 96.88 471 GLY A N 1
ATOM 3701 C CA . GLY A 1 471 ? -12.098 6.595 5.395 1.00 96.88 471 GLY A CA 1
ATOM 3702 C C . GLY A 1 471 ? -11.544 5.672 4.307 1.00 96.88 471 GLY A C 1
ATOM 3703 O O . GLY A 1 471 ? -11.943 5.772 3.147 1.00 96.88 471 GLY A O 1
ATOM 3704 N N . ILE A 1 472 ? -10.719 4.694 4.695 1.00 97.88 472 ILE A N 1
ATOM 3705 C CA . ILE A 1 472 ? -10.179 3.682 3.777 1.00 97.88 472 ILE A CA 1
ATOM 3706 C C . ILE A 1 472 ? -11.313 2.885 3.128 1.00 97.88 472 ILE A C 1
ATOM 3708 O O . ILE A 1 472 ? -11.336 2.751 1.907 1.00 97.88 472 ILE A O 1
ATOM 3712 N N . GLN A 1 473 ? -12.293 2.405 3.898 1.00 96.19 473 GLN A N 1
ATOM 3713 C CA . GLN A 1 473 ? -13.420 1.638 3.359 1.00 96.19 473 GLN A CA 1
ATOM 3714 C C . GLN A 1 473 ? -14.223 2.428 2.314 1.00 96.19 473 GLN A C 1
ATOM 3716 O O . GLN A 1 473 ? -14.574 1.875 1.266 1.00 96.19 473 GLN A O 1
ATOM 3721 N N . ARG A 1 474 ? -14.461 3.729 2.537 1.00 94.38 474 ARG A N 1
ATOM 3722 C CA . ARG A 1 474 ? -15.090 4.613 1.538 1.00 94.38 474 ARG A CA 1
ATOM 3723 C C . ARG A 1 474 ? -14.257 4.706 0.267 1.00 94.38 474 ARG A C 1
ATOM 3725 O O . ARG A 1 474 ? -14.810 4.603 -0.831 1.00 94.38 474 ARG A O 1
ATOM 3732 N N . THR A 1 475 ? -12.942 4.871 0.400 1.00 93.00 475 THR A N 1
ATOM 3733 C CA . THR A 1 475 ? -12.051 4.929 -0.758 1.00 93.00 475 THR A CA 1
ATOM 3734 C C . THR A 1 475 ? -12.100 3.620 -1.540 1.00 93.00 475 THR A C 1
ATOM 3736 O O . THR A 1 475 ? -12.317 3.670 -2.750 1.00 93.00 475 THR A O 1
ATOM 3739 N N . LEU A 1 476 ? -12.032 2.458 -0.879 1.00 93.69 476 LEU A N 1
ATOM 3740 C CA . LEU A 1 476 ? -12.146 1.142 -1.526 1.00 93.69 476 LEU A CA 1
ATOM 3741 C C . LEU A 1 476 ? -13.482 0.962 -2.256 1.00 93.69 476 LEU A C 1
ATOM 3743 O O . LEU A 1 476 ? -13.500 0.502 -3.396 1.00 93.69 476 LEU A O 1
ATOM 3747 N N . ALA A 1 477 ? -14.595 1.358 -1.634 1.00 92.75 477 ALA A N 1
ATOM 3748 C CA . ALA A 1 477 ? -15.925 1.263 -2.236 1.00 92.75 477 ALA A CA 1
ATOM 3749 C C . ALA A 1 477 ? -16.071 2.120 -3.507 1.00 92.75 477 ALA A C 1
ATOM 3751 O O . ALA A 1 477 ? -16.889 1.805 -4.371 1.00 92.75 477 ALA A O 1
ATOM 3752 N N . SER A 1 478 ? -15.266 3.180 -3.637 1.00 91.44 478 SER A N 1
ATOM 3753 C CA . SER A 1 478 ? -15.237 4.057 -4.813 1.00 91.44 478 SER A CA 1
ATOM 3754 C C . SER A 1 478 ? -14.314 3.578 -5.944 1.00 91.44 478 SER A C 1
ATOM 3756 O O . SER A 1 478 ? -14.250 4.231 -6.990 1.00 91.44 478 SER A O 1
ATOM 3758 N N . ILE A 1 479 ? -13.571 2.483 -5.749 1.00 91.19 479 ILE A N 1
ATOM 3759 C CA . ILE A 1 479 ? -12.725 1.893 -6.790 1.00 91.19 479 ILE A CA 1
ATOM 3760 C C . ILE A 1 479 ? -13.591 1.001 -7.685 1.00 91.19 479 ILE A C 1
ATOM 3762 O O . ILE A 1 479 ? -14.287 0.088 -7.236 1.00 91.19 479 ILE A O 1
ATOM 3766 N N . THR A 1 480 ? -13.551 1.277 -8.982 1.00 87.31 480 THR A N 1
ATOM 3767 C CA . THR A 1 480 ? -14.248 0.512 -10.020 1.00 87.31 480 THR A CA 1
ATOM 3768 C C . THR A 1 480 ? -13.463 -0.745 -10.401 1.00 87.31 480 THR A C 1
ATOM 3770 O O . THR A 1 480 ? -12.240 -0.782 -10.300 1.00 87.31 480 THR A O 1
ATOM 3773 N N . LEU A 1 481 ? -14.148 -1.776 -10.910 1.00 79.94 481 LEU A N 1
ATOM 3774 C CA . LEU A 1 481 ? -13.511 -3.046 -11.312 1.00 79.94 481 LEU A CA 1
ATOM 3775 C C . LEU A 1 481 ? -12.464 -2.884 -12.432 1.00 79.94 481 LEU A C 1
ATOM 3777 O O . LEU A 1 481 ? -11.571 -3.713 -12.582 1.00 79.94 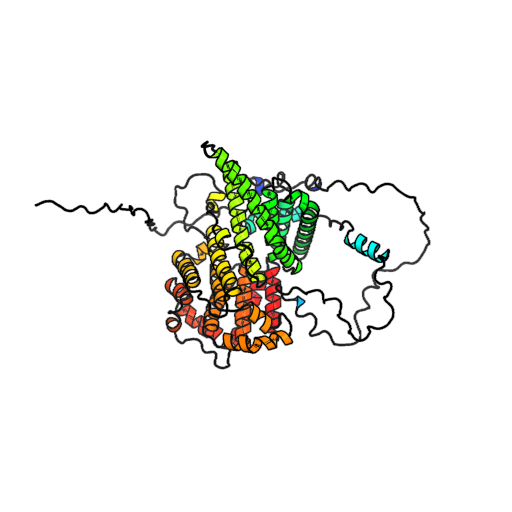481 LEU A O 1
ATOM 3781 N N . SER A 1 482 ? -12.569 -1.822 -13.232 1.00 81.50 482 SER A N 1
ATOM 3782 C CA . SER A 1 482 ? -11.619 -1.500 -14.300 1.00 81.50 482 SER A CA 1
ATOM 3783 C C . SER A 1 482 ? -10.368 -0.765 -13.813 1.00 81.50 482 SER A C 1
ATOM 3785 O O . SER A 1 482 ? -9.402 -0.637 -14.568 1.00 81.50 482 SER A O 1
ATOM 3787 N N . GLU A 1 483 ? -10.351 -0.262 -12.581 1.00 86.94 483 GLU A N 1
ATOM 3788 C CA . GLU A 1 483 ? -9.197 0.448 -12.028 1.00 86.94 483 GLU A CA 1
ATOM 3789 C C . GLU A 1 483 ? -8.166 -0.531 -11.460 1.00 86.94 483 GLU A C 1
ATOM 3791 O O . GLU A 1 483 ? -8.499 -1.612 -10.981 1.00 86.94 483 GLU A O 1
ATOM 3796 N N . VAL A 1 484 ? -6.888 -0.156 -11.546 1.00 89.44 484 VAL A N 1
ATOM 3797 C CA . VAL A 1 484 ? -5.810 -0.866 -10.850 1.00 89.44 484 VAL A CA 1
ATOM 3798 C C . VAL A 1 484 ? -5.470 -0.063 -9.602 1.00 89.44 484 VAL A C 1
ATOM 3800 O O . VAL A 1 484 ? -5.067 1.091 -9.745 1.00 89.44 484 VAL A O 1
ATOM 3803 N N . PRO A 1 485 ? -5.618 -0.629 -8.395 1.00 92.62 485 PRO A N 1
ATOM 3804 C CA . PRO A 1 485 ? -5.264 0.077 -7.175 1.00 92.62 485 PRO A CA 1
ATOM 3805 C C . PRO A 1 485 ? -3.742 0.252 -7.060 1.00 92.62 485 PRO A C 1
ATOM 3807 O O . PRO A 1 485 ? -2.976 -0.641 -7.435 1.00 92.62 485 PRO A O 1
ATOM 3810 N N . ALA A 1 486 ? -3.304 1.386 -6.506 1.00 94.56 486 ALA A N 1
ATOM 3811 C CA . ALA A 1 486 ? -1.900 1.631 -6.182 1.00 94.56 486 ALA A CA 1
ATOM 3812 C C . ALA A 1 486 ? -1.353 0.618 -5.160 1.00 94.56 486 ALA A C 1
ATOM 3814 O O . ALA A 1 486 ? -2.111 -0.012 -4.421 1.00 94.56 486 ALA A O 1
ATOM 3815 N N . ILE A 1 487 ? -0.023 0.490 -5.110 1.00 95.00 487 ILE A N 1
ATOM 3816 C CA . ILE A 1 487 ? 0.701 -0.564 -4.373 1.00 95.00 487 ILE A CA 1
ATOM 3817 C C . ILE A 1 487 ? 0.285 -0.630 -2.892 1.00 95.00 487 ILE A C 1
ATOM 3819 O O . ILE A 1 487 ? 0.096 -1.719 -2.367 1.00 95.00 487 ILE A O 1
ATOM 3823 N N . HIS A 1 488 ? 0.070 0.521 -2.249 1.00 96.69 488 HIS A N 1
ATOM 3824 C CA . HIS A 1 488 ? -0.266 0.625 -0.824 1.00 96.69 488 HIS A CA 1
ATOM 3825 C C . HIS A 1 488 ? -1.737 0.330 -0.488 1.00 96.69 488 HIS A C 1
ATOM 3827 O O . HIS A 1 488 ? -2.081 0.144 0.680 1.00 96.69 488 HIS A O 1
ATOM 3833 N N . VAL A 1 489 ? -2.643 0.355 -1.471 1.00 97.00 489 VAL A N 1
ATOM 3834 C CA . VAL A 1 489 ? -4.094 0.281 -1.227 1.00 97.00 489 VAL A CA 1
ATOM 3835 C C . VAL A 1 489 ? -4.505 -1.063 -0.608 1.00 97.00 489 VAL A C 1
ATOM 3837 O O . VAL A 1 489 ? -5.232 -1.027 0.385 1.00 97.00 489 VAL A O 1
ATOM 3840 N N . PRO A 1 490 ? -4.044 -2.237 -1.098 1.00 96.19 490 PRO A N 1
ATOM 3841 C CA . PRO A 1 490 ? -4.377 -3.524 -0.485 1.00 96.19 490 PRO A CA 1
ATOM 3842 C C . PRO A 1 490 ? -3.968 -3.625 0.984 1.00 96.19 490 PRO A C 1
ATOM 3844 O O . PRO A 1 490 ? -4.767 -4.049 1.812 1.00 96.19 490 PRO A O 1
ATOM 3847 N N . ARG A 1 491 ? -2.748 -3.201 1.325 1.00 96.25 491 ARG A N 1
ATOM 3848 C CA . ARG A 1 491 ? -2.257 -3.224 2.706 1.00 96.25 491 ARG A CA 1
ATOM 3849 C C . ARG A 1 491 ? -3.013 -2.237 3.588 1.00 96.25 491 ARG A C 1
ATOM 3851 O O . ARG A 1 491 ? -3.374 -2.566 4.710 1.00 96.25 491 ARG A O 1
ATOM 3858 N N . SER A 1 492 ? -3.306 -1.044 3.074 1.00 98.00 492 SER A N 1
ATOM 3859 C CA . SER A 1 492 ? -4.081 -0.035 3.808 1.00 98.00 492 SER A CA 1
ATOM 3860 C C . SER A 1 492 ? -5.491 -0.555 4.129 1.00 98.00 492 SER A C 1
ATOM 3862 O O . SER A 1 492 ? -5.964 -0.422 5.254 1.00 98.00 492 SER A O 1
ATOM 3864 N N . ALA A 1 493 ? -6.134 -1.217 3.163 1.00 97.75 493 ALA A N 1
ATOM 3865 C CA . ALA A 1 493 ? -7.411 -1.905 3.345 1.00 97.75 493 ALA A CA 1
ATOM 3866 C C . ALA A 1 493 ? -7.335 -3.032 4.378 1.00 97.75 493 ALA A C 1
ATOM 3868 O O . ALA A 1 493 ? -8.212 -3.153 5.227 1.00 97.75 493 ALA A O 1
ATOM 3869 N N . TYR A 1 494 ? -6.276 -3.835 4.325 1.00 97.38 494 TYR A N 1
ATOM 3870 C CA . TYR A 1 494 ? -6.034 -4.889 5.298 1.00 97.38 494 TYR A CA 1
ATOM 3871 C C . TYR A 1 494 ? -5.859 -4.337 6.717 1.00 97.38 494 TYR A C 1
ATOM 3873 O O . TYR A 1 494 ? -6.551 -4.797 7.619 1.00 97.38 494 TYR A O 1
ATOM 3881 N N . HIS A 1 495 ? -5.055 -3.285 6.907 1.00 98.12 495 HIS A N 1
ATOM 3882 C CA . HIS A 1 495 ? -4.919 -2.608 8.200 1.00 98.12 495 HIS A CA 1
ATOM 3883 C C . HIS A 1 495 ? -6.261 -2.053 8.698 1.00 98.12 495 HIS A C 1
ATOM 3885 O O . HIS A 1 495 ? -6.588 -2.223 9.865 1.00 98.12 495 HIS A O 1
ATOM 3891 N N . ALA A 1 496 ? -7.084 -1.457 7.828 1.00 98.56 496 ALA A N 1
ATOM 3892 C CA . ALA A 1 496 ? -8.437 -1.038 8.204 1.00 98.56 496 ALA A CA 1
ATOM 3893 C C . ALA A 1 496 ? -9.298 -2.226 8.677 1.00 98.56 496 ALA A C 1
ATOM 3895 O O . ALA A 1 496 ? -9.995 -2.120 9.683 1.00 98.56 496 ALA A O 1
ATOM 3896 N N . GLY A 1 497 ? -9.216 -3.368 7.988 1.00 98.19 497 GLY A N 1
ATOM 3897 C CA . GLY A 1 497 ? -9.868 -4.611 8.400 1.00 98.19 497 GLY A CA 1
ATOM 3898 C C . GLY A 1 497 ? -9.368 -5.135 9.749 1.00 98.19 497 GLY A C 1
ATOM 3899 O O . GLY A 1 497 ? -10.188 -5.542 10.568 1.00 98.19 497 GLY A O 1
ATOM 3900 N N . LEU A 1 498 ? -8.057 -5.070 10.009 1.00 97.75 498 LEU A N 1
ATOM 3901 C CA . LEU A 1 498 ? -7.466 -5.438 11.298 1.00 97.75 498 LEU A CA 1
ATOM 3902 C C . LEU A 1 498 ? -8.012 -4.571 12.431 1.00 97.75 498 LEU A C 1
ATOM 3904 O O . LEU A 1 498 ? -8.447 -5.115 13.435 1.00 97.75 498 LEU A O 1
ATOM 3908 N N . ILE A 1 499 ? -8.073 -3.248 12.251 1.00 98.50 499 ILE A N 1
ATOM 3909 C CA . ILE A 1 499 ? -8.651 -2.329 13.246 1.00 98.50 499 ILE A CA 1
ATOM 3910 C C . ILE A 1 499 ? -10.094 -2.715 13.582 1.00 98.50 499 ILE A C 1
ATOM 3912 O O . ILE A 1 499 ? -10.460 -2.763 14.756 1.00 98.50 499 ILE A O 1
ATOM 3916 N N . LEU A 1 500 ? -10.904 -3.025 12.565 1.00 98.31 500 LEU A N 1
ATOM 3917 C CA . LEU A 1 500 ? -12.296 -3.436 12.755 1.00 98.31 500 LEU A CA 1
ATOM 3918 C C . LEU A 1 500 ? -12.406 -4.776 13.492 1.00 98.31 500 LEU A C 1
ATOM 3920 O O . LEU A 1 500 ? -13.205 -4.886 14.417 1.00 98.31 500 LEU A O 1
ATOM 3924 N N . CYS A 1 501 ? -11.587 -5.767 13.127 1.00 97.62 501 CYS A N 1
ATOM 3925 C CA . CYS A 1 501 ? -11.554 -7.064 13.810 1.00 97.62 501 CYS A CA 1
ATOM 3926 C C . CYS A 1 501 ? -11.102 -6.918 15.269 1.00 97.62 501 CYS A C 1
ATOM 3928 O O . CYS A 1 501 ? -11.739 -7.461 16.169 1.00 97.62 501 CYS A O 1
ATOM 3930 N N . SER A 1 502 ? -10.042 -6.147 15.514 1.00 97.75 502 SER A N 1
ATOM 3931 C CA . SER A 1 502 ? -9.518 -5.898 16.856 1.00 97.75 502 SER A CA 1
ATOM 3932 C C . SER A 1 502 ? -10.543 -5.201 17.741 1.00 97.75 502 SER A C 1
ATOM 3934 O O . SER A 1 502 ? -10.765 -5.630 18.867 1.00 97.75 502 SER A O 1
ATOM 3936 N N . LEU A 1 503 ? -11.226 -4.168 17.243 1.00 97.12 503 LEU A N 1
ATOM 3937 C CA . LEU A 1 503 ? -12.299 -3.515 17.994 1.00 97.12 503 LEU A CA 1
ATOM 3938 C C . LEU A 1 503 ? -13.492 -4.451 18.219 1.00 97.12 503 LEU A C 1
ATOM 3940 O O . LEU A 1 503 ? -14.035 -4.489 19.319 1.00 97.12 503 LEU A O 1
ATOM 3944 N N . ALA A 1 504 ? -13.877 -5.253 17.225 1.00 95.50 504 ALA A N 1
ATOM 3945 C CA . ALA A 1 504 ? -14.955 -6.221 17.397 1.00 95.50 504 ALA A CA 1
ATOM 3946 C C . ALA A 1 504 ? -14.652 -7.238 18.512 1.00 95.50 504 ALA A C 1
ATOM 3948 O O . ALA A 1 504 ? -15.560 -7.616 19.247 1.00 95.50 504 ALA A O 1
ATOM 3949 N N . ILE A 1 505 ? -13.394 -7.654 18.674 1.00 95.06 505 ILE A N 1
ATOM 3950 C CA . ILE A 1 505 ? -13.002 -8.681 19.649 1.00 95.06 505 ILE A CA 1
ATOM 3951 C C . ILE A 1 505 ? -12.672 -8.077 21.020 1.00 95.06 505 ILE A C 1
ATOM 3953 O O . ILE A 1 505 ? -13.150 -8.574 22.039 1.00 95.06 505 ILE A O 1
ATOM 3957 N N . PHE A 1 506 ? -11.880 -7.005 21.056 1.00 96.31 506 PHE A N 1
ATOM 3958 C CA . PHE A 1 506 ? -11.250 -6.499 22.280 1.00 96.31 506 PHE A CA 1
ATOM 3959 C C . PHE A 1 506 ? -11.915 -5.247 22.863 1.00 96.31 506 PHE A C 1
ATOM 3961 O O . PHE A 1 506 ? -11.624 -4.892 24.003 1.00 96.31 506 PHE A O 1
ATOM 3968 N N . ALA A 1 507 ? -12.802 -4.561 22.129 1.00 94.44 507 ALA A N 1
ATOM 3969 C CA . ALA A 1 507 ? -13.462 -3.378 22.679 1.00 94.44 507 ALA A CA 1
ATOM 3970 C C . ALA A 1 507 ? -14.393 -3.754 23.849 1.00 94.44 507 ALA A C 1
ATOM 3972 O O . ALA A 1 507 ? -15.044 -4.809 23.804 1.00 94.44 507 ALA A O 1
ATOM 3973 N N . PRO A 1 508 ? -14.489 -2.894 24.883 1.00 92.31 508 PRO A N 1
ATOM 3974 C CA . PRO A 1 508 ? -15.384 -3.120 26.014 1.00 92.31 508 PRO A CA 1
ATOM 3975 C C . PRO A 1 508 ? -16.850 -3.151 25.561 1.00 92.31 508 PRO A C 1
ATOM 3977 O O . PRO A 1 508 ? -17.208 -2.556 24.547 1.00 92.31 508 PRO A O 1
ATOM 3980 N N . GLU A 1 509 ? -17.728 -3.779 26.350 1.00 85.25 509 GLU A N 1
ATOM 3981 C CA . GLU A 1 509 ? -19.171 -3.840 26.046 1.00 85.25 509 GLU A CA 1
ATOM 3982 C C . GLU A 1 509 ? -19.797 -2.448 25.851 1.00 85.25 509 GLU A C 1
ATOM 3984 O O . GLU A 1 509 ? -20.713 -2.280 25.052 1.00 85.25 509 GLU A O 1
ATOM 3989 N N . GLN A 1 510 ? -19.271 -1.437 26.549 1.00 79.19 510 GLN A N 1
ATOM 3990 C CA . GLN A 1 510 ? -19.683 -0.036 26.445 1.00 79.19 510 GLN A CA 1
ATOM 3991 C C . GLN A 1 510 ? -18.738 0.773 25.544 1.00 79.19 510 GLN A C 1
ATOM 3993 O O . GLN A 1 510 ? -18.311 1.870 25.905 1.00 79.19 510 GLN A O 1
ATOM 3998 N N . PHE A 1 511 ? -18.366 0.245 24.377 1.00 85.62 511 PHE A N 1
ATOM 3999 C CA . PHE A 1 511 ? -17.640 1.025 23.375 1.00 85.62 511 PHE A CA 1
ATOM 4000 C C . PHE A 1 511 ? -18.553 2.125 22.813 1.00 85.62 511 PHE A C 1
ATOM 4002 O O . PHE A 1 511 ? -19.387 1.888 21.943 1.00 85.62 511 PHE A O 1
ATOM 4009 N N . VAL A 1 512 ? -18.424 3.341 23.348 1.00 86.88 512 VAL A N 1
ATOM 4010 C CA . VAL A 1 512 ? -19.269 4.481 22.974 1.00 86.88 512 VAL A CA 1
ATOM 4011 C C . VAL A 1 512 ? -18.489 5.439 22.083 1.00 86.88 512 VAL A C 1
ATOM 4013 O O . VAL A 1 512 ? -17.455 5.983 22.472 1.00 86.88 512 VAL A O 1
ATOM 4016 N N . LEU A 1 513 ? -19.025 5.682 20.888 1.00 90.56 513 LEU A N 1
ATOM 4017 C CA . LEU A 1 513 ? -18.543 6.739 20.005 1.00 90.56 513 LEU A CA 1
ATOM 4018 C C . LEU A 1 513 ? -19.025 8.119 20.488 1.00 90.56 513 LEU A C 1
ATOM 4020 O O . LEU A 1 513 ? -20.171 8.227 20.940 1.00 90.56 513 LEU A O 1
ATOM 4024 N N . PRO A 1 514 ? -18.212 9.182 20.330 1.00 90.88 514 PRO A N 1
ATOM 4025 C CA . PRO A 1 514 ? -18.593 10.547 20.696 1.00 90.88 514 PRO A CA 1
ATOM 4026 C C . PRO A 1 514 ? -19.936 10.995 20.105 1.00 90.88 514 PRO A C 1
ATOM 4028 O O . PRO A 1 514 ? -20.383 10.516 19.053 1.00 90.88 514 PRO A O 1
ATOM 4031 N N . SER A 1 515 ? -20.629 11.914 20.782 1.00 87.94 515 SER A N 1
ATOM 4032 C CA . SER A 1 515 ? -21.964 12.352 20.353 1.00 87.94 515 SER A CA 1
ATOM 4033 C C . SER A 1 515 ? -21.892 13.170 19.067 1.00 87.94 515 SER A C 1
ATOM 4035 O O . SER A 1 515 ? -22.609 12.861 18.107 1.00 87.94 515 SER A O 1
ATOM 4037 N N . SER A 1 516 ? -20.970 14.132 19.025 1.00 89.69 516 SER A N 1
ATOM 4038 C CA . SER A 1 516 ? -20.634 14.945 17.855 1.00 89.69 516 SER A CA 1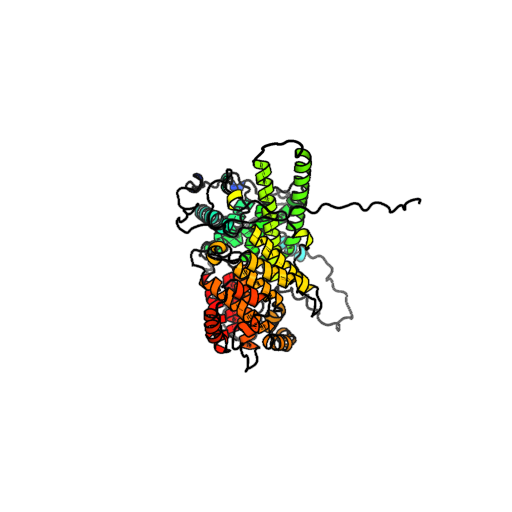
ATOM 4039 C C . SER A 1 516 ? -19.189 14.724 17.408 1.00 89.69 516 SER A C 1
ATOM 4041 O O . SER A 1 516 ? -18.307 14.443 18.215 1.00 89.69 516 SER A O 1
ATOM 4043 N N . ILE A 1 517 ? -18.939 14.944 16.117 1.00 90.81 517 ILE A N 1
ATOM 4044 C CA . ILE A 1 517 ? -17.589 15.025 15.552 1.00 90.81 517 ILE A CA 1
ATOM 4045 C C . ILE A 1 517 ? -16.762 16.158 16.182 1.00 90.81 517 ILE A C 1
ATOM 4047 O O . ILE A 1 517 ? -15.537 16.069 16.242 1.00 90.81 517 ILE A O 1
ATOM 4051 N N . ASP A 1 518 ? -17.425 17.197 16.701 1.00 89.88 518 ASP A N 1
ATOM 4052 C CA . ASP A 1 518 ? -16.774 18.347 17.341 1.00 89.88 518 ASP A CA 1
ATOM 4053 C C . ASP A 1 518 ? -15.988 17.954 18.599 1.00 89.88 518 ASP A C 1
ATOM 4055 O O . ASP A 1 518 ? -14.978 18.578 18.914 1.00 89.88 518 ASP A O 1
ATOM 4059 N N . GLU A 1 519 ? -16.399 16.883 19.288 1.00 91.12 519 GLU A N 1
ATOM 4060 C CA . GLU A 1 519 ? -15.691 16.347 20.459 1.00 91.12 519 GLU A CA 1
ATOM 4061 C C . GLU A 1 519 ? -14.306 15.798 20.089 1.00 91.12 519 GLU A C 1
ATOM 4063 O O . GLU A 1 519 ? -13.391 15.813 20.908 1.00 91.12 519 GLU A O 1
ATOM 4068 N N . MET A 1 520 ? -14.133 15.362 18.838 1.00 91.38 520 MET A N 1
ATOM 4069 C CA . MET A 1 520 ? -12.867 14.853 18.313 1.00 91.38 520 MET A CA 1
ATOM 4070 C C . MET A 1 520 ? -12.108 15.893 17.476 1.00 91.38 520 MET A C 1
ATOM 4072 O O . MET A 1 520 ? -10.966 15.654 17.090 1.00 91.38 520 MET A O 1
ATOM 4076 N N . ALA A 1 521 ? -12.693 17.065 17.204 1.00 87.06 521 ALA A N 1
ATOM 4077 C CA . ALA A 1 521 ? -12.106 18.088 16.331 1.00 87.06 521 ALA A CA 1
ATOM 4078 C C . ALA A 1 521 ? -10.825 18.737 16.893 1.00 87.06 521 ALA A C 1
ATOM 4080 O O . ALA A 1 521 ? -10.142 19.474 16.181 1.00 87.06 521 ALA A O 1
ATOM 4081 N N . ALA A 1 522 ? -10.479 18.467 18.157 1.00 90.56 522 ALA A N 1
ATOM 4082 C CA . ALA A 1 522 ? -9.201 18.860 18.746 1.00 90.56 522 ALA A CA 1
ATOM 4083 C C . ALA A 1 522 ? -8.016 18.035 18.209 1.00 90.56 522 ALA A C 1
ATOM 4085 O O . ALA A 1 522 ? -6.886 18.527 18.211 1.00 90.56 522 ALA A O 1
ATOM 4086 N N . TYR A 1 523 ? -8.254 16.807 17.738 1.00 95.06 523 TYR A N 1
ATOM 4087 C CA . TYR A 1 523 ? -7.204 15.947 17.200 1.00 95.06 523 TYR A CA 1
ATOM 4088 C C . TYR A 1 523 ? -6.844 16.351 15.767 1.00 95.06 523 TYR A C 1
ATOM 4090 O O . TYR A 1 523 ? -7.718 16.642 14.947 1.00 95.06 523 TYR A O 1
ATOM 4098 N N . ALA A 1 524 ? -5.543 16.397 15.467 1.00 94.81 524 ALA A N 1
ATOM 4099 C CA . ALA A 1 524 ? -5.033 16.923 14.202 1.00 94.81 524 ALA A CA 1
ATOM 4100 C C . ALA A 1 524 ? -5.579 16.162 12.981 1.00 94.81 524 ALA A C 1
ATOM 4102 O O . ALA A 1 524 ? -5.977 16.774 11.994 1.00 94.81 524 ALA A O 1
ATOM 4103 N N . ASP A 1 525 ? -5.664 14.840 13.058 1.00 95.62 525 ASP A N 1
ATOM 4104 C CA . ASP A 1 525 ? -6.272 13.982 12.040 1.00 95.62 525 ASP A CA 1
ATOM 4105 C C . ASP A 1 525 ? -7.732 14.343 11.734 1.00 95.62 525 ASP A C 1
ATOM 4107 O O . ASP A 1 525 ? -8.083 14.597 10.578 1.00 95.62 525 ASP A O 1
ATOM 4111 N N . ILE A 1 526 ? -8.580 14.403 12.761 1.00 96.19 526 ILE A N 1
ATOM 4112 C CA . ILE A 1 526 ? -10.010 14.680 12.609 1.00 96.19 526 ILE A CA 1
ATOM 4113 C C . ILE A 1 526 ? -10.222 16.114 12.140 1.00 96.19 526 ILE A C 1
ATOM 4115 O O . ILE A 1 526 ? -11.002 16.351 11.217 1.00 96.19 526 ILE A O 1
ATOM 4119 N N . LYS A 1 527 ? -9.468 17.063 12.701 1.00 95.38 527 LYS A N 1
ATOM 4120 C CA . LYS A 1 527 ? -9.449 18.455 12.253 1.00 95.38 527 LYS A CA 1
ATOM 4121 C C . LYS A 1 527 ? -9.072 18.573 10.777 1.00 95.38 527 LYS A C 1
ATOM 4123 O O . LYS A 1 527 ? -9.718 19.308 10.035 1.00 95.38 527 LYS A O 1
ATOM 4128 N N . ALA A 1 528 ? -8.054 17.839 10.321 1.00 94.88 528 ALA A N 1
ATOM 4129 C CA . ALA A 1 528 ? -7.659 17.852 8.916 1.00 94.88 528 ALA A CA 1
ATOM 4130 C C . ALA A 1 528 ? -8.794 17.358 8.010 1.00 94.88 528 ALA A C 1
ATOM 4132 O O . ALA A 1 528 ? -9.028 17.954 6.960 1.00 94.88 528 ALA A O 1
ATOM 4133 N N . LEU A 1 529 ? -9.509 16.302 8.410 1.00 95.06 529 LEU A N 1
ATOM 4134 C CA . LEU A 1 529 ? -10.624 15.741 7.644 1.00 95.06 529 LEU A CA 1
ATOM 4135 C C . LEU A 1 529 ? -11.831 16.685 7.580 1.00 95.06 529 LEU A C 1
ATOM 4137 O O . LEU A 1 529 ? -12.397 16.871 6.497 1.00 95.06 529 LEU A O 1
ATOM 4141 N N . THR A 1 530 ? -12.210 17.296 8.704 1.00 93.88 530 THR A N 1
ATOM 4142 C CA . THR A 1 530 ? -13.364 18.205 8.784 1.00 93.88 530 THR A CA 1
ATOM 4143 C C . THR A 1 530 ? -13.098 19.519 8.056 1.00 93.88 530 THR A C 1
ATOM 4145 O O . THR A 1 530 ? -13.899 19.914 7.210 1.00 93.88 530 THR A O 1
ATOM 4148 N N . GLU A 1 531 ? -11.941 20.155 8.277 1.00 92.56 531 GLU A N 1
ATOM 4149 C CA . GLU A 1 531 ? -11.556 21.397 7.586 1.00 92.56 531 GLU A CA 1
ATOM 4150 C C . GLU A 1 531 ? -11.359 21.203 6.074 1.00 92.56 531 GLU A C 1
ATOM 4152 O O . GLU A 1 531 ? -11.446 22.161 5.304 1.00 92.56 531 GLU A O 1
ATOM 4157 N N . SER A 1 532 ? -11.085 19.970 5.641 1.00 91.00 532 SER A N 1
ATOM 4158 C CA . SER A 1 532 ? -10.964 19.601 4.225 1.00 91.00 532 SER A CA 1
ATOM 4159 C C . SER A 1 532 ? -12.297 19.206 3.582 1.00 91.00 532 SER A C 1
ATOM 4161 O O . SER A 1 532 ? -12.334 18.952 2.379 1.00 91.00 532 SER A O 1
ATOM 4163 N N . GLY A 1 533 ? -13.381 19.112 4.361 1.00 90.69 533 GLY A N 1
ATOM 4164 C CA . GLY A 1 533 ? -14.689 18.643 3.893 1.00 90.69 533 GLY A CA 1
ATOM 4165 C C . GLY A 1 533 ? -14.731 17.157 3.513 1.00 90.69 533 GLY A C 1
ATOM 4166 O O . GLY A 1 533 ? -15.669 16.730 2.845 1.00 90.69 533 GLY A O 1
ATOM 4167 N N . LEU A 1 534 ? -13.727 16.368 3.914 1.00 91.44 534 LEU A N 1
ATOM 4168 C CA . LEU A 1 534 ? -13.640 14.927 3.633 1.00 91.44 534 LEU A CA 1
ATOM 4169 C C . LEU A 1 534 ? -14.368 14.076 4.683 1.00 91.44 534 LEU A C 1
ATOM 4171 O O . LEU A 1 534 ? -14.660 12.904 4.440 1.00 91.44 534 LEU A O 1
ATOM 4175 N N . LEU A 1 535 ? -14.692 14.676 5.828 1.00 93.69 535 LEU A N 1
ATOM 4176 C CA . LEU A 1 535 ? -15.554 14.101 6.849 1.00 93.69 535 LEU A CA 1
ATOM 4177 C C . LEU A 1 535 ? -16.586 15.149 7.269 1.00 93.69 535 LEU A C 1
ATOM 4179 O O . LEU A 1 535 ? -16.301 16.051 8.054 1.00 93.69 535 LEU A O 1
ATOM 4183 N N . THR A 1 536 ? -17.778 15.059 6.685 1.00 93.00 536 THR A N 1
ATOM 4184 C CA . THR A 1 536 ? -18.886 15.974 6.977 1.00 93.00 536 THR A CA 1
ATOM 4185 C C . THR A 1 536 ? -19.701 15.502 8.182 1.00 93.00 536 THR A C 1
ATOM 4187 O O . THR A 1 536 ? -19.626 14.344 8.593 1.00 93.00 536 THR A O 1
ATOM 4190 N N . TRP A 1 537 ? -20.560 16.373 8.715 1.00 92.19 537 TRP A N 1
ATOM 4191 C CA . TRP A 1 537 ? -21.523 15.981 9.750 1.00 92.19 537 TRP A CA 1
ATOM 4192 C C . TRP A 1 537 ? -22.426 14.816 9.304 1.00 92.19 537 TRP A C 1
ATOM 4194 O O . TRP A 1 537 ? -22.715 13.921 10.094 1.00 92.19 537 TRP A O 1
ATOM 4204 N N . TYR A 1 538 ? -22.835 14.783 8.030 1.00 93.06 538 TYR A N 1
ATOM 4205 C CA . TYR A 1 538 ? -23.648 13.687 7.496 1.00 93.06 538 TYR A CA 1
ATOM 4206 C C . TYR A 1 538 ? -22.870 12.367 7.463 1.00 93.06 538 TYR A C 1
ATOM 4208 O O . TYR A 1 538 ? -23.393 11.322 7.853 1.00 93.06 538 TYR A O 1
ATOM 4216 N N . ASP A 1 539 ? -21.598 12.421 7.056 1.00 94.25 539 ASP A N 1
ATOM 4217 C CA . ASP A 1 539 ? -20.716 11.255 7.100 1.00 94.25 539 ASP A CA 1
ATOM 4218 C C . ASP A 1 539 ? -20.539 10.745 8.535 1.00 94.25 539 ASP A C 1
ATOM 4220 O O . ASP A 1 539 ? -20.543 9.536 8.746 1.00 94.25 539 ASP A O 1
ATOM 4224 N N . TRP A 1 540 ? -20.446 11.647 9.519 1.00 94.94 540 TRP A N 1
ATOM 4225 C CA . TRP A 1 540 ? -20.352 11.291 10.935 1.00 94.94 540 TRP A CA 1
ATOM 4226 C C . TRP A 1 540 ? -21.600 10.567 11.453 1.00 94.94 540 TRP A C 1
ATOM 4228 O O . TRP A 1 540 ? -21.480 9.558 12.143 1.00 94.94 540 TRP A O 1
ATOM 4238 N N . GLN A 1 541 ? -22.804 11.031 11.101 1.00 93.75 541 GLN A N 1
ATOM 4239 C CA . GLN A 1 541 ? -24.039 10.343 11.503 1.00 93.75 541 GLN A CA 1
ATOM 4240 C C . GLN A 1 541 ? -24.109 8.928 10.927 1.00 93.75 541 GLN A C 1
ATOM 4242 O O . GLN A 1 541 ? -24.450 7.981 11.637 1.00 93.75 541 GLN A O 1
ATOM 4247 N N . ARG A 1 542 ? -23.725 8.769 9.655 1.00 93.00 542 ARG A N 1
ATOM 4248 C CA . ARG A 1 542 ? -23.628 7.451 9.025 1.00 93.00 542 ARG A CA 1
ATOM 4249 C C . ARG A 1 542 ? -22.579 6.577 9.709 1.00 93.00 542 ARG A C 1
ATOM 4251 O O . ARG A 1 542 ? -22.869 5.435 10.039 1.00 93.00 542 ARG A O 1
ATOM 4258 N N . PHE A 1 543 ? -21.393 7.124 9.961 1.00 95.06 543 PHE A N 1
ATOM 4259 C CA . PHE A 1 543 ? -20.325 6.439 10.682 1.00 95.06 543 PHE A CA 1
ATOM 4260 C C . PHE A 1 543 ? -20.797 5.943 12.053 1.00 95.06 543 PHE A C 1
ATOM 4262 O O . PHE A 1 543 ? -20.608 4.783 12.392 1.00 95.06 543 PHE A O 1
ATOM 4269 N N . LYS A 1 544 ? -21.495 6.766 12.834 1.00 93.88 544 LYS A N 1
ATOM 4270 C CA . LYS A 1 544 ? -22.021 6.306 14.123 1.00 93.88 544 LYS A CA 1
ATOM 4271 C C . LYS A 1 544 ? -23.011 5.157 13.974 1.00 93.88 544 LYS A C 1
ATOM 4273 O O . LYS A 1 544 ? -22.901 4.191 14.713 1.00 93.88 544 LYS A O 1
ATOM 4278 N N . SER A 1 545 ? -23.932 5.248 13.017 1.00 91.38 545 SER A N 1
ATOM 4279 C CA . SER A 1 545 ? -24.908 4.182 12.756 1.00 91.38 545 SER A CA 1
ATOM 4280 C C . SER A 1 545 ? -24.248 2.863 12.337 1.00 91.38 545 SER A C 1
ATOM 4282 O O . SER A 1 545 ? -24.720 1.794 12.713 1.00 91.38 545 SER A O 1
ATOM 4284 N N . ASP A 1 546 ? -23.177 2.937 11.547 1.00 92.50 546 ASP A N 1
ATOM 4285 C CA . ASP A 1 546 ? -22.548 1.774 10.915 1.00 92.50 546 ASP A CA 1
ATOM 4286 C C . ASP A 1 546 ? -21.420 1.152 11.769 1.00 92.50 546 ASP A C 1
ATOM 4288 O O . ASP A 1 546 ? -20.925 0.086 11.410 1.00 92.50 546 ASP A O 1
ATOM 4292 N N . TYR A 1 547 ? -20.993 1.795 12.870 1.00 93.62 547 TYR A N 1
ATOM 4293 C CA . TYR A 1 547 ? -19.810 1.386 13.652 1.00 93.62 547 TYR A CA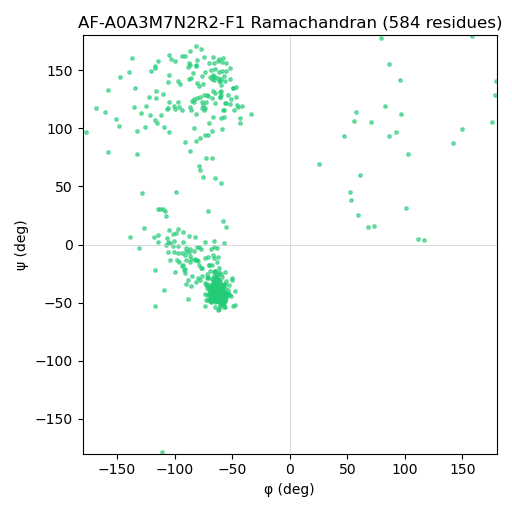 1
ATOM 4294 C C . TYR A 1 547 ? -19.976 1.467 15.186 1.00 93.62 547 TYR A C 1
ATOM 4296 O O . TYR A 1 547 ? -19.002 1.263 15.910 1.00 93.62 547 TYR A O 1
ATOM 4304 N N . SER A 1 548 ? -21.168 1.768 15.718 1.00 88.50 548 SER A N 1
ATOM 4305 C CA . SER A 1 548 ? -21.386 1.886 17.174 1.00 88.50 548 SER A CA 1
ATOM 4306 C C . SER A 1 548 ? -21.472 0.557 17.923 1.00 88.50 548 SER A C 1
ATOM 4308 O O . SER A 1 548 ? -21.322 0.538 19.139 1.00 88.50 548 SER A O 1
ATOM 4310 N N . GLU A 1 549 ? -21.763 -0.541 17.229 1.00 89.38 549 GLU A N 1
ATOM 4311 C CA . GLU A 1 549 ? -22.049 -1.841 17.840 1.00 89.38 549 GLU A CA 1
ATOM 4312 C C . GLU A 1 549 ? -21.062 -2.905 17.362 1.00 89.38 549 GLU A C 1
ATOM 4314 O O . GLU A 1 549 ? -20.608 -2.885 16.216 1.00 89.38 549 GLU A O 1
ATOM 4319 N N . ARG A 1 550 ? -20.777 -3.890 18.221 1.00 90.06 550 ARG A N 1
ATOM 4320 C CA . ARG A 1 550 ? -19.858 -4.994 17.906 1.00 90.06 550 ARG A CA 1
ATOM 4321 C C . ARG A 1 550 ? -20.274 -5.760 16.647 1.00 90.06 550 ARG A C 1
ATOM 4323 O O . ARG A 1 550 ? -19.433 -6.010 15.789 1.00 90.06 550 ARG A O 1
ATOM 4330 N N . GLU A 1 551 ? -21.557 -6.092 16.510 1.00 90.94 551 GLU A N 1
ATOM 4331 C CA . GLU A 1 551 ? -22.083 -6.796 15.329 1.00 90.94 551 GLU A CA 1
ATOM 4332 C C . GLU A 1 551 ? -21.847 -5.989 14.045 1.00 90.94 551 GLU A C 1
ATOM 4334 O O . GLU A 1 551 ? -21.404 -6.531 13.032 1.00 90.94 551 GLU A O 1
ATOM 4339 N N . ARG A 1 552 ? -22.025 -4.665 14.113 1.00 93.88 552 ARG A N 1
ATOM 4340 C CA . ARG A 1 552 ? -21.753 -3.761 12.994 1.00 93.88 552 ARG A CA 1
ATOM 4341 C C . ARG A 1 552 ? -20.276 -3.730 12.623 1.00 93.88 552 ARG A C 1
ATOM 4343 O O . ARG A 1 552 ? -19.953 -3.786 11.443 1.00 93.88 552 ARG A O 1
ATOM 4350 N N . LEU A 1 553 ? -19.364 -3.712 13.595 1.00 94.62 553 LEU A N 1
ATOM 4351 C CA . LEU A 1 553 ? -17.922 -3.778 13.318 1.00 94.62 553 LEU A CA 1
ATOM 4352 C C . LEU A 1 553 ? -17.544 -5.054 12.546 1.00 94.62 553 LEU A C 1
ATOM 4354 O O . LEU A 1 553 ? -16.768 -4.981 11.591 1.00 94.62 553 LEU A O 1
ATOM 4358 N N . VAL A 1 554 ? -18.143 -6.198 12.898 1.00 95.25 554 VAL A N 1
ATOM 4359 C CA . VAL A 1 554 ? -17.977 -7.473 12.174 1.00 95.25 554 VAL A CA 1
ATOM 4360 C C . VAL A 1 554 ? -18.526 -7.377 10.744 1.00 95.25 554 VAL A C 1
ATOM 4362 O O . VAL A 1 554 ? -17.857 -7.804 9.796 1.00 95.25 554 VAL A O 1
ATOM 4365 N N . GLU A 1 555 ? -19.700 -6.767 10.548 1.00 95.94 555 GLU A N 1
ATOM 4366 C CA . GLU A 1 555 ? -20.258 -6.501 9.212 1.00 95.94 555 GLU A CA 1
ATOM 4367 C C . GLU A 1 555 ? -19.315 -5.624 8.369 1.00 95.94 555 GLU A C 1
ATOM 4369 O O . GLU A 1 555 ? -19.039 -5.934 7.204 1.00 95.94 555 GLU A O 1
ATOM 4374 N N . GLN A 1 556 ? -18.765 -4.555 8.954 1.00 97.12 556 GLN A N 1
ATOM 4375 C CA . GLN A 1 556 ? -17.847 -3.655 8.254 1.00 97.12 556 GLN A CA 1
ATOM 4376 C C . GLN A 1 556 ? -16.520 -4.342 7.911 1.00 97.12 556 GLN A C 1
ATOM 4378 O O . GLN A 1 556 ? -16.029 -4.178 6.790 1.00 97.12 556 GLN A O 1
ATOM 4383 N N . ALA A 1 557 ? -15.970 -5.165 8.809 1.00 97.00 557 ALA A N 1
ATOM 4384 C CA . ALA A 1 557 ? -14.778 -5.970 8.539 1.00 97.00 557 ALA A CA 1
ATOM 4385 C C . ALA A 1 557 ? -15.018 -6.974 7.395 1.00 97.00 557 ALA A C 1
ATOM 4387 O O . ALA A 1 557 ? -14.195 -7.105 6.483 1.00 97.00 557 ALA A O 1
ATOM 4388 N N . THR A 1 558 ? -16.189 -7.616 7.380 1.00 97.00 558 THR A N 1
ATOM 4389 C CA . THR A 1 558 ? -16.615 -8.525 6.301 1.00 97.00 558 THR A CA 1
ATOM 4390 C C . THR A 1 558 ? -16.747 -7.787 4.963 1.00 97.00 558 THR A C 1
ATOM 4392 O O . THR A 1 558 ? -16.324 -8.287 3.913 1.00 97.00 558 THR A O 1
ATOM 4395 N N . SER A 1 559 ? -17.279 -6.561 4.989 1.00 96.88 559 SER A N 1
ATOM 4396 C CA . SER A 1 559 ? -17.339 -5.671 3.826 1.00 96.88 559 SER A CA 1
ATOM 4397 C C . SER A 1 559 ? -15.936 -5.323 3.307 1.00 96.88 559 SER A C 1
ATOM 4399 O O . SER A 1 559 ? -15.688 -5.430 2.104 1.00 96.88 559 SER A O 1
ATOM 4401 N N . VAL A 1 560 ? -14.982 -5.001 4.190 1.00 96.94 560 VAL A N 1
ATOM 4402 C CA . VAL A 1 560 ? -13.578 -4.753 3.810 1.00 96.94 560 VAL A CA 1
ATOM 4403 C C . VAL A 1 560 ? -12.941 -5.990 3.168 1.00 96.94 560 VAL A C 1
ATOM 4405 O O . VAL A 1 560 ? -12.326 -5.859 2.108 1.00 96.94 560 VAL A O 1
ATOM 4408 N N . SER A 1 561 ? -13.143 -7.190 3.725 1.00 96.00 561 SER A N 1
ATOM 4409 C CA . SER A 1 561 ? -12.678 -8.440 3.098 1.00 96.00 561 SER A CA 1
ATOM 4410 C C . SER A 1 561 ? -13.260 -8.622 1.689 1.00 96.00 561 SER A C 1
ATOM 4412 O O . SER A 1 561 ? -12.542 -8.887 0.720 1.00 96.00 561 SER A O 1
ATOM 4414 N N . SER A 1 562 ? -14.564 -8.389 1.534 1.00 95.31 562 SER A N 1
ATOM 4415 C CA . SER A 1 562 ? -15.248 -8.490 0.240 1.00 95.31 562 SER A CA 1
ATOM 4416 C C . SER A 1 562 ? -14.715 -7.472 -0.777 1.00 95.31 562 SER A C 1
ATOM 4418 O O . SER A 1 562 ? -14.514 -7.802 -1.948 1.00 95.31 562 SER A O 1
ATOM 4420 N N . LEU A 1 563 ? -14.437 -6.238 -0.344 1.00 95.00 563 LEU A N 1
ATOM 4421 C CA . LEU A 1 563 ? -13.816 -5.202 -1.172 1.00 95.00 563 LEU A CA 1
ATOM 4422 C C . LEU A 1 563 ? -12.391 -5.591 -1.584 1.00 95.00 563 LEU A C 1
ATOM 4424 O O . LEU A 1 563 ? -12.047 -5.454 -2.755 1.00 95.00 563 LEU A O 1
ATOM 4428 N N . LEU A 1 564 ? -11.591 -6.154 -0.677 1.00 94.00 564 LEU A N 1
ATOM 4429 C CA . LEU A 1 564 ? -10.261 -6.687 -0.985 1.00 94.00 564 LEU A CA 1
ATOM 4430 C C . LEU A 1 564 ? -10.306 -7.800 -2.043 1.00 94.00 564 LEU A C 1
ATOM 4432 O O . LEU A 1 564 ? -9.494 -7.787 -2.970 1.00 94.00 564 LEU A O 1
ATOM 4436 N N . ARG A 1 565 ? -11.286 -8.716 -1.982 1.00 91.62 565 ARG A N 1
ATOM 4437 C CA . ARG A 1 565 ? -11.488 -9.723 -3.044 1.00 91.62 565 ARG A CA 1
ATOM 4438 C C . ARG A 1 565 ? -11.818 -9.080 -4.382 1.00 91.62 565 ARG A C 1
ATOM 4440 O O . ARG A 1 565 ? -11.264 -9.484 -5.402 1.00 91.62 565 ARG A O 1
ATOM 4447 N N . ARG A 1 566 ? -12.696 -8.073 -4.379 1.00 88.94 566 ARG A N 1
ATOM 4448 C CA . ARG A 1 566 ? -13.084 -7.327 -5.588 1.00 88.94 566 ARG A CA 1
ATOM 4449 C C . ARG A 1 566 ? -11.913 -6.563 -6.202 1.00 88.94 566 ARG A C 1
ATOM 4451 O O . ARG A 1 566 ? -11.821 -6.486 -7.420 1.00 88.94 566 ARG A O 1
ATOM 4458 N N . LEU A 1 567 ? -11.001 -6.053 -5.375 1.00 82.38 567 LEU A N 1
ATOM 4459 C CA . LEU A 1 567 ? -9.744 -5.434 -5.802 1.00 82.38 567 LEU A CA 1
ATOM 4460 C C . LEU A 1 567 ? -8.697 -6.439 -6.293 1.00 82.38 567 LEU A C 1
ATOM 4462 O O . LEU A 1 567 ? -7.587 -6.016 -6.599 1.00 82.38 567 LEU A O 1
ATOM 4466 N N . GLY A 1 568 ? -9.010 -7.740 -6.345 1.00 66.12 568 GLY A N 1
ATOM 4467 C CA . GLY A 1 568 ? -8.105 -8.877 -6.534 1.00 66.12 568 GLY A CA 1
ATOM 4468 C C . GLY A 1 568 ? -7.236 -8.904 -7.798 1.00 66.12 568 GLY A C 1
ATOM 4469 O O . GLY A 1 568 ? -6.740 -9.968 -8.155 1.00 66.12 568 GLY A O 1
ATOM 4470 N N . THR A 1 569 ? -6.986 -7.786 -8.475 1.00 78.19 569 THR A N 1
ATOM 4471 C CA . THR A 1 569 ? -5.895 -7.658 -9.445 1.00 78.19 569 THR A CA 1
ATOM 4472 C C . THR A 1 569 ? -4.569 -8.089 -8.818 1.00 78.19 569 THR A C 1
ATOM 4474 O O . THR A 1 569 ? -3.822 -8.861 -9.408 1.00 78.19 569 THR A O 1
ATOM 4477 N N . TRP A 1 570 ? -4.289 -7.685 -7.579 1.00 89.88 570 TRP A N 1
ATOM 4478 C CA . TRP A 1 570 ? -3.066 -8.097 -6.892 1.00 89.88 570 TRP A CA 1
ATOM 4479 C C . TRP A 1 570 ? -3.244 -9.425 -6.158 1.00 89.88 570 TRP A C 1
ATOM 4481 O O . TRP A 1 570 ? -4.298 -9.710 -5.585 1.00 89.88 570 TRP A O 1
ATOM 4491 N N . GLY A 1 571 ? -2.199 -10.260 -6.166 1.00 88.50 571 GLY A N 1
ATOM 4492 C CA . GLY A 1 571 ? -2.117 -11.462 -5.329 1.00 88.50 571 GLY A CA 1
ATOM 4493 C C . GLY A 1 571 ? -2.444 -11.149 -3.877 1.00 88.50 571 GLY A C 1
ATOM 4494 O O . GLY A 1 571 ? -3.345 -11.762 -3.304 1.00 88.50 571 GLY A O 1
ATOM 4495 N N . ILE A 1 572 ? -1.746 -10.153 -3.332 1.00 91.88 572 ILE A N 1
ATOM 4496 C CA . ILE A 1 572 ? -1.798 -9.775 -1.919 1.00 91.88 572 ILE A CA 1
ATOM 4497 C C . ILE A 1 572 ? -3.208 -9.389 -1.450 1.00 91.88 572 ILE A C 1
ATOM 4499 O O . ILE A 1 572 ? -3.609 -9.779 -0.361 1.00 91.88 572 ILE A O 1
ATOM 4503 N N . SER A 1 573 ? -4.019 -8.739 -2.295 1.00 92.94 573 SER A N 1
ATOM 4504 C CA . SER A 1 573 ? -5.404 -8.377 -1.956 1.00 92.94 573 SER A CA 1
ATOM 4505 C C . SER A 1 573 ? -6.260 -9.598 -1.612 1.00 92.94 573 SER A C 1
ATOM 4507 O O . SER A 1 573 ? -7.029 -9.571 -0.654 1.00 92.94 573 SER A O 1
ATOM 4509 N N . ARG A 1 574 ? -6.108 -10.695 -2.369 1.00 90.19 574 ARG A N 1
ATOM 4510 C CA . ARG A 1 574 ? -6.825 -11.949 -2.095 1.00 90.19 574 ARG A CA 1
ATOM 4511 C C . ARG A 1 574 ? -6.338 -12.607 -0.812 1.00 90.19 574 ARG A C 1
ATOM 4513 O O . ARG A 1 574 ? -7.170 -13.095 -0.057 1.00 90.19 574 ARG A O 1
ATOM 4520 N N . ASN A 1 575 ? -5.024 -12.619 -0.582 1.00 91.44 575 ASN A N 1
ATOM 4521 C CA . ASN A 1 575 ? -4.457 -13.184 0.638 1.00 91.44 575 ASN A CA 1
ATOM 4522 C C . ASN A 1 575 ? -4.953 -12.417 1.879 1.00 91.44 575 ASN A C 1
ATOM 4524 O O . ASN A 1 575 ? -5.496 -13.034 2.789 1.00 91.44 575 ASN A O 1
ATOM 4528 N N . PHE A 1 576 ? -4.924 -11.083 1.859 1.00 94.94 576 PHE A N 1
ATOM 4529 C CA . PHE A 1 576 ? -5.470 -10.275 2.950 1.00 94.94 576 PHE A CA 1
ATOM 4530 C C . PHE A 1 576 ? -6.962 -10.505 3.193 1.00 94.94 576 PHE A C 1
ATOM 4532 O O . PHE A 1 576 ? -7.374 -10.631 4.343 1.00 94.94 576 PHE A O 1
ATOM 4539 N N . ALA A 1 577 ? -7.773 -10.631 2.138 1.00 94.56 577 ALA A N 1
ATOM 4540 C CA . ALA A 1 577 ? -9.179 -10.997 2.301 1.00 94.56 577 ALA A CA 1
ATOM 4541 C C . ALA A 1 577 ? -9.347 -12.370 2.976 1.00 94.56 577 ALA A C 1
ATOM 4543 O O . ALA A 1 577 ? -10.182 -12.533 3.862 1.00 94.56 577 ALA A O 1
ATOM 4544 N N . THR A 1 578 ? -8.549 -13.370 2.583 1.00 92.50 578 THR A N 1
ATOM 4545 C CA . THR A 1 578 ? -8.606 -14.697 3.217 1.00 92.50 578 THR A CA 1
ATOM 4546 C C . THR A 1 578 ? -8.158 -14.672 4.675 1.00 92.50 578 THR A C 1
ATOM 4548 O O . THR A 1 578 ? -8.721 -15.403 5.487 1.00 92.50 578 THR A O 1
ATOM 4551 N N . THR A 1 579 ? -7.196 -13.816 5.023 1.00 92.44 579 THR A N 1
ATOM 4552 C CA . THR A 1 579 ? -6.735 -13.632 6.404 1.00 92.44 579 THR A CA 1
ATOM 4553 C C . THR A 1 579 ? -7.819 -12.990 7.263 1.00 92.44 579 THR A C 1
ATOM 4555 O O . THR A 1 579 ? -8.154 -13.536 8.311 1.00 92.44 579 THR A O 1
ATOM 4558 N N . LEU A 1 580 ? -8.443 -11.900 6.799 1.00 94.50 580 LEU A N 1
ATOM 4559 C CA . LEU A 1 580 ? -9.542 -11.252 7.526 1.00 94.50 580 LEU A CA 1
ATOM 4560 C C . LEU A 1 580 ? -10.735 -12.194 7.729 1.00 94.50 580 LEU A C 1
ATOM 4562 O O . LEU A 1 580 ? -11.270 -12.276 8.827 1.00 94.50 580 LEU A O 1
ATOM 4566 N N . GLU A 1 581 ? -11.125 -12.962 6.712 1.00 93.19 581 GLU A N 1
ATOM 4567 C CA . GLU A 1 581 ? -12.191 -13.962 6.864 1.00 93.19 581 GLU A CA 1
ATOM 4568 C C . GLU A 1 581 ? -11.848 -15.065 7.859 1.00 93.19 581 GLU A C 1
ATOM 4570 O O . GLU A 1 581 ? -12.718 -15.501 8.608 1.00 93.19 581 GLU A O 1
ATOM 4575 N N . ALA A 1 582 ? -10.589 -15.503 7.903 1.00 89.75 582 ALA A N 1
ATOM 4576 C CA . ALA A 1 582 ? -10.159 -16.481 8.892 1.00 89.75 582 ALA A CA 1
ATOM 4577 C C . ALA A 1 582 ? -10.273 -15.925 10.321 1.00 89.75 582 ALA A C 1
ATOM 4579 O O . ALA A 1 582 ? -10.662 -16.666 11.222 1.00 89.75 582 ALA A O 1
ATOM 4580 N N . ILE A 1 583 ? -9.980 -14.636 10.521 1.00 91.38 583 ILE A N 1
ATOM 4581 C CA . ILE A 1 583 ? -10.157 -13.951 11.809 1.00 91.38 583 ILE A CA 1
ATOM 4582 C C . ILE A 1 583 ? -11.646 -13.866 12.169 1.00 91.38 583 ILE A C 1
ATOM 4584 O O . ILE A 1 583 ? -12.012 -14.237 13.276 1.00 91.38 583 ILE A O 1
ATOM 4588 N N . LEU A 1 584 ? -12.496 -13.451 11.225 1.00 89.06 584 LEU A N 1
ATOM 4589 C CA . LEU A 1 584 ? -13.944 -13.272 11.422 1.00 89.06 584 LEU A CA 1
ATOM 4590 C C . LEU A 1 584 ? -14.723 -14.587 11.583 1.00 89.06 584 LEU A C 1
ATOM 4592 O O . LEU A 1 584 ? -15.864 -14.570 12.028 1.00 89.06 584 LEU A O 1
ATOM 4596 N N . SER A 1 585 ? -14.136 -15.716 11.177 1.00 82.06 585 SER A N 1
ATOM 4597 C CA . SER A 1 585 ? -14.733 -17.051 11.331 1.00 82.06 585 SER A CA 1
ATOM 4598 C C . SER A 1 585 ? -14.517 -17.688 12.710 1.00 82.06 585 SER A C 1
ATOM 4600 O O . SER A 1 585 ? -15.019 -18.790 12.943 1.00 82.06 585 SER A O 1
ATOM 4602 N N . LYS A 1 586 ? -13.727 -17.042 13.577 1.00 65.69 586 LYS A N 1
ATOM 4603 C CA . LYS A 1 586 ? -13.555 -17.416 14.986 1.00 65.69 586 LYS A CA 1
ATOM 4604 C C . LYS A 1 586 ? -14.724 -16.882 15.801 1.00 65.69 586 LYS A C 1
ATOM 4606 O O . LYS A 1 586 ? -15.145 -17.622 16.717 1.00 65.69 586 LYS A O 1
#

Mean predicted aligned error: 14.1 Å